Protein AF-0000000084509722 (afdb_homodimer)

InterPro domains:
  IPR001087 GDSL lipase/esterase [PF00657] (22-309)
  IPR036514 SGNH hydrolase superfamily [G3DSA:3.40.50.1110] (13-317)
  IPR051058 GDSL Esterase/Lipase Enzyme [PTHR45648] (58-313)

Sequence (654 aa):
MLLPLVTLALAGACSAFQLKNLVTFGDSYTDNTMNGDAGYRWPDHVAFMSNGTVDVYDFAHSGATCSGKLTPRIYRPVLEAQVPEYFANVTVKPTPGKPRQNTTYIIGKNGTYVPLASEDTMYSIWIGTNDVGVGALLTDPLPDVSIVNTTECVFDWVQELYNKGARNFLIQNMTPMWLLPIYAPNGYDTKYWNSPHNQTEWSIFIAELVRAGNELQALRTKYIAPGRFPGARFGMFDSHRLFKDMYYNPQDYLVGPTYNVSGVIQACRYPYGNNTLVCETEPPAVRDSYLWWNELHPSEQAHKVVARNVLNSLSGKGPFVQWYGAKMLLPLVTLALAGACSAFQLKNLVTFGDSYTDNTMNGDAGYRWPDHVAFMSNGTVDVYDFAHSGATCSGKLTPRIYRPVLEAQVPEYFANVTVKPTPGKPRQNTTYIIGKNGTYVPLASEDTMYSIWIGTNDVGVGALLTDPLPDVSIVNTTECVFDWVQELYNKGARNFLIQNMTPMWLLPIYAPNGYDTKYWNSPHNQTEWSIFIAELVRAGNELQALRTKYIAPGRFPGARFGMFDSHRLFKDMYYNPQDYLVGPTYNVSGVIQACRYPYGNNTLVCETEPPAVRDSYLWWNELHPSEQAHKVVARNVLNSLSGKGPFVQWYGAK

Nearest PDB structures (foldseek):
  7ztn-assembly2_A  TM=8.130E-01  e=5.649E-25  Thermothelomyces thermophilus
  8p1g-assembly1_B  TM=8.054E-01  e=3.414E-25  Thermothelomyces thermophilus
  8a26-assembly1_A  TM=7.205E-01  e=1.398E-12  Legionella pneumophila str. Corby
  8a24-assembly1_A  TM=6.652E-01  e=1.720E-10  Legionella pneumophila str. Corby
  8hwp-assembly1_A  TM=6.197E-01  e=2.524E-09  Photobacterium sp. J15

Organism: NCBI:txid456999

Solvent-accessible surface area (backbone atoms only — not comparable to full-atom values): 34580 Å² total; per-residue (Å²): 136,84,76,80,80,76,78,75,73,73,70,70,72,79,74,76,66,52,70,37,35,39,36,36,36,23,10,55,76,43,18,63,86,69,27,75,94,57,37,58,26,22,60,56,38,40,23,60,75,48,73,61,57,30,46,71,48,76,47,26,26,53,64,9,19,53,31,53,90,59,34,56,59,96,42,53,13,32,59,79,37,30,49,54,54,50,57,72,46,44,50,76,41,71,28,87,96,34,85,94,35,68,36,33,26,32,62,38,96,85,67,45,77,38,76,54,45,61,67,27,28,39,38,32,40,42,50,42,68,46,33,48,27,81,68,8,55,64,71,47,50,44,90,96,45,45,58,60,53,58,43,52,40,57,54,52,52,46,49,60,42,41,75,61,57,54,31,30,36,37,44,34,44,45,51,60,52,34,62,29,35,63,28,15,63,84,36,61,41,31,90,88,51,69,71,92,72,62,45,54,59,46,16,53,49,43,38,44,50,42,53,41,31,40,51,50,42,48,49,41,51,65,69,40,42,37,73,76,40,71,77,22,26,40,30,42,32,41,39,28,59,52,49,49,45,40,55,78,42,36,82,81,68,45,46,67,94,65,71,33,58,75,53,48,35,36,43,47,34,40,47,88,96,38,94,57,76,47,74,48,70,62,60,80,90,56,45,40,11,24,45,18,29,28,52,83,41,64,11,35,43,43,20,47,53,52,19,51,52,55,58,34,37,63,73,75,35,70,91,49,50,50,77,34,56,47,130,136,82,77,79,79,76,75,74,73,74,68,70,72,79,75,76,64,55,69,36,34,39,38,36,34,22,9,54,76,42,20,63,87,68,24,76,94,57,37,60,24,21,60,56,39,39,24,59,76,49,73,61,57,29,46,72,47,76,47,25,27,54,66,9,19,53,32,52,90,60,33,57,60,98,39,52,14,33,59,80,36,28,48,54,54,50,58,73,45,44,49,75,40,75,30,86,95,36,86,92,34,68,37,33,26,32,62,39,97,85,68,43,77,38,76,54,44,60,67,28,28,39,37,33,40,42,51,43,70,48,32,49,28,79,68,8,54,65,72,48,51,44,90,96,44,44,59,59,54,57,44,52,40,57,54,53,51,47,49,60,42,43,74,61,57,53,28,30,36,37,45,33,44,45,50,60,52,33,62,29,35,63,29,15,64,85,37,60,41,30,89,89,52,70,71,92,72,62,45,54,60,46,18,54,50,44,38,42,49,42,53,39,30,41,49,51,42,49,50,41,51,67,69,40,41,37,74,76,40,69,78,23,26,38,32,42,33,42,38,27,59,51,49,48,44,40,57,78,44,36,83,82,68,45,47,68,94,64,72,33,59,76,53,48,36,38,45,48,34,41,47,88,96,37,94,56,78,46,74,48,70,63,59,79,90,55,46,40,11,23,45,18,30,29,50,82,40,64,12,35,42,43,20,47,53,51,19,52,52,54,58,35,39,63,72,76,34,68,90,48,51,50,76,36,56,46,131

Structure (mmCIF, N/CA/C/O backbone):
data_AF-0000000084509722-model_v1
#
loop_
_entity.id
_entity.type
_entity.pdbx_description
1 polymer 'Uncharacterized protein'
#
loop_
_atom_site.group_PDB
_atom_site.id
_atom_site.type_symbol
_atom_site.label_atom_id
_atom_site.label_alt_id
_atom_site.label_comp_id
_atom_site.label_asym_id
_atom_site.label_entity_id
_atom_site.label_seq_id
_atom_site.pdbx_PDB_ins_code
_atom_site.Cartn_x
_atom_site.Cartn_y
_atom_site.Cartn_z
_atom_site.occupancy
_atom_site.B_iso_or_equiv
_atom_site.auth_seq_id
_atom_site.auth_comp_id
_atom_site.auth_asym_id
_atom_site.auth_atom_id
_atom_site.pdbx_PDB_model_num
ATOM 1 N N . MET A 1 1 ? -64.875 16.484 16.312 1 35.22 1 MET A N 1
ATOM 2 C CA . MET A 1 1 ? -63.906 17.109 15.391 1 35.22 1 MET A CA 1
ATOM 3 C C . MET A 1 1 ? -62.5 17.109 15.961 1 35.22 1 MET A C 1
ATOM 5 O O . MET A 1 1 ? -62.156 18 16.734 1 35.22 1 MET A O 1
ATOM 9 N N . LEU A 1 2 ? -61.938 15.922 16.219 1 43.47 2 LEU A N 1
ATOM 10 C CA . LEU A 1 2 ? -60.625 15.672 16.859 1 43.47 2 LEU A CA 1
ATOM 11 C C . LEU A 1 2 ? -59.5 16.031 15.914 1 43.47 2 LEU A C 1
ATOM 13 O O . LEU A 1 2 ? -59.375 15.461 14.828 1 43.47 2 LEU A O 1
ATOM 17 N N . LEU A 1 3 ? -59 17.297 16.047 1 44.59 3 LEU A N 1
ATOM 18 C CA . LEU A 1 3 ? -57.844 17.797 15.297 1 44.59 3 LEU A CA 1
ATOM 19 C C . LEU A 1 3 ? -56.594 16.969 15.602 1 44.59 3 LEU A C 1
ATOM 21 O O . LEU A 1 3 ? -56.25 16.781 16.766 1 44.59 3 LEU A O 1
ATOM 25 N N . PRO A 1 4 ? -56.094 16.125 14.633 1 46.72 4 PRO A N 1
ATOM 26 C CA . PRO A 1 4 ? -54.844 15.391 14.859 1 46.72 4 PRO A CA 1
ATOM 27 C C . PRO A 1 4 ? -53.656 16.312 15.148 1 46.72 4 PRO A C 1
ATOM 29 O O . PRO A 1 4 ? -53.5 17.359 14.508 1 46.72 4 PRO A O 1
ATOM 32 N N . LEU A 1 5 ? -53.156 16.328 16.391 1 43.62 5 LEU A N 1
ATOM 33 C CA . LEU A 1 5 ? -51.906 17 16.75 1 43.62 5 LEU A CA 1
ATOM 34 C C . LEU A 1 5 ? -50.75 16.469 15.922 1 43.62 5 LEU A C 1
ATOM 36 O O . LEU A 1 5 ? -50.344 15.312 16.062 1 43.62 5 LEU A O 1
ATOM 40 N N . VAL A 1 6 ? -50.438 17.062 14.789 1 43.19 6 VAL A N 1
ATOM 41 C CA . VAL A 1 6 ? -49.219 16.812 14.062 1 43.19 6 VAL A CA 1
ATOM 42 C C . VAL A 1 6 ? -48 17.141 14.945 1 43.19 6 VAL A C 1
ATOM 44 O O . VAL A 1 6 ? -47.844 18.297 15.375 1 43.19 6 VAL A O 1
ATOM 47 N N . THR A 1 7 ? -47.5 16.172 15.633 1 42.22 7 THR A N 1
ATOM 48 C CA . THR A 1 7 ? -46.219 16.359 16.281 1 42.22 7 THR A CA 1
ATOM 49 C C . THR A 1 7 ? -45.156 16.781 15.273 1 42.22 7 THR A C 1
ATOM 51 O O . THR A 1 7 ? -44.844 16.047 14.336 1 42.22 7 THR A O 1
ATOM 54 N N . LEU A 1 8 ? -44.938 18.047 15.094 1 37.91 8 LEU A N 1
ATOM 55 C CA . LEU A 1 8 ? -43.781 18.547 14.391 1 37.91 8 LEU A CA 1
ATOM 56 C C . LEU A 1 8 ? -42.5 17.953 14.984 1 37.91 8 LEU A C 1
ATOM 58 O O . LEU A 1 8 ? -42.188 18.188 16.156 1 37.91 8 LEU A O 1
ATOM 62 N N . ALA A 1 9 ? -42.031 16.875 14.453 1 39.16 9 ALA A N 1
ATOM 63 C CA . ALA A 1 9 ? -40.656 16.453 14.734 1 39.16 9 ALA A CA 1
ATOM 64 C C . ALA A 1 9 ? -39.688 17.641 14.641 1 39.16 9 ALA A C 1
ATOM 66 O O . ALA A 1 9 ? -39.562 18.281 13.594 1 39.16 9 ALA A O 1
ATOM 67 N N . LEU A 1 10 ? -39.312 18.188 15.672 1 33.53 10 LEU A N 1
ATOM 68 C CA . LEU A 1 10 ? -38.156 19.078 15.727 1 33.53 10 LEU A CA 1
ATOM 69 C C . LEU A 1 10 ? -36.969 18.484 14.953 1 33.53 10 LEU A C 1
ATOM 71 O O . LEU A 1 10 ? -36.469 17.422 15.32 1 33.53 10 LEU A O 1
ATOM 75 N N . ALA A 1 11 ? -37 18.672 13.766 1 36.97 11 ALA A N 1
ATOM 76 C CA . ALA A 1 11 ? -35.719 18.469 13.102 1 36.97 11 ALA A CA 1
ATOM 77 C C . ALA A 1 11 ? -34.562 19.078 13.922 1 36.97 11 ALA A C 1
ATOM 79 O O . ALA A 1 11 ? -34.531 20.281 14.148 1 36.97 11 ALA A O 1
ATOM 80 N N . GLY A 1 12 ? -34.156 18.469 14.93 1 38.62 12 GLY A N 1
ATOM 81 C CA . GLY A 1 12 ? -32.906 19 15.5 1 38.62 12 GLY A CA 1
ATOM 82 C C . GLY A 1 12 ? -31.984 19.609 14.453 1 38.62 12 GLY A C 1
ATOM 83 O O . GLY A 1 12 ? -31.719 18.984 13.422 1 38.62 12 GLY A O 1
ATOM 84 N N . ALA A 1 13 ? -31.969 20.766 14.352 1 37.84 13 ALA A N 1
ATOM 85 C CA . ALA A 1 13 ? -31.031 21.531 13.547 1 37.84 13 ALA A CA 1
ATOM 86 C C . ALA A 1 13 ? -29.625 20.938 13.602 1 37.84 13 ALA A C 1
ATOM 88 O O . ALA A 1 13 ? -29.062 20.766 14.68 1 37.84 13 ALA A O 1
ATOM 89 N N . CYS A 1 14 ? -29.25 19.984 12.969 1 42.94 14 CYS A N 1
ATOM 90 C CA . CYS A 1 14 ? -27.875 19.562 12.781 1 42.94 14 CYS A CA 1
ATOM 91 C C . CYS A 1 14 ? -26.922 20.75 12.789 1 42.94 14 CYS A C 1
ATOM 93 O O . CYS A 1 14 ? -26.906 21.547 11.844 1 42.94 14 CYS A O 1
ATOM 95 N N . SER A 1 15 ? -26.734 21.484 13.914 1 49.34 15 SER A N 1
ATOM 96 C CA . SER A 1 15 ? -25.828 22.625 14.016 1 49.34 15 SER A CA 1
ATOM 97 C C . SER A 1 15 ? -24.516 22.359 13.305 1 49.34 15 SER A C 1
ATOM 99 O O . SER A 1 15 ? -23.906 21.297 13.484 1 49.34 15 SER A O 1
ATOM 101 N N . ALA A 1 16 ? -24.141 23.094 12.258 1 64.81 16 ALA A N 1
ATOM 102 C CA . ALA A 1 16 ? -22.922 23.062 11.453 1 64.81 16 ALA A CA 1
ATOM 103 C C . ALA A 1 16 ? -21.672 23.125 12.336 1 64.81 16 ALA A C 1
ATOM 105 O O . ALA A 1 16 ? -21.625 23.906 13.289 1 64.81 16 ALA A O 1
ATOM 106 N N . PHE A 1 17 ? -20.766 22.234 12.406 1 81.31 17 PHE A N 1
ATOM 107 C CA . PHE A 1 17 ? -19.5 22.188 13.125 1 81.31 17 PHE A CA 1
ATOM 108 C C . PHE A 1 17 ? -18.766 23.531 13.008 1 81.31 17 PHE A C 1
ATOM 110 O O . PHE A 1 17 ? -18.469 23.984 11.898 1 81.31 17 PHE A O 1
ATOM 117 N N . GLN A 1 18 ? -18.797 24.312 14.133 1 89.12 18 GLN A N 1
ATOM 118 C CA . GLN A 1 18 ? -17.984 25.531 14.195 1 89.12 18 GLN A CA 1
ATOM 119 C C . GLN A 1 18 ? -16.703 25.281 14.984 1 89.12 18 GLN A C 1
ATOM 121 O O . GLN A 1 18 ? -16.734 25.094 16.203 1 89.12 18 GLN A O 1
ATOM 126 N N . LEU A 1 19 ? -15.602 25.375 14.328 1 95.69 19 LEU A N 1
ATOM 127 C CA . LEU A 1 19 ? -14.312 25.062 14.93 1 95.69 19 LEU A CA 1
ATOM 128 C C . LEU A 1 19 ? -13.922 26.109 15.961 1 95.69 19 LEU A C 1
ATOM 130 O O . LEU A 1 19 ? -13.859 27.297 15.641 1 95.69 19 LEU A O 1
ATOM 134 N N . LYS A 1 20 ? -13.703 25.672 17.141 1 96.31 20 LYS A N 1
ATOM 135 C CA . LYS A 1 20 ? -13.203 26.547 18.203 1 96.31 20 LYS A CA 1
ATOM 136 C C . LYS A 1 20 ? -11.797 26.141 18.625 1 96.31 20 LYS A C 1
ATOM 138 O O . LYS A 1 20 ? -10.977 27 18.984 1 96.31 20 LYS A O 1
ATOM 143 N N . ASN A 1 21 ? -11.562 24.812 18.641 1 97.19 21 ASN A N 1
ATOM 144 C CA . ASN A 1 21 ? -10.273 24.266 19.062 1 97.19 21 ASN A CA 1
ATOM 145 C C . ASN A 1 21 ? -9.688 23.328 18.016 1 97.19 21 ASN A C 1
ATOM 147 O O . ASN A 1 21 ? -10.367 22.422 17.547 1 97.19 21 ASN A O 1
ATOM 151 N N . LEU A 1 22 ? -8.453 23.578 17.656 1 97.88 22 LEU A N 1
ATOM 152 C CA . LEU A 1 22 ? -7.68 22.719 16.781 1 97.88 22 LEU A CA 1
ATOM 153 C C . LEU A 1 22 ? -6.477 22.125 17.516 1 97.88 22 LEU A C 1
ATOM 155 O O . LEU A 1 22 ? -5.59 22.875 17.953 1 97.88 22 LEU A O 1
ATOM 159 N N . VAL A 1 23 ? -6.484 20.828 17.734 1 98.38 23 VAL A N 1
ATOM 160 C CA . VAL A 1 23 ? -5.375 20.125 18.359 1 98.38 23 VAL A CA 1
ATOM 161 C C . VAL A 1 23 ? -4.59 19.359 17.297 1 98.38 23 VAL A C 1
ATOM 163 O O . VAL A 1 23 ? -5.148 18.531 16.578 1 98.38 23 VAL A O 1
ATOM 166 N N . THR A 1 24 ? -3.291 19.641 17.188 1 98.75 24 THR A N 1
ATOM 167 C CA . THR A 1 24 ? -2.568 19.109 16.031 1 98.75 24 THR A CA 1
ATOM 168 C C . THR A 1 24 ? -1.401 18.234 16.484 1 98.75 24 THR A C 1
ATOM 170 O O . THR A 1 24 ? -0.777 18.516 17.516 1 98.75 24 THR A O 1
ATOM 173 N N . PHE A 1 25 ? -1.156 17.203 15.758 1 98.88 25 PHE A N 1
ATOM 174 C CA . PHE A 1 25 ? -0.066 16.25 15.898 1 98.88 25 PHE A CA 1
ATOM 175 C C . PHE A 1 25 ? 0.66 16.062 14.57 1 98.88 25 PHE A C 1
ATOM 177 O O . PHE A 1 25 ? 0.089 16.281 13.508 1 98.88 25 PHE A O 1
ATOM 184 N N . GLY A 1 26 ? 1.884 15.625 14.648 1 98.69 26 GLY A N 1
ATOM 185 C CA . GLY A 1 26 ? 2.572 15.359 13.391 1 98.69 26 GLY A CA 1
ATOM 186 C C . GLY A 1 26 ? 4.062 15.633 13.461 1 98.69 26 GLY A C 1
ATOM 187 O O . GLY A 1 26 ? 4.695 15.383 14.492 1 98.69 26 GLY A O 1
ATOM 188 N N . ASP A 1 27 ? 4.609 16.016 12.328 1 98.31 27 ASP A N 1
ATOM 189 C CA . ASP A 1 27 ? 6.043 16.266 12.203 1 98.31 27 ASP A CA 1
ATOM 190 C C . ASP A 1 27 ? 6.328 17.719 11.852 1 98.31 27 ASP A C 1
ATOM 192 O O . ASP A 1 27 ? 5.598 18.625 12.281 1 98.31 27 ASP A O 1
ATOM 196 N N . SER A 1 28 ? 7.406 18.031 11.211 1 97.94 28 SER A N 1
ATOM 197 C CA . SER A 1 28 ? 7.836 19.406 10.93 1 97.94 28 SER A CA 1
ATOM 198 C C . SER A 1 28 ? 6.824 20.125 10.047 1 97.94 28 SER A C 1
ATOM 200 O O . SER A 1 28 ? 6.816 21.359 10 1 97.94 28 SER A O 1
ATOM 202 N N . TYR A 1 29 ? 5.98 19.406 9.344 1 97.81 29 TYR A N 1
ATOM 203 C CA . TYR A 1 29 ? 4.965 20.031 8.5 1 97.81 29 TYR A CA 1
ATOM 204 C C . TYR A 1 29 ? 3.9 20.703 9.352 1 97.81 29 TYR A C 1
ATOM 206 O O . TYR A 1 29 ? 3.191 21.594 8.875 1 97.81 29 TYR A O 1
ATOM 214 N N . THR A 1 30 ? 3.797 20.266 10.617 1 98.56 30 THR A N 1
ATOM 215 C CA . THR A 1 30 ? 2.748 20.781 11.492 1 98.56 30 THR A CA 1
ATOM 216 C C . THR A 1 30 ? 3.352 21.562 12.656 1 98.56 30 THR A C 1
ATOM 218 O O . THR A 1 30 ? 2.754 22.516 13.141 1 98.56 30 THR A O 1
ATOM 221 N N . ASP A 1 31 ? 4.594 21.25 13.031 1 98.12 31 ASP A N 1
ATOM 222 C CA . ASP A 1 31 ? 5.262 21.766 14.219 1 98.12 31 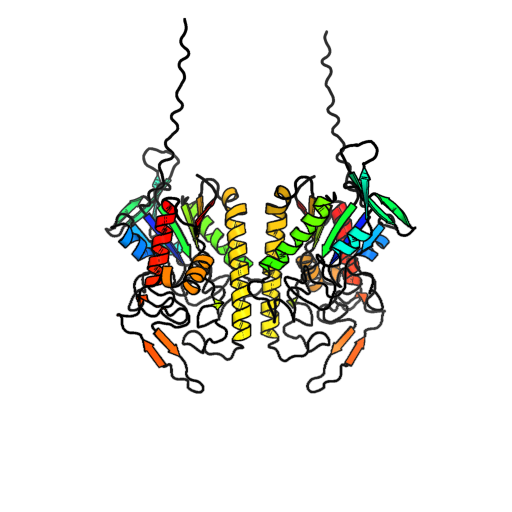ASP A CA 1
ATOM 223 C C . ASP A 1 31 ? 5.414 23.281 14.148 1 98.12 31 ASP A C 1
ATOM 225 O O . ASP A 1 31 ? 6.25 23.781 13.391 1 98.12 31 ASP A O 1
ATOM 229 N N . ASN A 1 32 ? 4.676 23.922 14.961 1 94 32 ASN A N 1
ATOM 230 C CA . ASN A 1 32 ? 4.707 25.375 14.875 1 94 32 ASN A CA 1
ATOM 231 C C . ASN A 1 32 ? 5.645 25.984 15.922 1 94 32 ASN A C 1
ATOM 233 O O . ASN A 1 32 ? 5.617 27.188 16.172 1 94 32 ASN A O 1
ATOM 237 N N . THR A 1 33 ? 6.453 25.125 16.547 1 90.06 33 THR A N 1
ATOM 238 C CA . THR A 1 33 ? 7.387 25.625 17.547 1 90.06 33 THR A CA 1
ATOM 239 C C . THR A 1 33 ? 8.727 25.984 16.922 1 90.06 33 THR A C 1
ATOM 241 O O . THR A 1 33 ? 9.602 26.531 17.578 1 90.06 33 THR A O 1
ATOM 244 N N . MET A 1 34 ? 8.812 25.641 15.641 1 79.31 34 MET A N 1
ATOM 245 C CA . MET A 1 34 ? 10.102 25.828 14.984 1 79.31 34 MET A CA 1
ATOM 246 C C . MET A 1 34 ? 9.961 26.766 13.789 1 79.31 34 MET A C 1
ATOM 248 O O . MET A 1 34 ? 10.617 26.578 12.766 1 79.31 34 MET A O 1
ATOM 252 N N . ASN A 1 35 ? 9.07 27.734 13.734 1 77.38 35 ASN A N 1
ATOM 253 C CA . ASN A 1 35 ? 8.789 28.594 12.586 1 77.38 35 ASN A CA 1
ATOM 254 C C . ASN A 1 35 ? 10.039 29.328 12.125 1 77.38 35 ASN A C 1
ATOM 256 O O . ASN A 1 35 ? 10.438 29.219 10.969 1 77.38 35 ASN A O 1
ATOM 260 N N . GLY A 1 36 ? 10.727 29.984 12.953 1 81.06 36 GLY A N 1
ATOM 261 C CA . GLY A 1 36 ? 11.914 30.766 12.625 1 81.06 36 GLY A CA 1
ATOM 262 C C . GLY A 1 36 ? 11.852 31.375 11.242 1 81.06 36 GLY A C 1
ATOM 263 O O . GLY A 1 36 ? 10.82 31.938 10.844 1 81.06 36 GLY A O 1
ATOM 264 N N . ASP A 1 37 ? 12.898 31.359 10.406 1 86.44 37 ASP A N 1
ATOM 265 C CA . ASP A 1 37 ? 13.008 31.969 9.086 1 86.44 37 ASP A CA 1
ATOM 266 C C . ASP A 1 37 ? 12.086 31.266 8.086 1 86.44 37 ASP A C 1
ATOM 268 O O . ASP A 1 37 ? 11.734 31.844 7.055 1 86.44 37 ASP A O 1
ATOM 272 N N . ALA A 1 38 ? 11.648 30.094 8.367 1 91.06 38 ALA A N 1
ATOM 273 C CA . ALA A 1 38 ? 10.82 29.297 7.461 1 91.06 38 ALA A CA 1
ATOM 274 C C . ALA A 1 38 ? 9.375 29.781 7.477 1 91.06 38 ALA A C 1
ATOM 276 O O . ALA A 1 38 ? 8.586 29.422 6.602 1 91.06 38 ALA A O 1
ATOM 277 N N . GLY A 1 39 ? 9.055 30.656 8.477 1 94.56 39 GLY A N 1
ATOM 278 C CA . GLY A 1 39 ? 7.707 31.188 8.562 1 94.56 39 GLY A CA 1
ATOM 279 C C . GLY A 1 39 ? 6.758 30.297 9.344 1 94.56 39 GLY A C 1
ATOM 280 O O . GLY A 1 39 ? 7.176 29.281 9.914 1 94.56 39 GLY A O 1
ATOM 281 N N . TYR A 1 40 ? 5.5 30.703 9.367 1 97 40 TYR A N 1
ATOM 282 C CA . TYR A 1 40 ? 4.48 30.016 10.156 1 97 40 TYR A CA 1
ATOM 283 C C . TYR A 1 40 ? 3.979 28.766 9.438 1 97 40 TYR A C 1
ATOM 285 O O . TYR A 1 40 ? 3.961 28.719 8.211 1 97 40 TYR A O 1
ATOM 293 N N . ARG A 1 41 ? 3.547 27.766 10.25 1 98 41 ARG A N 1
ATOM 294 C CA . ARG A 1 41 ? 2.965 26.547 9.727 1 98 41 ARG A CA 1
ATOM 295 C C . ARG A 1 41 ? 1.452 26.672 9.578 1 98 41 ARG A C 1
ATOM 297 O O . ARG A 1 41 ? 0.856 27.625 10.07 1 98 41 ARG A O 1
ATOM 304 N N . TRP A 1 42 ? 0.863 25.688 8.961 1 98.38 42 TRP A N 1
ATOM 305 C CA . TRP A 1 42 ? -0.544 25.766 8.586 1 98.38 42 TRP A CA 1
ATOM 306 C C . TRP A 1 42 ? -1.431 25.922 9.812 1 98.38 42 TRP A C 1
ATOM 308 O O . TRP A 1 42 ? -2.432 26.641 9.781 1 98.38 42 TRP A O 1
ATOM 318 N N . PRO A 1 43 ? -1.134 25.297 11.031 1 98.12 43 PRO A N 1
ATOM 319 C CA . PRO A 1 43 ? -2.023 25.531 12.172 1 98.12 43 PRO A CA 1
ATOM 320 C C . PRO A 1 43 ? -2.043 27 12.602 1 98.12 43 PRO A C 1
ATOM 322 O O . PRO A 1 43 ? -3.092 27.531 12.984 1 98.12 43 PRO A O 1
ATOM 325 N N . ASP A 1 44 ? -0.889 27.688 12.555 1 97.56 44 ASP A N 1
ATOM 326 C CA . ASP A 1 44 ? -0.841 29.125 12.844 1 97.56 44 ASP A CA 1
ATOM 327 C C . ASP A 1 44 ? -1.746 29.906 11.891 1 97.56 44 ASP A C 1
ATOM 329 O O . ASP A 1 44 ? -2.482 30.797 12.32 1 97.56 44 ASP A O 1
ATOM 333 N N . HIS A 1 45 ? -1.644 29.562 10.688 1 98.19 45 HIS A N 1
ATOM 334 C CA . HIS A 1 45 ? -2.406 30.281 9.672 1 98.19 45 HIS A CA 1
ATOM 335 C C . HIS A 1 45 ? -3.902 30.016 9.82 1 98.19 45 HIS A C 1
ATOM 337 O O . HIS A 1 45 ? -4.723 30.891 9.508 1 98.19 45 HIS A O 1
ATOM 343 N N . VAL A 1 46 ? -4.301 28.844 10.297 1 97.88 46 VAL A N 1
ATOM 344 C CA . VAL A 1 46 ? -5.699 28.594 10.633 1 97.88 46 VAL A CA 1
ATOM 345 C C . VAL A 1 46 ? -6.152 29.594 11.695 1 97.88 46 VAL A C 1
ATOM 347 O O . VAL A 1 46 ? -7.227 30.188 11.578 1 97.88 46 VAL A O 1
ATOM 350 N N . ALA A 1 47 ? -5.328 29.781 12.727 1 96.94 47 ALA A N 1
ATOM 351 C CA . ALA A 1 47 ? -5.652 30.734 13.781 1 96.94 47 ALA A CA 1
ATOM 352 C C . ALA A 1 47 ? -5.734 32.156 13.227 1 96.94 47 ALA A C 1
ATOM 354 O O . ALA A 1 47 ? -6.68 32.906 13.523 1 96.94 47 ALA A O 1
ATOM 355 N N . PHE A 1 48 ? -4.793 32.531 12.367 1 97.5 48 PHE A N 1
ATOM 356 C CA . PHE A 1 48 ? -4.754 33.875 11.797 1 97.5 48 PHE A CA 1
ATOM 357 C C . PHE A 1 48 ? -5.988 34.125 10.93 1 97.5 48 PHE A C 1
ATOM 359 O O . PHE A 1 48 ? -6.641 35.156 11.062 1 97.5 48 PHE A O 1
ATOM 366 N N . MET A 1 49 ? -6.344 33.156 10.133 1 97 49 MET A N 1
ATOM 367 C CA . MET A 1 49 ? -7.383 33.344 9.125 1 97 49 MET A CA 1
ATOM 368 C C . MET A 1 49 ? -8.773 33.281 9.758 1 97 49 MET A C 1
ATOM 370 O O . MET A 1 49 ? -9.758 33.688 9.133 1 97 49 MET A O 1
ATOM 374 N N . SER A 1 50 ? -8.805 32.75 10.922 1 95 50 SER A N 1
ATOM 375 C CA . SER A 1 50 ? -10.07 32.688 11.648 1 95 50 SER A CA 1
ATOM 376 C C . SER A 1 50 ? -10.25 33.938 12.523 1 95 50 SER A C 1
ATOM 378 O O . SER A 1 50 ? -11.203 34 13.305 1 95 50 SER A O 1
ATOM 380 N N . ASN A 1 51 ? -9.391 34.844 12.453 1 93.56 51 ASN A N 1
ATOM 381 C CA . ASN A 1 51 ? -9.391 36.062 13.258 1 93.56 51 ASN A CA 1
ATOM 382 C C . ASN A 1 51 ? -9.359 35.75 14.75 1 93.56 51 ASN A C 1
ATOM 384 O O . ASN A 1 51 ? -10.102 36.344 15.531 1 93.56 51 ASN A O 1
ATOM 388 N N . GLY A 1 52 ? -8.766 34.656 15.094 1 88.31 52 GLY A N 1
ATOM 389 C CA . GLY A 1 52 ? -8.516 34.312 16.484 1 88.31 52 GLY A CA 1
ATOM 390 C C . GLY A 1 52 ? -9.672 33.562 17.125 1 88.31 52 GLY A C 1
ATOM 391 O O . GLY A 1 52 ? -9.672 33.344 18.328 1 88.31 52 GLY A O 1
ATOM 392 N N . THR A 1 53 ? -10.617 33.188 16.312 1 92.56 53 THR A N 1
ATOM 393 C CA . THR A 1 53 ? -11.758 32.469 16.891 1 92.56 53 THR A CA 1
ATOM 394 C C . THR A 1 53 ? -11.43 30.984 17.078 1 92.56 53 THR A C 1
ATOM 396 O O . THR A 1 53 ? -12.164 30.266 17.766 1 92.56 53 THR A O 1
ATOM 399 N N . VAL A 1 54 ? -10.312 30.578 16.484 1 95.88 54 VAL A N 1
ATOM 400 C CA . VAL A 1 54 ? -9.883 29.203 16.641 1 95.88 54 VAL A CA 1
ATOM 401 C C . VAL A 1 54 ? -8.602 29.156 17.484 1 95.88 54 VAL A C 1
ATOM 403 O O . VAL A 1 54 ? -7.59 29.75 17.109 1 95.88 54 VAL A O 1
ATOM 406 N N . ASP A 1 55 ? -8.672 28.5 18.578 1 96.06 55 ASP A N 1
ATOM 407 C CA . ASP A 1 55 ? -7.48 28.219 19.375 1 96.06 55 ASP A CA 1
ATOM 408 C C . ASP A 1 55 ? -6.742 27 18.859 1 96.06 55 ASP A C 1
ATOM 410 O O . ASP A 1 55 ? -7.355 25.953 18.609 1 96.06 55 ASP A O 1
ATOM 414 N N . VAL A 1 56 ? -5.391 27.156 18.688 1 96.81 56 VAL A N 1
ATOM 415 C CA . VAL A 1 56 ? -4.57 26.047 18.203 1 96.81 56 VAL A CA 1
ATOM 416 C C . VAL A 1 56 ? -3.691 25.516 19.328 1 96.81 56 VAL A C 1
ATOM 418 O O . VAL A 1 56 ? -3.006 26.297 20 1 96.81 56 VAL A O 1
ATOM 421 N N . TYR A 1 57 ? -3.775 24.25 19.578 1 97 57 TYR A N 1
ATOM 422 C CA . TYR A 1 57 ? -2.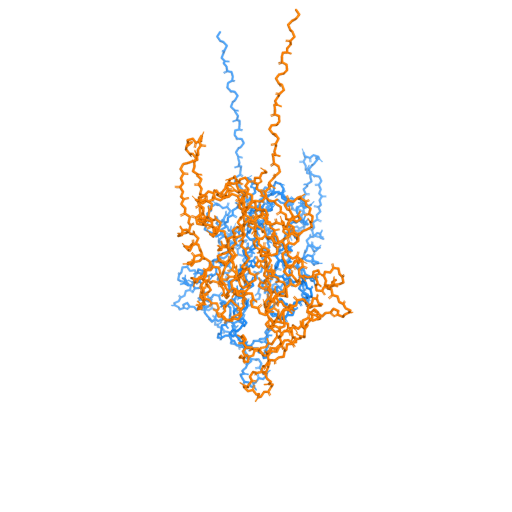896 23.516 20.484 1 97 57 TYR A CA 1
ATOM 423 C C . TYR A 1 57 ? -2.053 22.5 19.719 1 97 57 TYR A C 1
ATOM 425 O O . TYR A 1 57 ? -2.533 21.422 19.375 1 97 57 TYR A O 1
ATOM 433 N N . ASP A 1 58 ? -0.796 22.891 19.516 1 97.5 58 ASP A N 1
ATOM 434 C CA . ASP A 1 58 ? 0.064 22.062 18.672 1 97.5 58 ASP A CA 1
ATOM 435 C C . ASP A 1 58 ? 0.988 21.188 19.516 1 97.5 58 ASP A C 1
ATOM 437 O O . ASP A 1 58 ? 1.677 21.688 20.406 1 97.5 58 ASP A O 1
ATOM 441 N N . PHE A 1 59 ? 0.972 19.906 19.219 1 98.25 59 PHE A N 1
ATOM 442 C CA . PHE A 1 59 ? 1.822 18.953 19.938 1 98.25 59 PHE A CA 1
ATOM 443 C C . PHE A 1 59 ? 2.791 18.281 18.969 1 98.25 59 PHE A C 1
ATOM 445 O O . PHE A 1 59 ? 3.512 17.359 19.359 1 98.25 59 PHE A O 1
ATOM 452 N N . ALA A 1 60 ? 2.785 18.719 17.703 1 98.62 60 ALA A N 1
ATOM 453 C CA . ALA A 1 60 ? 3.672 18.141 16.703 1 98.62 60 ALA A CA 1
ATOM 454 C C . ALA A 1 60 ? 5.137 18.422 17.031 1 98.62 60 ALA A C 1
ATOM 456 O O . ALA A 1 60 ? 5.457 19.438 17.641 1 98.62 60 ALA A O 1
ATOM 457 N N . HIS A 1 61 ? 5.992 17.5 16.641 1 98.25 61 HIS A N 1
ATOM 458 C CA . HIS A 1 61 ? 7.434 17.656 16.766 1 98.25 61 HIS A CA 1
ATOM 459 C C . HIS A 1 61 ? 8.133 17.438 15.43 1 98.25 61 HIS A C 1
ATOM 461 O O . HIS A 1 61 ? 7.898 16.422 14.758 1 98.25 61 HIS A O 1
ATOM 467 N N . SER A 1 62 ? 9.008 18.359 15.117 1 97.25 62 SER A N 1
ATOM 468 C CA . SER A 1 62 ? 9.812 18.234 13.906 1 97.25 62 SER A CA 1
ATOM 469 C C . SER A 1 62 ? 10.617 16.938 13.922 1 97.25 62 SER A C 1
ATOM 471 O O . SER A 1 62 ? 11.172 16.547 14.953 1 97.25 62 SER A O 1
ATOM 473 N N . GLY A 1 63 ? 10.641 16.203 12.766 1 96.88 63 GLY A N 1
ATOM 474 C CA . GLY A 1 63 ? 11.398 14.977 12.625 1 96.88 63 GLY A CA 1
ATOM 475 C C . GLY A 1 63 ? 10.641 13.75 13.102 1 96.88 63 GLY A C 1
ATOM 476 O O . GLY A 1 63 ? 11.102 12.625 12.922 1 96.88 63 GLY A O 1
ATOM 477 N N . ALA A 1 64 ? 9.453 13.984 13.594 1 98.44 64 ALA A N 1
ATOM 478 C CA . ALA A 1 64 ? 8.695 12.906 14.227 1 98.44 64 ALA A CA 1
ATOM 479 C C . ALA A 1 64 ? 8.273 11.859 13.211 1 98.44 64 ALA A C 1
ATOM 481 O O . ALA A 1 64 ? 8.016 12.18 12.047 1 98.44 64 ALA A O 1
ATOM 482 N N . THR A 1 65 ? 8.242 10.641 13.664 1 98.81 65 THR A N 1
ATOM 483 C CA . THR A 1 65 ? 7.527 9.547 13.016 1 98.81 65 THR A CA 1
ATOM 484 C C . THR A 1 65 ? 6.258 9.195 13.789 1 98.81 65 THR A C 1
ATOM 486 O O . THR A 1 65 ? 5.992 9.766 14.844 1 98.81 65 THR A O 1
ATOM 489 N N . CYS A 1 66 ? 5.43 8.336 13.211 1 98.88 66 CYS A N 1
ATOM 490 C CA . CYS A 1 66 ? 4.184 7.988 13.891 1 98.88 66 CYS A CA 1
ATOM 491 C C . CYS A 1 66 ? 4.461 7.266 15.203 1 98.88 66 CYS A C 1
ATOM 493 O O . CYS A 1 66 ? 3.807 7.531 16.203 1 98.88 66 CYS A O 1
ATOM 495 N N . SER A 1 67 ? 5.414 6.379 15.188 1 98.94 67 SER A N 1
ATOM 496 C CA . SER A 1 67 ? 5.832 5.629 16.375 1 98.94 67 SER A CA 1
ATOM 497 C C . SER A 1 67 ? 7.312 5.273 16.297 1 98.94 67 SER A C 1
ATOM 499 O O . SER A 1 67 ? 7.793 4.789 15.281 1 98.94 67 SER A O 1
ATOM 501 N N . GLY A 1 68 ? 8.008 5.445 17.375 1 98.5 68 GLY A N 1
ATOM 502 C CA . GLY A 1 68 ? 9.406 5.066 17.469 1 98.5 68 GLY A CA 1
ATOM 503 C C . GLY A 1 68 ? 9.617 3.564 17.438 1 98.5 68 GLY A C 1
ATOM 504 O O . GLY A 1 68 ? 10.734 3.094 17.203 1 98.5 68 GLY A O 1
ATOM 505 N N . LYS A 1 69 ? 8.617 2.809 17.703 1 98.44 69 LYS A N 1
ATOM 506 C CA . LYS A 1 69 ? 8.695 1.351 17.688 1 98.44 69 LYS A CA 1
ATOM 507 C C . LYS A 1 69 ? 8.664 0.814 16.266 1 98.44 69 LYS A C 1
ATOM 509 O O . LYS A 1 69 ? 9.109 -0.306 16 1 98.44 69 LYS A O 1
ATOM 514 N N . LEU A 1 70 ? 8.156 1.604 15.32 1 98.75 70 LEU A N 1
ATOM 515 C CA . LEU A 1 70 ? 8.031 1.201 13.93 1 98.75 70 LEU A CA 1
ATOM 516 C C . LEU A 1 70 ? 9.156 1.799 13.086 1 98.75 70 LEU A C 1
ATOM 518 O O . LEU A 1 70 ? 9.844 1.081 12.359 1 98.75 70 LEU A O 1
ATOM 522 N N . THR A 1 71 ? 9.352 3.094 13.195 1 98.62 71 THR A N 1
ATOM 523 C CA . THR A 1 71 ? 10.367 3.861 12.492 1 98.62 71 THR A CA 1
ATOM 524 C C . THR A 1 71 ? 11.148 4.75 13.453 1 98.62 71 THR A C 1
ATOM 526 O O . THR A 1 71 ? 10.883 5.953 13.547 1 98.62 71 THR A O 1
ATOM 529 N N . PRO A 1 72 ? 12.125 4.172 14.117 1 97.88 72 PRO A N 1
ATOM 530 C CA . PRO A 1 72 ? 12.852 4.891 15.172 1 97.88 72 PRO A CA 1
ATOM 531 C C . PRO A 1 72 ? 13.703 6.031 14.625 1 97.88 72 PRO A C 1
ATOM 533 O O . PRO A 1 72 ? 14.398 5.863 13.617 1 97.88 72 PRO A O 1
ATOM 536 N N . ARG A 1 73 ? 13.578 7.195 15.242 1 96.06 73 ARG A N 1
ATOM 537 C CA . ARG A 1 73 ? 14.422 8.375 15.055 1 96.06 73 ARG A CA 1
ATOM 538 C C . ARG A 1 73 ? 14.75 9.023 16.406 1 96.06 73 ARG A C 1
ATOM 540 O O . ARG A 1 73 ? 14.164 8.672 17.422 1 96.06 73 ARG A O 1
ATOM 547 N N . ILE A 1 74 ? 15.695 9.914 16.375 1 94.94 74 ILE A N 1
ATOM 548 C CA . ILE A 1 74 ? 16.109 10.586 17.594 1 94.94 74 ILE A CA 1
ATOM 549 C C . ILE A 1 74 ? 15.078 11.633 17.984 1 94.94 74 ILE A C 1
ATOM 551 O O . ILE A 1 74 ? 15.141 12.195 19.078 1 94.94 74 ILE A O 1
ATOM 555 N N . TYR A 1 75 ? 14.102 11.836 17.172 1 95.19 75 TYR A N 1
ATOM 556 C CA . TYR A 1 75 ? 13.086 12.859 17.391 1 95.19 75 TYR A CA 1
ATOM 557 C C . TYR A 1 75 ? 11.883 12.289 18.125 1 95.19 75 TYR A C 1
ATOM 559 O O . TYR A 1 75 ? 11.766 11.078 18.281 1 95.19 75 TYR A O 1
ATOM 567 N N . ARG A 1 76 ? 11 13.109 18.594 1 97.75 76 ARG A N 1
ATOM 568 C CA . ARG A 1 76 ? 9.891 12.742 19.453 1 97.75 76 ARG A CA 1
ATOM 569 C C . ARG A 1 76 ? 8.695 12.258 18.641 1 97.75 76 ARG A C 1
ATOM 571 O O . ARG A 1 76 ? 8.008 13.055 18 1 97.75 76 ARG A O 1
ATOM 578 N N . PRO A 1 77 ? 8.398 10.945 18.688 1 98.81 77 PRO A N 1
ATOM 579 C CA . PRO A 1 77 ? 7.34 10.383 17.844 1 98.81 77 PRO A CA 1
ATOM 580 C C . PRO A 1 77 ? 5.941 10.727 18.344 1 98.81 77 PRO A C 1
ATOM 582 O O . PRO A 1 77 ? 5.785 11.18 19.484 1 98.81 77 PRO A O 1
ATOM 585 N N . VAL A 1 78 ? 4.914 10.484 17.531 1 98.94 78 VAL A N 1
ATOM 586 C CA . VAL A 1 78 ? 3.537 10.852 17.844 1 98.94 78 VAL A CA 1
ATOM 587 C C . VAL A 1 78 ? 3.043 10.023 19.031 1 98.94 78 VAL A C 1
ATOM 589 O O . VAL A 1 78 ? 2.654 10.578 20.062 1 98.94 78 VAL A O 1
ATOM 592 N N . LEU A 1 79 ? 3.088 8.711 18.969 1 98.88 79 LEU A N 1
ATOM 593 C CA . LEU A 1 79 ? 2.422 7.863 19.953 1 98.88 79 LEU A CA 1
ATOM 594 C C . LEU A 1 79 ? 3.154 7.906 21.297 1 98.88 79 LEU A C 1
ATOM 596 O O . LEU A 1 79 ? 2.521 8.016 22.344 1 98.88 79 LEU A O 1
ATOM 600 N N . GLU A 1 80 ? 4.488 7.91 21.234 1 98.88 80 GLU A N 1
ATOM 601 C CA . GLU A 1 80 ? 5.234 7.715 22.469 1 98.88 80 GLU A CA 1
ATOM 602 C C . GLU A 1 80 ? 5.574 9.055 23.125 1 98.88 80 GLU A C 1
ATOM 604 O O . GLU A 1 80 ? 5.934 9.094 24.297 1 98.88 80 GLU A O 1
ATOM 609 N N . ALA A 1 81 ? 5.441 10.156 22.375 1 98.81 81 ALA A N 1
ATOM 610 C CA . ALA A 1 81 ? 5.832 11.43 22.969 1 98.81 81 ALA A CA 1
ATOM 611 C C . ALA A 1 81 ? 4.699 12.445 22.875 1 98.81 81 ALA A C 1
ATOM 613 O O . ALA A 1 81 ? 4.242 12.969 23.891 1 98.81 81 ALA A O 1
ATOM 614 N N . GLN A 1 82 ? 4.129 12.695 21.688 1 98.88 82 GLN A N 1
ATOM 615 C CA . GLN A 1 82 ? 3.162 13.766 21.484 1 98.88 82 GLN A CA 1
ATOM 616 C C . GLN A 1 82 ? 1.846 13.461 22.203 1 98.88 82 GLN A C 1
ATOM 618 O O . GLN A 1 82 ? 1.255 14.344 22.828 1 98.88 82 GLN A O 1
ATOM 623 N N . VAL A 1 83 ? 1.415 12.203 22.172 1 98.81 83 VAL A N 1
ATOM 624 C CA . VAL A 1 83 ? 0.166 11.805 22.797 1 98.81 83 VAL A CA 1
ATOM 625 C C . VAL A 1 83 ? 0.297 11.93 24.328 1 98.81 83 VAL A C 1
ATOM 627 O O . VAL A 1 83 ? -0.534 12.57 24.969 1 98.81 83 VAL A O 1
ATOM 630 N N . PRO A 1 84 ? 1.396 11.438 24.938 1 98.56 84 PRO A N 1
ATOM 631 C CA . PRO A 1 84 ? 1.577 11.664 26.375 1 98.56 84 PRO A CA 1
ATOM 632 C C . PRO A 1 84 ? 1.674 13.141 26.734 1 98.56 84 PRO A C 1
ATOM 634 O O . PRO A 1 84 ? 1.163 13.562 27.766 1 98.56 84 PRO A O 1
ATOM 637 N N . GLU A 1 85 ? 2.312 13.922 25.922 1 98 85 GLU A N 1
ATOM 638 C CA . GLU A 1 85 ? 2.398 15.359 26.172 1 98 85 GLU A CA 1
ATOM 639 C C . GLU A 1 85 ? 1.017 16 26.172 1 98 85 GLU A C 1
ATOM 641 O O . GLU A 1 85 ? 0.711 16.844 27.016 1 98 85 GLU A O 1
ATOM 646 N N . TYR A 1 86 ? 0.196 15.617 25.203 1 98 86 TYR A N 1
ATOM 647 C CA . TYR A 1 86 ? -1.184 16.094 25.172 1 98 86 TYR A CA 1
ATOM 648 C C . TYR A 1 86 ? -1.931 15.695 26.438 1 98 86 TYR A C 1
ATOM 650 O O . TYR A 1 86 ? -2.58 16.531 27.062 1 98 86 TYR A O 1
ATOM 658 N N . PHE A 1 87 ? -1.763 14.438 26.828 1 96.75 87 PHE A N 1
ATOM 659 C CA . PHE A 1 87 ? -2.516 13.93 27.984 1 96.75 87 PHE A CA 1
ATOM 660 C C . PHE A 1 87 ? -2.047 14.594 29.266 1 96.75 87 PHE A C 1
ATOM 662 O O . PHE A 1 87 ? -2.812 14.703 30.234 1 96.75 87 PHE A O 1
ATOM 669 N N . ALA A 1 88 ? -0.83 15.055 29.281 1 95.62 88 ALA A N 1
ATOM 670 C CA . ALA A 1 88 ? -0.323 15.789 30.438 1 95.62 88 ALA A CA 1
ATOM 671 C C . ALA A 1 88 ? -0.917 17.188 30.516 1 95.62 88 ALA A C 1
ATOM 673 O O . ALA A 1 88 ? -0.872 17.844 31.562 1 95.62 88 ALA A O 1
ATOM 674 N N . ASN A 1 89 ? -1.524 17.625 29.422 1 94.69 89 ASN A N 1
ATOM 675 C CA . ASN A 1 89 ? -2.027 19 29.328 1 94.69 89 ASN A CA 1
ATOM 676 C C . ASN A 1 89 ? -3.553 19.031 29.375 1 94.69 89 ASN A C 1
ATOM 678 O O . ASN A 1 89 ? -4.16 20.078 29.141 1 94.69 89 ASN A O 1
ATOM 682 N N . VAL A 1 90 ? -4.191 17.844 29.609 1 95.19 90 VAL A N 1
ATOM 683 C CA . VAL A 1 90 ? -5.652 17.828 29.641 1 95.19 90 VAL A CA 1
ATOM 684 C C . VAL A 1 90 ? -6.129 17.172 30.922 1 95.19 90 VAL A C 1
ATOM 686 O O . VAL A 1 90 ? -5.348 16.5 31.609 1 95.19 90 VAL A O 1
ATOM 689 N N . THR A 1 91 ? -7.406 17.438 31.312 1 92.5 91 THR A N 1
ATOM 690 C CA . THR A 1 91 ? -8.125 16.781 32.406 1 92.5 91 THR A CA 1
ATOM 691 C C . THR A 1 91 ? -9.547 16.438 31.969 1 92.5 91 THR A C 1
ATOM 693 O O . THR A 1 91 ? -10.102 17.062 31.062 1 92.5 91 THR A O 1
ATOM 696 N N . VAL A 1 92 ? -9.969 15.375 32.406 1 89.31 92 VAL A N 1
ATOM 697 C CA . VAL A 1 92 ? -11.328 14.93 32.094 1 89.31 92 VAL A CA 1
ATOM 698 C C . VAL A 1 92 ? -12.242 15.164 33.312 1 89.31 92 VAL A C 1
ATOM 700 O O . VAL A 1 92 ? -11.914 14.797 34.438 1 89.31 92 VAL A O 1
ATOM 703 N N . LYS A 1 93 ? -13.297 15.797 33.062 1 86.25 93 LYS A N 1
ATOM 704 C CA . LYS A 1 93 ? -14.297 16.094 34.094 1 86.25 93 LYS A CA 1
ATOM 705 C C . LYS A 1 93 ? -15.695 15.703 33.625 1 86.25 93 LYS A C 1
ATOM 707 O O . LYS A 1 93 ? -15.953 15.633 32.438 1 86.25 93 LYS A O 1
ATOM 712 N N . PRO A 1 94 ? -16.562 15.336 34.594 1 83.19 94 PRO A N 1
ATOM 713 C CA . PRO A 1 94 ? -17.953 15.125 34.188 1 83.19 94 PRO A CA 1
ATOM 714 C C . PRO A 1 94 ? -18.547 16.312 33.438 1 83.19 94 PRO A C 1
ATOM 716 O O . PRO A 1 94 ? -18.25 17.469 33.781 1 83.19 94 PRO A O 1
ATOM 719 N N . THR A 1 95 ? -19.25 15.977 32.406 1 79.81 95 THR A N 1
ATOM 720 C CA . THR A 1 95 ? -19.906 17.031 31.625 1 79.81 95 THR A CA 1
ATOM 721 C C . THR A 1 95 ? -21.031 17.672 32.438 1 79.81 95 THR A C 1
ATOM 723 O O . THR A 1 95 ? -21.906 16.969 32.969 1 79.81 95 THR A O 1
ATOM 726 N N . PRO A 1 96 ? -20.906 18.953 32.531 1 76.69 96 PRO A N 1
ATOM 727 C CA . PRO A 1 96 ? -22 19.578 33.281 1 76.69 96 PRO A CA 1
ATOM 728 C C . PRO A 1 96 ? -23.375 19.25 32.719 1 76.69 96 PRO A C 1
ATOM 730 O O . PRO A 1 96 ? -23.609 19.391 31.516 1 76.69 96 PRO A O 1
ATOM 733 N N . GLY A 1 97 ? -24.297 18.734 33.438 1 75.38 97 GLY A N 1
ATOM 734 C CA . GLY A 1 97 ? -25.656 18.453 33.031 1 75.38 97 GLY A CA 1
ATOM 735 C C . GLY A 1 97 ? -25.828 17.109 32.375 1 75.38 97 GLY A C 1
ATOM 736 O O . GLY A 1 97 ? -26.938 16.688 32.062 1 75.38 97 GLY A O 1
ATOM 737 N N . LYS A 1 98 ? -24.594 16.5 32.094 1 73.75 98 LYS A N 1
ATOM 738 C CA . LYS A 1 98 ? -24.656 15.156 31.531 1 73.75 98 LYS A CA 1
ATOM 739 C C . LYS A 1 98 ? -23.844 14.164 32.344 1 73.75 98 LYS A C 1
ATOM 741 O O . LYS A 1 98 ? -22.703 13.852 31.984 1 73.75 98 LYS A O 1
ATOM 746 N N . PRO A 1 99 ? -24.359 13.609 33.375 1 64.25 99 PRO A N 1
ATOM 747 C CA . PRO A 1 99 ? -23.562 12.859 34.344 1 64.25 99 PRO A CA 1
ATOM 748 C C . PRO A 1 99 ? -22.875 11.641 33.75 1 64.25 99 PRO A C 1
ATOM 750 O O . PRO A 1 99 ? -21.844 11.195 34.25 1 64.25 99 PRO A O 1
ATOM 753 N N . ARG A 1 100 ? -23.297 11.164 32.625 1 74.31 100 ARG A N 1
ATOM 754 C CA . ARG A 1 100 ? -22.688 9.961 32.062 1 74.31 100 ARG A CA 1
ATOM 755 C C . ARG A 1 100 ? -21.828 10.281 30.859 1 74.31 100 ARG A C 1
ATOM 757 O O . ARG A 1 100 ? -21.453 9.383 30.094 1 74.31 100 ARG A O 1
ATOM 764 N N . GLN A 1 101 ? -21.625 11.641 30.953 1 79.38 101 GLN A N 1
ATOM 765 C CA . GLN A 1 101 ? -20.75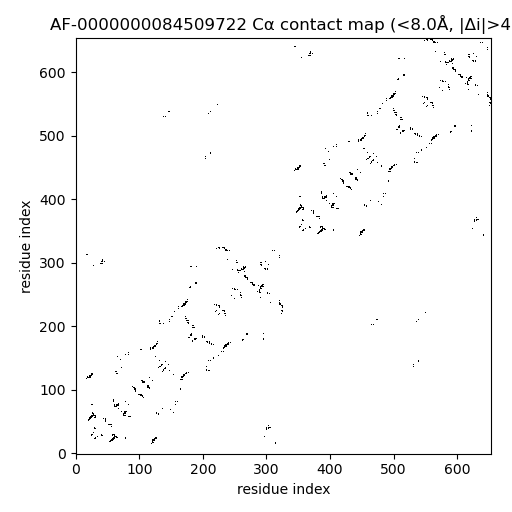 12.078 29.875 1 79.38 101 GLN A CA 1
ATOM 766 C C . GLN A 1 101 ? -19.578 12.891 30.406 1 79.38 101 GLN A C 1
ATOM 768 O O . GLN A 1 101 ? -19.734 13.664 31.359 1 79.38 101 GLN A O 1
ATOM 773 N N . ASN A 1 102 ? -18.422 12.625 29.953 1 86.69 102 ASN A N 1
ATOM 774 C CA . ASN A 1 102 ? -17.219 13.359 30.344 1 86.69 102 ASN A CA 1
ATOM 775 C C . ASN A 1 102 ? -16.75 14.305 29.234 1 86.69 102 ASN A C 1
ATOM 777 O O . ASN A 1 102 ? -16.984 14.039 28.062 1 86.69 102 ASN A O 1
ATOM 781 N N . THR A 1 103 ? -16.266 15.422 29.734 1 89.31 103 THR A N 1
ATOM 782 C CA . THR A 1 103 ? -15.648 16.375 28.812 1 89.31 103 THR A CA 1
ATOM 783 C C . THR A 1 103 ? -14.164 16.547 29.141 1 89.31 103 THR A C 1
ATOM 785 O O . THR A 1 103 ? -13.781 16.625 30.312 1 89.31 103 THR A O 1
ATOM 788 N N . THR A 1 104 ? -13.383 16.516 28.109 1 94.31 104 THR A N 1
ATOM 789 C CA . THR A 1 104 ? -11.961 16.797 28.25 1 94.31 104 THR A CA 1
ATOM 790 C C . THR A 1 104 ? -11.703 18.297 28.219 1 94.31 104 THR A C 1
ATOM 792 O O . THR A 1 104 ? -12.289 19.031 27.406 1 94.31 104 THR A O 1
ATOM 795 N N . TYR A 1 105 ? -10.922 18.797 29.141 1 94.81 105 TYR A N 1
ATOM 796 C CA . TYR A 1 105 ? -10.492 20.188 29.188 1 94.81 105 TYR A CA 1
ATOM 797 C C . TYR A 1 105 ? -8.992 20.297 28.984 1 94.81 105 TYR A C 1
ATOM 799 O O . TYR A 1 105 ? -8.219 19.484 29.5 1 94.81 105 TYR A O 1
ATOM 807 N N . ILE A 1 106 ? -8.555 21.312 28.25 1 96 106 ILE A N 1
ATOM 808 C CA . ILE A 1 106 ? -7.129 21.578 28.078 1 96 106 ILE A CA 1
ATOM 809 C C . ILE A 1 106 ? -6.742 22.875 28.797 1 96 106 ILE A C 1
ATOM 811 O O . ILE A 1 106 ? -7.574 23.766 28.953 1 96 106 ILE A O 1
ATOM 815 N N . ILE A 1 107 ? -5.523 22.922 29.234 1 91.19 107 ILE A N 1
ATOM 816 C CA . ILE A 1 107 ? -5.012 24.172 29.781 1 91.19 107 ILE A CA 1
ATOM 817 C C . ILE A 1 107 ? -4.801 25.188 28.656 1 91.19 107 ILE A C 1
ATOM 819 O O . ILE A 1 107 ? -3.938 25 27.797 1 91.19 107 ILE A O 1
ATOM 823 N N . GLY A 1 108 ? -5.57 26.188 28.672 1 88.69 108 GLY A N 1
ATOM 824 C CA . GLY A 1 108 ? -5.5 27.188 27.609 1 88.69 108 GLY A CA 1
ATOM 825 C C . GLY A 1 108 ? -4.281 28.078 27.734 1 88.69 108 GLY A C 1
ATOM 826 O O . GLY A 1 108 ? -3.467 27.922 28.641 1 88.69 108 GLY A O 1
ATOM 827 N N . LYS A 1 109 ? -4.109 28.984 26.844 1 83 109 LYS A N 1
ATOM 828 C CA . LYS A 1 109 ? -2.973 29.891 26.75 1 83 109 LYS A CA 1
ATOM 829 C C . LYS A 1 109 ? -2.91 30.828 27.953 1 83 109 LYS A C 1
ATOM 831 O O . LYS A 1 109 ? -1.826 31.219 28.375 1 83 109 LYS A O 1
ATOM 836 N N . ASN A 1 110 ? -4.141 31.031 28.516 1 86.5 110 ASN A N 1
ATOM 837 C CA . ASN A 1 110 ? -4.188 31.922 29.672 1 86.5 110 ASN A CA 1
ATOM 838 C C . ASN A 1 110 ? -4.176 31.141 30.984 1 86.5 110 ASN A C 1
ATOM 840 O O . ASN A 1 110 ? -4.438 31.688 32.031 1 86.5 110 ASN A O 1
ATOM 844 N N . GLY A 1 111 ? -3.988 29.844 30.828 1 86.62 111 GLY A N 1
ATOM 845 C CA . GLY A 1 111 ? -3.895 29.031 32.031 1 86.62 111 GLY A CA 1
ATOM 846 C C . GLY A 1 111 ? -5.238 28.5 32.5 1 86.62 111 GLY A C 1
ATOM 847 O O . GLY A 1 111 ? -5.309 27.75 33.469 1 86.62 111 GLY A O 1
ATOM 848 N N . THR A 1 112 ? -6.293 28.922 31.797 1 89.38 112 THR A N 1
ATOM 849 C CA . THR A 1 112 ? -7.617 28.453 32.188 1 89.38 112 THR A CA 1
ATOM 850 C C . THR A 1 112 ? -7.984 27.172 31.422 1 89.38 112 THR A C 1
ATOM 852 O O . THR A 1 112 ? -7.445 26.922 30.344 1 89.38 112 THR A O 1
ATOM 855 N N . TYR A 1 113 ? -8.867 26.469 32.031 1 91.12 113 TYR A N 1
ATOM 856 C CA . TYR A 1 113 ? -9.336 25.234 31.406 1 91.12 113 TYR A CA 1
ATOM 857 C C . TYR A 1 113 ? -10.328 25.547 30.297 1 91.12 113 TYR A C 1
ATOM 859 O O . TYR A 1 113 ? -11.273 26.312 30.5 1 91.12 113 TYR A O 1
ATOM 867 N N . VAL A 1 114 ? -10.102 25.047 29.172 1 94.19 114 VAL A N 1
ATOM 868 C CA . VAL A 1 114 ? -10.945 25.203 28 1 94.19 114 VAL A CA 1
ATOM 869 C C . VAL A 1 114 ? -11.539 23.844 27.609 1 94.19 114 VAL A C 1
ATOM 871 O O . VAL A 1 114 ? -10.82 22.859 27.453 1 94.19 114 VAL A O 1
ATOM 874 N N . PRO A 1 115 ? -12.859 23.75 27.516 1 94 115 PRO A N 1
ATOM 875 C CA . PRO A 1 115 ? -13.445 22.469 27.125 1 94 115 PRO A CA 1
ATOM 876 C C . PRO A 1 115 ? -13.125 22.109 25.672 1 94 115 PRO A C 1
ATOM 878 O O . PRO A 1 115 ? -13.203 22.953 24.781 1 94 115 PRO A O 1
ATOM 881 N N . LEU A 1 116 ? -12.719 20.906 25.453 1 95.88 116 LEU A N 1
ATOM 882 C CA . LEU A 1 116 ? -12.57 20.328 24.109 1 95.88 116 LEU A CA 1
ATOM 883 C C . LEU A 1 116 ? -13.789 19.5 23.734 1 95.88 116 LEU A C 1
ATOM 885 O O . LEU A 1 116 ? -13.703 18.281 23.609 1 95.88 116 LEU A O 1
ATOM 889 N N . ALA A 1 117 ? -14.859 20.188 23.484 1 91.62 117 ALA A N 1
ATOM 890 C CA . ALA A 1 117 ? -16.125 19.531 23.203 1 91.62 117 ALA A CA 1
ATOM 891 C C . ALA A 1 117 ? -16.141 18.938 21.797 1 91.62 117 ALA A C 1
ATOM 893 O O . ALA A 1 117 ? -15.562 19.5 20.875 1 91.62 117 ALA A O 1
ATOM 894 N N . SER A 1 118 ? -16.859 17.828 21.641 1 89.5 118 SER A N 1
ATOM 895 C CA . SER A 1 118 ? -16.922 17.141 20.344 1 89.5 118 SER A CA 1
ATOM 896 C C . SER A 1 118 ? -17.625 18 19.297 1 89.5 118 SER A C 1
ATOM 898 O O . SER A 1 118 ? -17.422 17.828 18.094 1 89.5 118 SER A O 1
ATOM 900 N N . GLU A 1 119 ? -18.328 19 19.672 1 89.75 119 GLU A N 1
ATOM 901 C CA . GLU A 1 119 ? -19.109 19.812 18.75 1 89.75 119 GLU A CA 1
ATOM 902 C C . GLU A 1 119 ? -18.25 20.922 18.141 1 89.75 119 GLU A C 1
ATOM 904 O O . GLU A 1 119 ? -18.641 21.562 17.156 1 89.75 119 GLU A O 1
ATOM 909 N N . ASP A 1 120 ? -17 21.125 18.734 1 95 120 ASP A N 1
ATOM 910 C CA . ASP A 1 120 ? -16.297 22.297 18.203 1 95 120 ASP A CA 1
ATOM 911 C C . ASP A 1 120 ? -14.789 22.094 18.25 1 95 120 ASP A C 1
ATOM 913 O O . ASP A 1 120 ? -14.023 23.047 18.125 1 95 120 ASP A O 1
ATOM 917 N N . THR A 1 121 ? -14.305 20.859 18.531 1 96.88 121 THR A N 1
ATOM 918 C CA . THR A 1 121 ? -12.883 20.547 18.578 1 96.88 121 THR A CA 1
ATOM 919 C C . THR A 1 121 ? -12.5 19.562 17.484 1 96.88 121 THR A C 1
ATOM 921 O O . THR A 1 121 ? -13.188 18.547 17.281 1 96.88 121 THR A O 1
ATOM 924 N N . MET A 1 122 ? -11.469 19.875 16.734 1 97.75 122 MET A N 1
ATOM 925 C CA . MET A 1 122 ? -10.906 18.984 15.711 1 97.75 122 MET A CA 1
ATOM 926 C C . MET A 1 122 ? -9.484 18.578 16.062 1 97.75 122 MET A C 1
ATOM 928 O O . MET A 1 122 ? -8.695 19.391 16.531 1 97.75 122 MET A O 1
ATOM 932 N N . TYR A 1 123 ? -9.203 17.328 15.914 1 98.62 123 TYR A N 1
ATOM 933 C CA . TYR A 1 123 ? -7.871 16.766 16.078 1 98.62 123 TYR A CA 1
ATOM 934 C C . TYR A 1 123 ? -7.262 16.406 14.719 1 98.62 123 TYR A C 1
ATOM 936 O O . TYR A 1 123 ? -7.887 15.719 13.922 1 98.62 123 TYR A O 1
ATOM 944 N N . SER A 1 124 ? -6.098 16.906 14.43 1 98.75 124 SER A N 1
ATOM 945 C CA . SER A 1 124 ? -5.465 16.656 13.141 1 98.75 124 SER A CA 1
ATOM 946 C C . SER A 1 124 ? -4.117 15.969 13.312 1 98.75 124 SER A C 1
ATOM 948 O O . SER A 1 124 ? -3.395 16.234 14.281 1 98.75 124 SER A O 1
ATOM 950 N N . ILE A 1 125 ? -3.801 15.086 12.414 1 98.94 125 ILE A N 1
ATOM 951 C CA . ILE A 1 125 ? -2.48 14.469 12.336 1 98.94 125 ILE A CA 1
ATOM 952 C C . ILE A 1 125 ? -1.953 14.555 10.906 1 98.94 125 ILE A C 1
ATOM 954 O O . ILE A 1 125 ? -2.674 14.258 9.953 1 98.94 125 ILE A O 1
ATOM 958 N N . TRP A 1 126 ? -0.813 15.078 10.703 1 98.88 126 TRP A N 1
ATOM 959 C CA . TRP A 1 126 ? -0.049 15.055 9.461 1 98.88 126 TRP A CA 1
ATOM 960 C C . TRP A 1 126 ? 1.311 14.398 9.672 1 98.88 126 TRP A C 1
ATOM 962 O O . TRP A 1 126 ? 2.234 15.016 10.203 1 98.88 126 TRP A O 1
ATOM 972 N N . ILE A 1 127 ? 1.398 13.109 9.266 1 98.81 127 ILE A N 1
ATOM 973 C CA . ILE A 1 127 ? 2.566 12.297 9.586 1 98.81 127 ILE A CA 1
ATOM 974 C C . ILE A 1 127 ? 2.871 11.344 8.43 1 98.81 127 ILE A C 1
ATOM 976 O O . ILE A 1 127 ? 2.045 11.164 7.535 1 98.81 127 ILE A O 1
ATOM 980 N N . GLY A 1 128 ? 4.008 10.797 8.391 1 98.69 128 GLY A N 1
ATOM 981 C CA . GLY A 1 128 ? 4.422 9.852 7.367 1 98.69 128 GLY A CA 1
ATOM 982 C C . GLY A 1 128 ? 5.695 10.266 6.652 1 98.69 128 GLY A C 1
ATOM 983 O O . GLY A 1 128 ? 6.445 9.422 6.16 1 98.69 128 GLY A O 1
ATOM 984 N N . THR A 1 129 ? 5.965 11.578 6.566 1 98.25 129 THR A N 1
ATOM 985 C CA . THR A 1 129 ? 7.086 12.141 5.816 1 98.25 129 THR A CA 1
ATOM 986 C C . THR A 1 129 ? 8.398 11.508 6.262 1 98.25 129 THR A C 1
ATOM 988 O O . THR A 1 129 ? 9.195 11.07 5.434 1 98.25 129 THR A O 1
ATOM 991 N N . ASN A 1 130 ? 8.555 11.453 7.531 1 98.19 130 ASN A N 1
ATOM 992 C CA . ASN A 1 130 ? 9.805 10.93 8.078 1 98.19 130 ASN A CA 1
ATOM 993 C C . ASN A 1 130 ? 9.773 9.406 8.188 1 98.19 130 ASN A C 1
ATOM 995 O O . ASN A 1 130 ? 10.82 8.766 8.289 1 98.19 130 ASN A O 1
ATOM 999 N N . ASP A 1 131 ? 8.57 8.82 8.258 1 98.81 131 ASP A N 1
ATOM 1000 C CA . ASP A 1 131 ? 8.43 7.367 8.305 1 98.81 131 ASP A CA 1
ATOM 1001 C C . ASP A 1 131 ? 8.922 6.723 7.012 1 98.81 131 ASP A C 1
ATOM 1003 O O . ASP A 1 131 ? 9.617 5.703 7.043 1 98.81 131 ASP A O 1
ATOM 1007 N N . VAL A 1 132 ? 8.641 7.359 5.875 1 98.5 132 VAL A N 1
ATOM 1008 C CA . VAL A 1 132 ? 8.938 6.734 4.59 1 98.5 132 VAL A CA 1
ATOM 1009 C C . VAL A 1 132 ? 10.344 7.137 4.137 1 98.5 132 VAL A C 1
ATOM 1011 O O . VAL A 1 132 ? 10.906 6.531 3.221 1 98.5 132 VAL A O 1
ATOM 1014 N N . GLY A 1 133 ? 10.969 8.094 4.723 1 96.5 133 GLY A N 1
ATOM 1015 C CA . GLY A 1 133 ? 12.18 8.727 4.223 1 96.5 133 GLY A CA 1
ATOM 1016 C C . GLY A 1 133 ? 13.445 7.965 4.574 1 96.5 133 GLY A C 1
ATOM 1017 O O . GLY A 1 133 ? 13.375 6.84 5.074 1 96.5 133 GLY A O 1
ATOM 1018 N N . VAL A 1 134 ? 14.555 8.602 4.23 1 94.31 134 VAL A N 1
ATOM 1019 C CA . VAL A 1 134 ? 15.883 8.078 4.516 1 94.31 134 VAL A CA 1
ATOM 1020 C C . VAL A 1 134 ? 16.047 7.871 6.02 1 94.31 134 VAL A C 1
ATOM 1022 O O . VAL A 1 134 ? 15.578 8.688 6.82 1 94.31 134 VAL A O 1
ATOM 1025 N N . GLY A 1 135 ? 16.688 6.762 6.395 1 94.12 135 GLY A N 1
ATOM 1026 C CA . GLY A 1 135 ? 16.875 6.434 7.801 1 94.12 135 GLY A CA 1
ATOM 1027 C C . GLY A 1 135 ? 15.711 5.637 8.375 1 94.12 135 GLY A C 1
ATOM 1028 O O . GLY A 1 135 ? 15.758 5.207 9.531 1 94.12 135 GLY A O 1
ATOM 1029 N N . ALA A 1 136 ? 14.68 5.426 7.629 1 97.19 136 ALA A N 1
ATOM 1030 C CA . ALA A 1 136 ? 13.516 4.637 8.016 1 97.19 136 ALA A CA 1
ATOM 1031 C C . ALA A 1 136 ? 13.133 3.648 6.918 1 97.19 136 ALA A C 1
ATOM 1033 O O . ALA A 1 136 ? 13.961 2.844 6.484 1 97.19 136 ALA A O 1
ATOM 1034 N N . LEU A 1 137 ? 11.898 3.662 6.355 1 98.25 137 LEU A N 1
ATOM 1035 C CA . LEU A 1 137 ? 11.422 2.613 5.465 1 98.25 137 LEU A CA 1
ATOM 1036 C C . LEU A 1 137 ? 12.211 2.596 4.164 1 98.25 137 LEU A C 1
ATOM 1038 O O . LEU A 1 137 ? 12.422 1.535 3.572 1 98.25 137 LEU A O 1
ATOM 1042 N N . LEU A 1 138 ? 12.625 3.766 3.668 1 96.94 138 LEU A N 1
ATOM 1043 C CA . LEU A 1 138 ? 13.312 3.875 2.387 1 96.94 138 LEU A CA 1
ATOM 1044 C C . LEU A 1 138 ? 14.648 3.129 2.424 1 96.94 138 LEU A C 1
ATOM 1046 O O . LEU A 1 138 ? 15.031 2.492 1.442 1 96.94 138 LEU A O 1
ATOM 1050 N N . THR A 1 139 ? 15.367 3.148 3.596 1 94.56 139 THR A N 1
ATOM 1051 C CA . THR A 1 139 ? 16.75 2.674 3.592 1 94.56 139 THR A CA 1
ATOM 1052 C C . THR A 1 139 ? 16.984 1.677 4.723 1 94.56 139 THR A C 1
ATOM 1054 O O . THR A 1 139 ? 17.844 0.807 4.625 1 94.56 139 THR A O 1
ATOM 1057 N N . ASP A 1 140 ? 16.219 1.826 5.832 1 95 140 ASP A N 1
ATOM 1058 C CA . ASP A 1 140 ? 16.562 1.092 7.047 1 95 140 ASP A CA 1
ATOM 1059 C C . ASP A 1 140 ? 15.305 0.559 7.734 1 95 140 ASP A C 1
ATOM 1061 O O . ASP A 1 140 ? 15.117 0.771 8.938 1 95 140 ASP A O 1
ATOM 1065 N N . PRO A 1 141 ? 14.5 -0.154 7.012 1 97.44 141 PRO A N 1
ATOM 1066 C CA . PRO A 1 141 ? 13.305 -0.67 7.688 1 97.44 141 PRO A CA 1
ATOM 1067 C C . PRO A 1 141 ? 13.641 -1.702 8.758 1 97.44 141 PRO A C 1
ATOM 1069 O O . PRO A 1 141 ? 14.562 -2.5 8.594 1 97.44 141 PRO A O 1
ATOM 1072 N N . LEU A 1 142 ? 12.898 -1.645 9.875 1 97.62 142 LEU A N 1
ATOM 1073 C CA . LEU A 1 142 ? 12.977 -2.717 10.859 1 97.62 142 LEU A CA 1
ATOM 1074 C C . LEU A 1 142 ? 12.391 -4.008 10.305 1 97.62 142 LEU A C 1
ATOM 1076 O O . LEU A 1 142 ? 11.57 -3.979 9.391 1 97.62 142 LEU A O 1
ATOM 1080 N N . PRO A 1 143 ? 12.852 -5.105 10.914 1 94.25 143 PRO A N 1
ATOM 1081 C CA . PRO A 1 143 ? 12.25 -6.371 10.469 1 94.25 143 PRO A CA 1
ATOM 1082 C C . PRO A 1 143 ? 10.734 -6.375 10.578 1 94.25 143 PRO A C 1
ATOM 1084 O O . PRO A 1 143 ? 10.18 -5.969 11.609 1 94.25 143 PRO A O 1
ATOM 1087 N N . ASP A 1 144 ? 10.023 -6.668 9.523 1 93.88 144 ASP A N 1
ATOM 1088 C CA . ASP A 1 144 ? 8.586 -6.898 9.438 1 93.88 144 ASP A CA 1
ATOM 1089 C C . ASP A 1 144 ? 7.812 -5.594 9.586 1 93.88 144 ASP A C 1
ATOM 1091 O O . ASP A 1 144 ? 6.617 -5.602 9.891 1 93.88 144 ASP A O 1
ATOM 1095 N N . VAL A 1 145 ? 8.492 -4.441 9.523 1 98.25 145 VAL A N 1
ATOM 1096 C CA . VAL A 1 145 ? 7.828 -3.143 9.5 1 98.25 145 VAL A CA 1
ATOM 1097 C C . VAL A 1 145 ? 7.797 -2.6 8.078 1 98.25 145 VAL A C 1
ATOM 1099 O O . VAL A 1 145 ? 8.781 -2.691 7.348 1 98.25 145 VAL A O 1
ATOM 1102 N N . SER A 1 146 ? 6.707 -2.148 7.656 1 98.69 146 SER A N 1
ATOM 1103 C CA . SER A 1 146 ? 6.512 -1.583 6.324 1 98.69 146 SER A CA 1
ATOM 1104 C C . SER A 1 146 ? 5.531 -0.414 6.359 1 98.69 146 SER A C 1
ATOM 1106 O O . SER A 1 146 ? 5.09 0 7.434 1 98.69 146 SER A O 1
ATOM 1108 N N . ILE A 1 147 ? 5.215 0.117 5.23 1 98.88 147 ILE A N 1
ATOM 1109 C CA . ILE A 1 147 ? 4.266 1.214 5.074 1 98.88 147 ILE A CA 1
ATOM 1110 C C . ILE A 1 147 ? 2.904 0.801 5.629 1 98.88 147 ILE A C 1
ATOM 1112 O O . ILE A 1 147 ? 2.129 1.646 6.082 1 98.88 147 ILE A O 1
ATOM 1116 N N . VAL A 1 148 ? 2.615 -0.553 5.672 1 98.88 148 VAL A N 1
ATOM 1117 C CA . VAL A 1 148 ? 1.362 -1.07 6.211 1 98.88 148 VAL A CA 1
ATOM 1118 C C . VAL A 1 148 ? 1.252 -0.718 7.695 1 98.88 148 VAL A C 1
ATOM 1120 O O . VAL A 1 148 ? 0.24 -0.17 8.133 1 98.88 148 VAL A O 1
ATOM 1123 N N . ASN A 1 149 ? 2.316 -0.894 8.43 1 98.81 149 ASN A N 1
ATOM 1124 C CA . ASN A 1 149 ? 2.33 -0.656 9.867 1 98.81 149 ASN A CA 1
ATOM 1125 C C . ASN A 1 149 ? 2.27 0.834 10.188 1 98.81 149 ASN A C 1
ATOM 1127 O O . ASN A 1 149 ? 1.582 1.244 11.125 1 98.81 149 ASN A O 1
ATOM 1131 N N . THR A 1 150 ? 2.998 1.578 9.445 1 98.56 150 THR A N 1
ATOM 1132 C CA . THR A 1 150 ? 3.086 3.002 9.75 1 98.56 150 THR A CA 1
ATOM 1133 C C . THR A 1 150 ? 1.758 3.699 9.469 1 98.56 150 THR A C 1
ATOM 1135 O O . THR A 1 150 ? 1.388 4.645 10.164 1 98.56 150 THR A O 1
ATOM 1138 N N . THR A 1 151 ? 1.03 3.248 8.445 1 98.5 151 THR A N 1
ATOM 1139 C CA . THR A 1 151 ? -0.275 3.842 8.172 1 98.5 151 THR A CA 1
ATOM 1140 C C . THR A 1 151 ? -1.302 3.379 9.203 1 98.5 151 THR A C 1
ATOM 1142 O O . THR A 1 151 ? -2.211 4.133 9.562 1 98.5 151 THR A O 1
ATOM 1145 N N . GLU A 1 152 ? -1.227 2.127 9.695 1 98.62 152 GLU A N 1
ATOM 1146 C CA . GLU A 1 152 ? -2.09 1.657 10.773 1 98.62 152 GLU A CA 1
ATOM 1147 C C . GLU A 1 152 ? -1.865 2.463 12.055 1 98.62 152 GLU A C 1
ATOM 1149 O O . GLU A 1 152 ? -2.801 2.686 12.828 1 98.62 152 GLU A O 1
ATOM 1154 N N . CYS A 1 153 ? -0.637 2.908 12.234 1 98.81 153 CYS A N 1
ATOM 1155 C CA . CYS A 1 153 ? -0.234 3.684 13.398 1 98.81 153 CYS A CA 1
ATOM 1156 C C . CYS A 1 153 ? -1.094 4.934 13.547 1 98.81 153 CYS A C 1
ATOM 1158 O O . CYS A 1 153 ? -1.395 5.355 14.664 1 98.81 153 CYS A O 1
ATOM 1160 N N . VAL A 1 154 ? -1.505 5.527 12.461 1 98.94 154 VAL A N 1
ATOM 1161 C CA . VAL A 1 154 ? -2.367 6.703 12.484 1 98.94 154 VAL A CA 1
ATOM 1162 C C . VAL A 1 154 ? -3.662 6.383 13.227 1 98.94 154 VAL A C 1
ATOM 1164 O O . VAL A 1 154 ? -4.168 7.207 13.984 1 98.94 154 VAL A O 1
ATOM 1167 N N . PHE A 1 155 ? -4.172 5.219 13.102 1 98.88 155 PHE A N 1
ATOM 1168 C CA . PHE A 1 155 ? -5.445 4.867 13.719 1 98.88 155 PHE A CA 1
ATOM 1169 C C . PHE A 1 155 ? -5.234 4.398 15.156 1 98.88 155 PHE A C 1
ATOM 1171 O O . PHE A 1 155 ? -6.176 4.391 15.953 1 98.88 155 PHE A O 1
ATOM 1178 N N . ASP A 1 156 ? -4 3.982 15.477 1 98.88 156 ASP A N 1
ATOM 1179 C CA . ASP A 1 156 ? -3.668 3.844 16.891 1 98.88 156 ASP A CA 1
ATOM 1180 C C . ASP A 1 156 ? -3.734 5.191 17.609 1 98.88 156 ASP A C 1
ATOM 1182 O O . ASP A 1 156 ? -4.203 5.273 18.734 1 98.88 156 ASP A O 1
ATOM 1186 N N . TRP A 1 157 ? -3.207 6.203 16.938 1 98.88 157 TRP A N 1
ATOM 1187 C CA . TRP A 1 157 ? -3.328 7.562 17.438 1 98.88 157 TRP A CA 1
ATOM 1188 C C . TRP A 1 157 ? -4.793 7.945 17.641 1 98.88 157 TRP A C 1
ATOM 1190 O O . TRP A 1 157 ? -5.168 8.492 18.672 1 98.88 157 TRP A O 1
ATOM 1200 N N . VAL A 1 158 ? -5.691 7.645 16.641 1 98.88 158 VAL A N 1
ATOM 1201 C CA . VAL A 1 158 ? -7.121 7.91 16.75 1 98.88 158 VAL A CA 1
ATOM 1202 C C . VAL A 1 158 ? -7.684 7.215 18 1 98.88 158 VAL A C 1
ATOM 1204 O O . VAL A 1 158 ? -8.422 7.82 18.781 1 98.88 158 VAL A O 1
ATOM 1207 N N . GLN A 1 159 ? -7.277 5.957 18.156 1 98.81 159 GLN A N 1
ATOM 1208 C CA . GLN A 1 159 ? -7.793 5.148 19.25 1 98.81 159 GLN A CA 1
ATOM 1209 C C . GLN A 1 159 ? -7.504 5.805 20.609 1 98.81 159 GLN A C 1
ATOM 1211 O O . GLN A 1 159 ? -8.383 5.875 21.469 1 98.81 159 GLN A O 1
ATOM 1216 N N . GLU A 1 160 ? -6.273 6.293 20.75 1 98.31 160 GLU A N 1
ATOM 1217 C CA . GLU A 1 160 ? -5.879 6.926 22.016 1 98.31 160 GLU A CA 1
ATOM 1218 C C . GLU A 1 160 ? -6.742 8.148 22.312 1 98.31 160 GLU A C 1
ATOM 1220 O O . GLU A 1 160 ? -7.211 8.32 23.438 1 98.31 160 GLU A O 1
ATOM 1225 N N . LEU A 1 161 ? -6.965 8.969 21.344 1 98.06 161 LEU A N 1
ATOM 1226 C CA . LEU A 1 161 ? -7.727 10.195 21.547 1 98.06 161 LEU A CA 1
ATOM 1227 C C . LEU A 1 161 ? -9.219 9.898 21.641 1 98.06 161 LEU A C 1
ATOM 1229 O O . LEU A 1 161 ? -9.93 10.523 22.438 1 98.06 161 LEU A O 1
ATOM 1233 N N . TYR A 1 162 ? -9.727 8.961 20.812 1 97 162 TYR A N 1
ATOM 1234 C CA . TYR A 1 162 ? -11.125 8.531 20.844 1 97 162 TYR A CA 1
ATOM 1235 C C . TYR A 1 162 ? -11.5 8.039 22.234 1 97 162 TYR A C 1
ATOM 1237 O O . TYR A 1 162 ? -12.586 8.359 22.75 1 97 162 TYR A O 1
ATOM 1245 N N . ASN A 1 163 ? -10.57 7.336 22.859 1 94.25 163 ASN A N 1
ATOM 1246 C CA . ASN A 1 163 ? -10.789 6.805 24.188 1 94.25 163 ASN A CA 1
ATOM 1247 C C . ASN A 1 163 ? -10.953 7.922 25.219 1 94.25 163 ASN A C 1
ATOM 1249 O O . ASN A 1 163 ? -11.531 7.711 26.281 1 94.25 163 ASN A O 1
ATOM 1253 N N . LYS A 1 164 ? -10.492 9.094 24.859 1 92.12 164 LYS A N 1
ATOM 1254 C CA . LYS A 1 164 ? -10.578 10.227 25.781 1 92.12 164 LYS A CA 1
ATOM 1255 C C . LYS A 1 164 ? -11.648 11.219 25.328 1 92.12 164 LYS A C 1
ATOM 1257 O O . LYS A 1 164 ? -11.672 12.359 25.781 1 92.12 164 LYS A O 1
ATOM 1262 N N . GLY A 1 165 ? -12.453 10.812 24.344 1 92.19 165 GLY A N 1
ATOM 1263 C CA . GLY A 1 165 ? -13.648 11.578 24.047 1 92.19 165 GLY A CA 1
ATOM 1264 C C . GLY A 1 165 ? -13.555 12.336 22.734 1 92.19 165 GLY A C 1
ATOM 1265 O O . GLY A 1 165 ? -14.523 12.953 22.297 1 92.19 165 GLY A O 1
ATOM 1266 N N . ALA A 1 166 ? -12.398 12.297 22.031 1 96.19 166 ALA A N 1
ATOM 1267 C CA . ALA A 1 166 ? -12.273 12.945 20.734 1 96.19 166 ALA A CA 1
ATOM 1268 C C . ALA A 1 166 ? -13.211 12.312 19.719 1 96.19 166 ALA A C 1
ATOM 1270 O O . ALA A 1 166 ? -13.375 11.086 19.688 1 96.19 166 ALA A O 1
ATOM 1271 N N . ARG A 1 167 ? -13.789 13.227 18.844 1 96.56 167 ARG A N 1
ATOM 1272 C CA . ARG A 1 167 ? -14.781 12.672 17.922 1 96.56 167 ARG A CA 1
ATOM 1273 C C . ARG A 1 167 ? -14.617 13.25 16.516 1 96.56 167 ARG A C 1
ATOM 1275 O O . ARG A 1 167 ? -15.25 12.773 15.57 1 96.56 167 ARG A O 1
ATOM 1282 N N . ASN A 1 168 ? -13.805 14.297 16.297 1 96.94 168 ASN A N 1
ATOM 1283 C CA . ASN A 1 168 ? -13.555 14.898 14.992 1 96.94 168 ASN A CA 1
ATOM 1284 C C . ASN A 1 168 ? -12.078 14.836 14.617 1 96.94 168 ASN A C 1
ATOM 1286 O O . ASN A 1 168 ? -11.242 15.461 15.258 1 96.94 168 ASN A O 1
ATOM 1290 N N . PHE A 1 169 ? -11.836 14.094 13.562 1 98.38 169 PHE A N 1
ATOM 1291 C CA . PHE A 1 169 ? -10.445 13.859 13.18 1 98.38 169 PHE A CA 1
ATOM 1292 C C . PHE A 1 169 ? -10.195 14.336 11.75 1 98.38 169 PHE A C 1
ATOM 1294 O O . PHE A 1 169 ? -11.016 14.102 10.859 1 98.38 169 PHE A O 1
ATOM 1301 N N . LEU A 1 170 ? -9.156 15.039 11.539 1 98.31 170 LEU A N 1
ATOM 1302 C CA . LEU A 1 170 ? -8.641 15.383 10.227 1 98.31 170 LEU A CA 1
ATOM 1303 C C . LEU A 1 170 ? -7.32 14.672 9.953 1 98.31 170 LEU A C 1
ATOM 1305 O O . LEU A 1 170 ? -6.297 14.992 10.57 1 98.31 170 LEU A O 1
ATOM 1309 N N . ILE A 1 171 ? -7.348 13.734 9.078 1 98.69 171 ILE A N 1
ATOM 1310 C CA . ILE A 1 171 ? -6.18 12.93 8.75 1 98.69 171 ILE A CA 1
ATOM 1311 C C . ILE A 1 171 ? -5.586 13.398 7.422 1 98.69 171 ILE A C 1
ATOM 1313 O O . ILE A 1 171 ? -6.234 13.297 6.375 1 98.69 171 ILE A O 1
ATOM 1317 N N . GLN A 1 172 ? -4.422 13.891 7.449 1 98.62 172 GLN A N 1
ATOM 1318 C CA . GLN A 1 172 ? -3.74 14.367 6.254 1 98.62 172 GLN A CA 1
ATOM 1319 C C . GLN A 1 172 ? -2.781 13.312 5.707 1 98.62 172 GLN A C 1
ATOM 1321 O O . GLN A 1 172 ? -2.047 12.68 6.469 1 98.62 172 GLN A O 1
ATOM 1326 N N . ASN A 1 173 ? -2.818 13.086 4.398 1 98.75 173 ASN A N 1
ATOM 1327 C CA . ASN A 1 173 ? -1.925 12.094 3.814 1 98.75 173 ASN A CA 1
ATOM 1328 C C . ASN A 1 173 ? -0.603 12.719 3.379 1 98.75 173 ASN A C 1
ATOM 1330 O O . ASN A 1 173 ? -0.384 13.914 3.566 1 98.75 173 ASN A O 1
ATOM 1334 N N . MET A 1 174 ? 0.318 11.938 2.936 1 98.88 174 MET A N 1
ATOM 1335 C CA . MET A 1 174 ? 1.668 12.367 2.586 1 98.88 174 MET A CA 1
ATOM 1336 C C . MET A 1 174 ? 1.665 13.156 1.282 1 98.88 174 MET A C 1
ATOM 1338 O O . MET A 1 174 ? 0.87 12.883 0.384 1 98.88 174 MET A O 1
ATOM 1342 N N . THR A 1 175 ? 2.525 14.117 1.162 1 98.69 175 THR A N 1
ATOM 1343 C CA . THR A 1 175 ? 2.711 14.867 -0.076 1 98.69 175 THR A CA 1
ATOM 1344 C C . THR A 1 175 ? 3.449 14.023 -1.112 1 98.69 175 THR A C 1
ATOM 1346 O O . THR A 1 175 ? 3.986 12.961 -0.787 1 98.69 175 THR A O 1
ATOM 1349 N N . PRO A 1 176 ? 3.418 14.398 -2.424 1 98.31 176 PRO A N 1
ATOM 1350 C CA . PRO A 1 176 ? 4.188 13.656 -3.422 1 98.31 176 PRO A CA 1
ATOM 1351 C C . PRO A 1 176 ? 5.695 13.836 -3.258 1 98.31 176 PRO A C 1
ATOM 1353 O O . PRO A 1 176 ? 6.309 14.617 -3.986 1 98.31 176 PRO A O 1
ATOM 1356 N N . MET A 1 177 ? 6.309 13.062 -2.486 1 97.81 177 MET A N 1
ATOM 1357 C CA . MET A 1 177 ? 7.641 13.289 -1.944 1 97.81 177 MET A CA 1
ATOM 1358 C C . MET A 1 177 ? 8.703 13.172 -3.037 1 97.81 177 MET A C 1
ATOM 1360 O O . MET A 1 177 ? 9.82 13.664 -2.875 1 97.81 177 MET A O 1
ATOM 1364 N N . TRP A 1 178 ? 8.352 12.531 -4.18 1 96.75 178 TRP A N 1
ATOM 1365 C CA . TRP A 1 178 ? 9.305 12.469 -5.285 1 96.75 178 TRP A CA 1
ATOM 1366 C C . TRP A 1 178 ? 9.461 13.836 -5.945 1 96.75 178 TRP A C 1
ATOM 1368 O O . TRP A 1 178 ? 10.367 14.039 -6.758 1 96.75 178 TRP A O 1
ATOM 1378 N N . LEU A 1 179 ? 8.617 14.781 -5.598 1 96.31 179 LEU A N 1
ATOM 1379 C CA . LEU A 1 179 ? 8.711 16.141 -6.117 1 96.31 179 LEU A CA 1
ATOM 1380 C C . LEU A 1 179 ? 9.578 17.016 -5.211 1 96.31 179 LEU A C 1
ATOM 1382 O O . LEU A 1 179 ? 9.93 18.141 -5.574 1 96.31 179 LEU A O 1
ATOM 1386 N N . LEU A 1 180 ? 9.945 16.5 -4.008 1 94.44 180 LEU A N 1
ATOM 1387 C CA . LEU A 1 180 ? 10.859 17.203 -3.109 1 94.44 180 LEU A CA 1
ATOM 1388 C C . LEU A 1 180 ? 12.297 17.094 -3.605 1 94.44 180 LEU A C 1
ATOM 1390 O O . LEU A 1 180 ? 12.734 16.031 -4.035 1 94.44 180 LEU A O 1
ATOM 1394 N N . PRO A 1 181 ? 13.031 18.141 -3.504 1 88.31 181 PRO A N 1
ATOM 1395 C CA . PRO A 1 181 ? 14.398 18.125 -4.035 1 88.31 181 PRO A CA 1
ATOM 1396 C C . PRO A 1 181 ? 15.242 17 -3.434 1 88.31 181 PRO A C 1
ATOM 1398 O O . PRO A 1 181 ? 16.125 16.453 -4.105 1 88.31 181 PRO A O 1
ATOM 1401 N N . ILE A 1 182 ? 15 16.578 -2.213 1 92.06 182 ILE A N 1
ATOM 1402 C CA . ILE A 1 182 ? 15.812 15.539 -1.589 1 92.06 182 ILE A CA 1
ATOM 1403 C C . ILE A 1 182 ? 15.531 14.188 -2.248 1 92.06 182 ILE A C 1
ATOM 1405 O O . ILE A 1 182 ? 16.391 13.312 -2.281 1 92.06 182 ILE A O 1
ATOM 1409 N N . TYR A 1 183 ? 14.336 14.008 -2.852 1 95.06 183 TYR A N 1
ATOM 1410 C CA . TYR A 1 183 ? 13.969 12.703 -3.385 1 95.06 183 TYR A CA 1
ATOM 1411 C C . TYR A 1 183 ? 13.711 12.773 -4.887 1 95.06 183 TYR A C 1
ATOM 1413 O O . TYR A 1 183 ? 13.508 11.75 -5.539 1 95.06 183 TYR A O 1
ATOM 1421 N N . ALA A 1 184 ? 13.695 13.992 -5.445 1 95.38 184 ALA A N 1
ATOM 1422 C CA . ALA A 1 184 ? 13.516 14.125 -6.891 1 95.38 184 ALA A CA 1
ATOM 1423 C C . ALA A 1 184 ? 14.656 13.453 -7.648 1 95.38 184 ALA A C 1
ATOM 1425 O O . ALA A 1 184 ? 15.773 13.344 -7.137 1 95.38 184 ALA A O 1
ATOM 1426 N N . PRO A 1 185 ? 14.414 12.969 -8.891 1 92.44 185 PRO A N 1
ATOM 1427 C CA . PRO A 1 185 ? 15.469 12.312 -9.664 1 92.44 185 PRO A CA 1
ATOM 1428 C C . PRO A 1 185 ? 16.703 13.195 -9.852 1 92.44 185 PRO A C 1
ATOM 1430 O O . PRO A 1 185 ? 17.812 12.688 -9.992 1 92.44 185 PRO A O 1
ATOM 1433 N N . ASN A 1 186 ? 16.5 14.484 -9.875 1 89.38 186 ASN A N 1
ATOM 1434 C CA . ASN A 1 186 ? 17.609 15.422 -10.023 1 89.38 186 ASN A CA 1
ATOM 1435 C C . ASN A 1 186 ? 18.016 16.031 -8.688 1 89.38 186 ASN A C 1
ATOM 1437 O O . ASN A 1 186 ? 18.594 17.125 -8.648 1 89.38 186 ASN A O 1
ATOM 1441 N N . GLY A 1 187 ? 17.672 15.344 -7.617 1 87.62 187 GLY A N 1
ATOM 1442 C CA . GLY A 1 187 ? 18.031 15.812 -6.289 1 87.62 187 GLY A CA 1
ATOM 1443 C C . GLY A 1 187 ? 19.531 15.805 -6.051 1 87.62 187 GLY A C 1
ATOM 1444 O O . GLY A 1 187 ? 20.297 15.297 -6.875 1 87.62 187 GLY A O 1
ATOM 1445 N N . TYR A 1 188 ? 19.953 16.469 -5.023 1 86.44 188 TYR A N 1
ATOM 1446 C CA . TYR A 1 188 ? 21.359 16.594 -4.66 1 86.44 188 TYR A CA 1
ATOM 1447 C C . TYR A 1 188 ? 21.578 16.25 -3.191 1 86.44 188 TYR A C 1
ATOM 1449 O O . TYR A 1 188 ? 20.609 16.141 -2.426 1 86.44 188 TYR A O 1
ATOM 1457 N N . ASP A 1 189 ? 22.828 16.062 -2.854 1 86.38 189 ASP A N 1
ATOM 1458 C CA . ASP A 1 189 ? 23.172 15.766 -1.467 1 86.38 189 ASP A CA 1
ATOM 1459 C C . ASP A 1 189 ? 22.891 16.969 -0.564 1 86.38 189 ASP A C 1
ATOM 1461 O O . ASP A 1 189 ? 23.297 18.094 -0.878 1 86.38 189 ASP A O 1
ATOM 1465 N N . THR A 1 190 ? 22.234 16.672 0.474 1 88.94 190 THR A N 1
ATOM 1466 C CA . THR A 1 190 ? 21.766 17.734 1.361 1 88.94 190 THR A CA 1
ATOM 1467 C C . THR A 1 190 ? 22.25 17.5 2.789 1 88.94 190 THR A C 1
ATOM 1469 O O . THR A 1 190 ? 22.938 16.5 3.061 1 88.94 190 THR A O 1
ATOM 1472 N N . LYS A 1 191 ? 21.891 18.438 3.658 1 85.12 191 LYS A N 1
ATOM 1473 C CA . LYS A 1 191 ? 22.203 18.297 5.078 1 85.12 191 LYS A CA 1
ATOM 1474 C C . LYS A 1 191 ? 21.422 17.141 5.695 1 85.12 191 LYS A C 1
ATOM 1476 O O . LYS A 1 191 ? 21.781 16.641 6.766 1 85.12 191 LYS A O 1
ATOM 1481 N N . TYR A 1 192 ? 20.391 16.719 5.039 1 86 192 TYR A N 1
ATOM 1482 C CA . TYR A 1 192 ? 19.531 15.664 5.578 1 86 192 TYR A CA 1
ATOM 1483 C C . TYR A 1 192 ? 20.094 14.289 5.234 1 86 192 TYR A C 1
ATOM 1485 O O . TYR A 1 192 ? 19.875 13.32 5.969 1 86 192 TYR A O 1
ATOM 1493 N N . TRP A 1 193 ? 20.781 14.18 4.074 1 82.06 193 TRP A N 1
ATOM 1494 C CA . TRP A 1 193 ? 21.391 12.922 3.674 1 82.06 193 TRP A CA 1
ATOM 1495 C C . TRP A 1 193 ? 22.469 13.148 2.611 1 82.06 193 TRP A C 1
ATOM 1497 O O . TRP A 1 193 ? 22.203 13.773 1.583 1 82.06 193 TRP A O 1
ATOM 1507 N N . ASN A 1 194 ? 23.609 12.531 2.906 1 82.19 194 ASN A N 1
ATOM 1508 C CA . ASN A 1 194 ? 24.703 12.773 1.975 1 82.19 194 ASN A CA 1
ATOM 1509 C C . ASN A 1 194 ? 25.453 11.477 1.653 1 82.19 194 ASN A C 1
ATOM 1511 O O . ASN A 1 194 ? 26.531 11.516 1.052 1 82.19 194 ASN A O 1
ATOM 1515 N N . SER A 1 195 ? 24.875 10.367 1.969 1 84.06 195 SER A N 1
ATOM 1516 C CA . SER A 1 195 ? 25.516 9.094 1.631 1 84.06 195 SER A CA 1
ATOM 1517 C C . SER A 1 195 ? 25.25 8.719 0.176 1 84.06 195 SER A C 1
ATOM 1519 O O . SER A 1 195 ? 24.203 9.023 -0.373 1 84.06 195 SER A O 1
ATOM 1521 N N . PRO A 1 196 ? 26.25 8.062 -0.401 1 85.75 196 PRO A N 1
ATOM 1522 C CA . PRO A 1 196 ? 26.062 7.637 -1.789 1 85.75 196 PRO A CA 1
ATOM 1523 C C . PRO A 1 196 ? 24.797 6.805 -1.982 1 85.75 196 PRO A C 1
ATOM 1525 O O . PRO A 1 196 ? 24.469 5.957 -1.146 1 85.75 196 PRO A O 1
ATOM 1528 N N . HIS A 1 197 ? 24.047 7.16 -3.006 1 87.75 197 HIS A N 1
ATOM 1529 C CA . HIS A 1 197 ? 22.812 6.465 -3.344 1 87.75 197 HIS A CA 1
ATOM 1530 C C . HIS A 1 197 ? 22.422 6.695 -4.801 1 87.75 197 HIS A C 1
ATOM 1532 O O . HIS A 1 197 ? 22.953 7.598 -5.449 1 87.75 197 HIS A O 1
ATOM 1538 N N . ASN A 1 198 ? 21.672 5.754 -5.297 1 90.19 198 ASN A N 1
ATOM 1539 C CA . ASN A 1 198 ? 21.078 5.977 -6.609 1 90.19 198 ASN A CA 1
ATOM 1540 C C . ASN A 1 198 ? 19.828 6.852 -6.516 1 90.19 198 ASN A C 1
ATOM 1542 O O . ASN A 1 198 ? 18.781 6.395 -6.07 1 90.19 198 ASN A O 1
ATOM 1546 N N . GLN A 1 199 ? 19.984 8.094 -6.984 1 91.31 199 GLN A N 1
ATOM 1547 C CA . GLN A 1 199 ? 18.938 9.102 -6.82 1 91.31 199 GLN A CA 1
ATOM 1548 C C . GLN A 1 199 ? 17.672 8.719 -7.566 1 91.31 199 GLN A C 1
ATOM 1550 O O . GLN A 1 199 ? 16.562 8.945 -7.074 1 91.31 199 GLN A O 1
ATOM 1555 N N . THR A 1 200 ? 17.844 8.125 -8.703 1 92.38 200 THR A N 1
ATOM 1556 C CA . THR A 1 200 ? 16.703 7.707 -9.5 1 92.38 200 THR A CA 1
ATOM 1557 C C . THR A 1 200 ? 15.922 6.598 -8.789 1 92.38 200 THR A C 1
ATOM 1559 O O . THR A 1 200 ? 14.695 6.637 -8.727 1 92.38 200 THR A O 1
ATOM 1562 N N . GLU A 1 201 ? 16.594 5.652 -8.211 1 92.44 201 GLU A N 1
ATOM 1563 C CA . GLU A 1 201 ? 15.961 4.551 -7.496 1 92.44 201 GLU A CA 1
ATOM 1564 C C . GLU A 1 201 ? 15.234 5.047 -6.246 1 92.44 201 GLU A C 1
ATOM 1566 O O . GLU A 1 201 ? 14.133 4.598 -5.941 1 92.44 201 GLU A O 1
ATOM 1571 N N . TRP A 1 202 ? 15.852 6.055 -5.598 1 93.62 202 TRP A N 1
ATOM 1572 C CA . TRP A 1 202 ? 15.211 6.633 -4.422 1 93.62 202 TRP A CA 1
ATOM 1573 C C . TRP A 1 202 ? 13.898 7.32 -4.801 1 93.62 202 TRP A C 1
ATOM 1575 O O . TRP A 1 202 ? 12.906 7.215 -4.082 1 93.62 202 TRP A O 1
ATOM 1585 N N . SER A 1 203 ? 13.977 8 -5.895 1 96.19 203 SER A N 1
ATOM 1586 C CA . SER A 1 203 ? 12.781 8.711 -6.355 1 96.19 203 SER A CA 1
ATOM 1587 C C . SER A 1 203 ? 11.656 7.738 -6.684 1 96.19 203 SER A C 1
ATOM 1589 O O . SER A 1 203 ? 10.5 7.973 -6.32 1 96.19 203 SER A O 1
ATOM 1591 N N . ILE A 1 204 ? 11.984 6.594 -7.27 1 96 204 ILE A N 1
ATOM 1592 C CA . ILE A 1 204 ? 11 5.574 -7.617 1 96 204 ILE A CA 1
ATOM 1593 C C . ILE A 1 204 ? 10.438 4.945 -6.348 1 96 204 ILE A C 1
ATOM 1595 O O . ILE A 1 204 ? 9.219 4.809 -6.203 1 96 204 ILE A O 1
ATOM 1599 N N . PHE A 1 205 ? 11.328 4.664 -5.418 1 97.19 205 PHE A N 1
ATOM 1600 C CA . PHE A 1 205 ? 10.93 3.947 -4.215 1 97.19 205 PHE A CA 1
ATOM 1601 C C . PHE A 1 205 ? 10.07 4.828 -3.316 1 97.19 205 PHE A C 1
ATOM 1603 O O . PHE A 1 205 ? 9.023 4.395 -2.83 1 97.19 205 PHE A O 1
ATOM 1610 N N . ILE A 1 206 ? 10.438 6.066 -3.156 1 97.75 206 ILE A N 1
ATOM 1611 C CA . ILE A 1 206 ? 9.68 6.957 -2.281 1 97.75 206 ILE A CA 1
ATOM 1612 C C . ILE A 1 206 ? 8.289 7.203 -2.869 1 97.75 206 ILE A C 1
ATOM 1614 O O . ILE A 1 206 ? 7.312 7.34 -2.131 1 97.75 206 ILE A O 1
ATOM 1618 N N . ALA A 1 207 ? 8.211 7.297 -4.18 1 98.12 207 ALA A N 1
ATOM 1619 C CA . ALA A 1 207 ? 6.918 7.461 -4.836 1 98.12 207 ALA A CA 1
ATOM 1620 C C . ALA A 1 207 ? 6.008 6.27 -4.562 1 98.12 207 ALA A C 1
ATOM 1622 O O . ALA A 1 207 ? 4.82 6.438 -4.277 1 98.12 207 ALA A O 1
ATOM 1623 N N . GLU A 1 208 ? 6.59 5.109 -4.641 1 98.19 208 GLU A N 1
ATOM 1624 C CA . GLU A 1 208 ? 5.828 3.893 -4.379 1 98.19 208 GLU A CA 1
ATOM 1625 C C . GLU A 1 208 ? 5.336 3.846 -2.936 1 98.19 208 GLU A C 1
ATOM 1627 O O . GLU A 1 208 ? 4.172 3.535 -2.68 1 98.19 208 GLU A O 1
ATOM 1632 N N . LEU A 1 209 ? 6.227 4.18 -1.995 1 98.75 209 LEU A N 1
ATOM 1633 C CA . LEU A 1 209 ? 5.867 4.191 -0.582 1 98.75 209 LEU A CA 1
ATOM 1634 C C . LEU A 1 209 ? 4.727 5.172 -0.321 1 98.75 209 LEU A C 1
ATOM 1636 O O . LEU A 1 209 ? 3.742 4.824 0.338 1 98.75 209 LEU A O 1
ATOM 1640 N N . VAL A 1 210 ? 4.828 6.312 -0.884 1 98.75 210 VAL A N 1
ATOM 1641 C CA . VAL A 1 210 ? 3.863 7.379 -0.647 1 98.75 210 VAL A CA 1
ATOM 1642 C C . VAL A 1 210 ? 2.516 7.004 -1.257 1 98.75 210 VAL A C 1
ATOM 1644 O O . VAL A 1 210 ? 1.478 7.113 -0.601 1 98.75 210 VAL A O 1
ATOM 1647 N N . ARG A 1 211 ? 2.527 6.512 -2.484 1 98.75 211 ARG A N 1
ATOM 1648 C CA . ARG A 1 211 ? 1.28 6.152 -3.152 1 98.75 211 ARG A CA 1
ATOM 1649 C C . ARG A 1 211 ? 0.589 4.996 -2.434 1 98.75 211 ARG A C 1
ATOM 1651 O O . ARG A 1 211 ? -0.621 5.039 -2.201 1 98.75 211 ARG A O 1
ATOM 1658 N N . ALA A 1 212 ? 1.362 4.027 -2.078 1 98.88 212 ALA A N 1
ATOM 1659 C CA . ALA A 1 212 ? 0.799 2.893 -1.352 1 98.88 212 ALA A CA 1
ATOM 1660 C C . ALA A 1 212 ? 0.271 3.322 0.014 1 98.88 212 ALA A C 1
ATOM 1662 O O . ALA A 1 212 ? -0.846 2.963 0.396 1 98.88 212 ALA A O 1
ATOM 1663 N N . GLY A 1 213 ? 1.077 4.09 0.762 1 98.94 213 GLY A N 1
ATOM 1664 C CA . GLY A 1 213 ? 0.68 4.543 2.084 1 98.94 213 GLY A CA 1
ATOM 1665 C C . GLY A 1 213 ? -0.568 5.4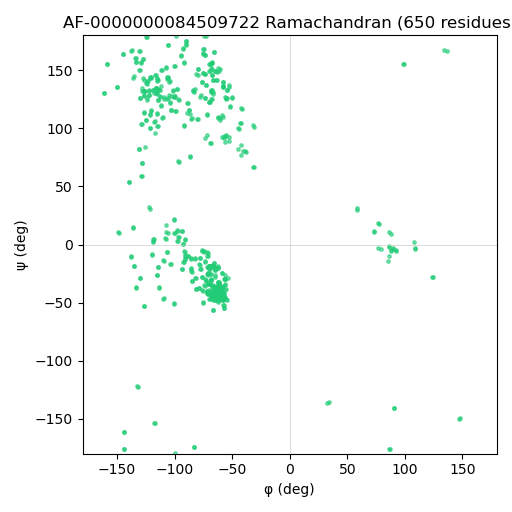06 2.066 1 98.94 213 GLY A C 1
ATOM 1666 O O . GLY A 1 213 ? -1.451 5.246 2.912 1 98.94 213 GLY A O 1
ATOM 1667 N N . ASN A 1 214 ? -0.62 6.332 1.104 1 98.88 214 ASN A N 1
ATOM 1668 C CA . ASN A 1 214 ? -1.789 7.199 0.993 1 98.88 214 ASN A CA 1
ATOM 1669 C C . ASN A 1 214 ? -3.047 6.402 0.657 1 98.88 214 ASN A C 1
ATOM 1671 O O . ASN A 1 214 ? -4.125 6.688 1.181 1 98.88 214 ASN A O 1
ATOM 1675 N N . GLU A 1 215 ? -2.922 5.406 -0.199 1 98.88 215 GLU A N 1
ATOM 1676 C CA . GLU A 1 215 ? -4.082 4.582 -0.534 1 98.88 215 GLU A CA 1
ATOM 1677 C C . GLU A 1 215 ? -4.523 3.744 0.661 1 98.88 215 GLU A C 1
ATOM 1679 O O . GLU A 1 215 ? -5.723 3.617 0.927 1 98.88 215 GLU A O 1
ATOM 1684 N N . LEU A 1 216 ? -3.594 3.158 1.37 1 98.94 216 LEU A N 1
ATOM 1685 C CA . LEU A 1 216 ? -3.92 2.393 2.568 1 98.94 216 LEU A CA 1
ATOM 1686 C C . LEU A 1 216 ? -4.656 3.262 3.584 1 98.94 216 LEU A C 1
ATOM 1688 O O . LEU A 1 216 ? -5.672 2.842 4.145 1 98.94 216 LEU A O 1
ATOM 1692 N N . GLN A 1 217 ? -4.117 4.426 3.805 1 98.81 217 GLN A N 1
ATOM 1693 C CA . GLN A 1 217 ? -4.75 5.348 4.742 1 98.81 217 GLN A CA 1
ATOM 1694 C C . GLN A 1 217 ? -6.164 5.707 4.289 1 98.81 217 GLN A C 1
ATOM 1696 O O . GLN A 1 217 ? -7.082 5.781 5.105 1 98.81 217 GLN A O 1
ATOM 1701 N N . ALA A 1 218 ? -6.352 5.945 3.018 1 98.62 218 ALA A N 1
ATOM 1702 C CA . ALA A 1 218 ? -7.66 6.289 2.473 1 98.62 218 ALA A CA 1
ATOM 1703 C C . ALA A 1 218 ? -8.664 5.156 2.693 1 98.62 218 ALA A C 1
ATOM 1705 O O . ALA A 1 218 ? -9.781 5.391 3.16 1 98.62 218 ALA A O 1
ATOM 1706 N N . LEU A 1 219 ? -8.258 3.932 2.408 1 98.56 219 LEU A N 1
ATOM 1707 C CA . LEU A 1 219 ? -9.141 2.781 2.555 1 98.56 219 LEU A CA 1
ATOM 1708 C C . LEU A 1 219 ? -9.5 2.555 4.02 1 98.56 219 LEU A C 1
ATOM 1710 O O . LEU A 1 219 ? -10.656 2.285 4.344 1 98.56 219 LEU A O 1
ATOM 1714 N N . ARG A 1 220 ? -8.539 2.703 4.898 1 98.75 220 ARG A N 1
ATOM 1715 C CA . ARG A 1 220 ? -8.805 2.512 6.32 1 98.75 220 ARG A CA 1
ATOM 1716 C C . ARG A 1 220 ? -9.734 3.592 6.855 1 98.75 220 ARG A C 1
ATOM 1718 O O . ARG A 1 220 ? -10.633 3.307 7.652 1 98.75 220 ARG A O 1
ATOM 1725 N N . THR A 1 221 ? -9.508 4.816 6.383 1 98.62 221 THR A N 1
ATOM 1726 C CA . THR A 1 221 ? -10.344 5.922 6.828 1 98.62 221 THR A CA 1
ATOM 1727 C C . THR A 1 221 ? -11.789 5.727 6.363 1 98.62 221 THR A C 1
ATOM 1729 O O . THR A 1 221 ? -12.727 5.949 7.129 1 98.62 221 THR A O 1
ATOM 1732 N N . LYS A 1 222 ? -11.961 5.266 5.176 1 97.62 222 LYS A N 1
ATOM 1733 C CA . LYS A 1 222 ? -13.281 5.18 4.562 1 97.62 222 LYS A CA 1
ATOM 1734 C C . LYS A 1 222 ? -14.023 3.932 5.031 1 97.62 222 LYS A C 1
ATOM 1736 O O . LYS A 1 222 ? -15.211 3.996 5.359 1 97.62 222 LYS A O 1
ATOM 1741 N N . TYR A 1 223 ? -13.344 2.795 5.195 1 97.38 223 TYR A N 1
ATOM 1742 C CA . TYR A 1 223 ? -14.078 1.537 5.293 1 97.38 223 TYR A CA 1
ATOM 1743 C C . TYR A 1 223 ? -13.922 0.923 6.68 1 97.38 223 TYR A C 1
ATOM 1745 O O . TYR A 1 223 ? -14.719 0.074 7.086 1 97.38 223 TYR A O 1
ATOM 1753 N N . ILE A 1 224 ? -12.883 1.375 7.383 1 98 224 ILE A N 1
ATOM 1754 C CA . ILE A 1 224 ? -12.625 0.722 8.664 1 98 224 ILE A CA 1
ATOM 1755 C C . ILE A 1 224 ? -12.961 1.679 9.805 1 98 224 ILE A C 1
ATOM 1757 O O . ILE A 1 224 ? -13.688 1.318 10.734 1 98 224 ILE A O 1
ATOM 1761 N N . ALA A 1 225 ? -12.531 2.916 9.75 1 98.31 225 ALA A N 1
ATOM 1762 C CA . ALA A 1 225 ? -12.586 3.869 10.852 1 98.31 225 ALA A CA 1
ATOM 1763 C C . ALA A 1 225 ? -14.023 4.082 11.32 1 98.31 225 ALA A C 1
ATOM 1765 O O . ALA A 1 225 ? -14.297 4.062 12.523 1 98.31 225 ALA A O 1
ATOM 1766 N N . PRO A 1 226 ? -15.008 4.219 10.414 1 97.12 226 PRO A N 1
ATOM 1767 C CA . PRO A 1 226 ? -16.375 4.477 10.898 1 97.12 226 PRO A CA 1
ATOM 1768 C C . PRO A 1 226 ? -16.922 3.342 11.758 1 97.12 226 PRO A C 1
ATOM 1770 O O . PRO A 1 226 ? -17.656 3.588 12.711 1 97.12 226 PRO A O 1
ATOM 1773 N N . GLY A 1 227 ? -16.547 2.107 11.461 1 96.81 227 GLY A N 1
ATOM 1774 C CA . GLY A 1 227 ? -16.984 0.972 12.258 1 96.81 227 GLY A CA 1
ATOM 1775 C C . GLY A 1 227 ? -16.203 0.806 13.547 1 96.81 227 GLY A C 1
ATOM 1776 O O . GLY A 1 227 ? -16.766 0.456 14.586 1 96.81 227 GLY A O 1
ATOM 1777 N N . ARG A 1 228 ? -14.969 1.076 13.469 1 97.69 228 ARG A N 1
ATOM 1778 C CA . ARG A 1 228 ? -14.07 0.918 14.609 1 97.69 228 ARG A CA 1
ATOM 1779 C C . ARG A 1 228 ? -14.312 2.006 15.648 1 97.69 228 ARG A C 1
ATOM 1781 O O . ARG A 1 228 ? -14.125 1.778 16.844 1 97.69 228 ARG A O 1
ATOM 1788 N N . PHE A 1 229 ? -14.734 3.178 15.188 1 98.25 229 PHE A N 1
ATOM 1789 C CA . PHE A 1 229 ? -14.906 4.332 16.062 1 98.25 229 PHE A CA 1
ATOM 1790 C C . PHE A 1 229 ? -16.297 4.941 15.883 1 98.25 229 PHE A C 1
ATOM 1792 O O . PHE A 1 229 ? -16.422 6.082 15.438 1 98.25 229 PHE A O 1
ATOM 1799 N N . PRO A 1 230 ? -17.312 4.281 16.312 1 97.62 230 PRO A N 1
ATOM 1800 C CA . PRO A 1 230 ? -18.672 4.809 16.141 1 97.62 230 PRO A CA 1
ATOM 1801 C C . PRO A 1 230 ? -18.844 6.184 16.781 1 97.62 230 PRO A C 1
ATOM 1803 O O . PRO A 1 230 ? -18.328 6.434 17.875 1 97.62 230 PRO A O 1
ATOM 1806 N N . GLY A 1 231 ? -19.484 7.047 16.094 1 96.12 231 GLY A N 1
ATOM 1807 C CA . GLY A 1 231 ? -19.781 8.375 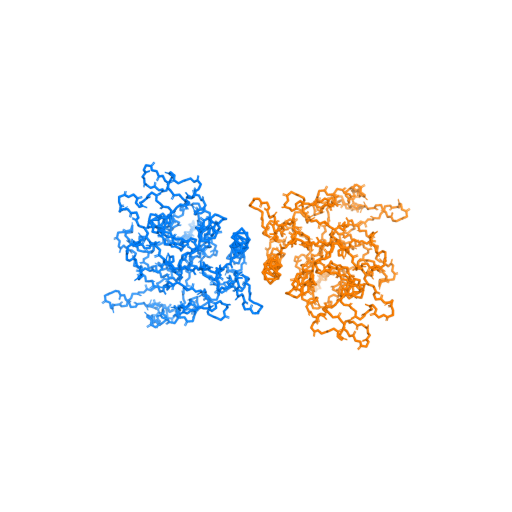16.609 1 96.12 231 GLY A CA 1
ATOM 1808 C C . GLY A 1 231 ? -18.719 9.398 16.25 1 96.12 231 GLY A C 1
ATOM 1809 O O . GLY A 1 231 ? -18.891 10.594 16.5 1 96.12 231 GLY A O 1
ATOM 1810 N N . ALA A 1 232 ? -17.656 8.961 15.633 1 97.38 232 ALA A N 1
ATOM 1811 C CA . ALA A 1 232 ? -16.594 9.875 15.227 1 97.38 232 ALA A CA 1
ATOM 1812 C C . ALA A 1 232 ? -16.703 10.219 13.742 1 97.38 232 ALA A C 1
ATOM 1814 O O . ALA A 1 232 ? -17.312 9.477 12.969 1 97.38 232 ALA A O 1
ATOM 1815 N N . ARG A 1 233 ? -16.219 11.344 13.391 1 95.69 233 ARG A N 1
ATOM 1816 C CA . ARG A 1 233 ? -16.125 11.781 12 1 95.69 233 ARG A CA 1
ATOM 1817 C C . ARG A 1 233 ? -14.672 11.938 11.57 1 95.69 233 ARG A C 1
ATOM 1819 O O . ARG A 1 233 ? -13.828 12.367 12.359 1 95.69 233 ARG A O 1
ATOM 1826 N N . PHE A 1 234 ? -14.461 11.57 10.336 1 97.38 234 PHE A N 1
ATOM 1827 C CA . PHE A 1 234 ? -13.102 11.562 9.797 1 97.38 234 PHE A CA 1
ATOM 1828 C C . PHE A 1 234 ? -13.023 12.375 8.508 1 97.38 234 PHE A C 1
ATOM 1830 O O . PHE A 1 234 ? -13.656 12.031 7.512 1 97.38 234 PHE A O 1
ATOM 1837 N N . GLY A 1 235 ? -12.297 13.484 8.555 1 96.88 235 GLY A N 1
ATOM 1838 C CA . GLY A 1 235 ? -11.906 14.164 7.332 1 96.88 235 GLY A CA 1
ATOM 1839 C C . GLY A 1 235 ? -10.594 13.656 6.762 1 96.88 235 GLY A C 1
ATOM 1840 O O . GLY A 1 235 ? -9.578 13.633 7.457 1 96.88 235 GLY A O 1
ATOM 1841 N N . MET A 1 236 ? -10.656 13.203 5.594 1 97.56 236 MET A N 1
ATOM 1842 C CA . MET A 1 236 ? -9.445 12.859 4.855 1 97.56 236 MET A CA 1
ATOM 1843 C C . MET A 1 236 ? -8.961 14.047 4.023 1 97.56 236 MET A C 1
ATOM 1845 O O . MET A 1 236 ? -9.539 14.359 2.984 1 97.56 236 MET A O 1
ATOM 1849 N N . PHE A 1 237 ? -7.969 14.688 4.508 1 98.25 237 PHE A N 1
ATOM 1850 C CA . PHE A 1 237 ? -7.383 15.812 3.781 1 98.25 237 PHE A CA 1
ATOM 1851 C C . PHE A 1 237 ? -6.32 15.32 2.807 1 98.25 237 PHE A C 1
ATOM 1853 O O . PHE A 1 237 ? -5.266 14.836 3.221 1 98.25 237 PH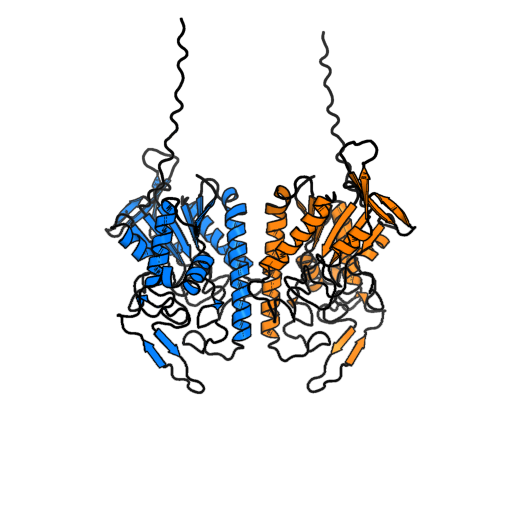E A O 1
ATOM 1860 N N . ASP A 1 238 ? -6.512 15.492 1.517 1 98.56 238 ASP A N 1
ATOM 1861 C CA . ASP A 1 238 ? -5.648 14.984 0.455 1 98.56 238 ASP A CA 1
ATOM 1862 C C . ASP A 1 238 ? -4.512 15.969 0.161 1 98.56 238 ASP A C 1
ATOM 1864 O O . ASP A 1 238 ? -4.477 16.578 -0.908 1 98.56 238 ASP A O 1
ATOM 1868 N N . SER A 1 239 ? -3.562 15.961 1.05 1 98.75 239 SER A N 1
ATOM 1869 C CA . SER A 1 239 ? -2.373 16.797 0.879 1 98.75 239 SER A CA 1
ATOM 1870 C C . SER A 1 239 ? -1.597 16.391 -0.371 1 98.75 239 SER A C 1
ATOM 1872 O O . SER A 1 239 ? -0.986 17.234 -1.026 1 98.75 239 SER A O 1
ATOM 1874 N N . HIS A 1 240 ? -1.629 15.156 -0.687 1 98.69 240 HIS A N 1
ATOM 1875 C CA . HIS A 1 240 ? -0.972 14.648 -1.887 1 98.69 240 HIS A CA 1
ATOM 1876 C C . HIS A 1 240 ? -1.482 15.359 -3.135 1 98.69 240 HIS A C 1
ATOM 1878 O O . HIS A 1 240 ? -0.695 15.922 -3.898 1 98.69 240 HIS A O 1
ATOM 1884 N N . ARG A 1 241 ? -2.721 15.344 -3.309 1 98.31 241 ARG A N 1
ATOM 1885 C CA . ARG A 1 241 ? -3.334 15.961 -4.48 1 98.31 241 ARG A CA 1
ATOM 1886 C C . ARG A 1 241 ? -3.141 17.469 -4.465 1 98.31 241 ARG A C 1
ATOM 1888 O O . ARG A 1 241 ? -2.887 18.078 -5.504 1 98.31 241 ARG A O 1
ATOM 1895 N N . LEU A 1 242 ? -3.307 18.094 -3.303 1 98.75 242 LEU A N 1
ATOM 1896 C CA . LEU A 1 242 ? -3.143 19.531 -3.191 1 98.75 242 LEU A CA 1
ATOM 1897 C C . LEU A 1 242 ? -1.737 19.953 -3.605 1 98.75 242 LEU A C 1
ATOM 1899 O O . LEU A 1 242 ? -1.57 20.891 -4.391 1 98.75 242 LEU A O 1
ATOM 1903 N N . PHE A 1 243 ? -0.741 19.281 -3.129 1 98.75 243 PHE A N 1
ATOM 1904 C CA . PHE A 1 243 ? 0.635 19.656 -3.436 1 98.75 243 PHE A CA 1
ATOM 1905 C C . PHE A 1 243 ? 0.968 19.344 -4.891 1 98.75 243 PHE A C 1
ATOM 1907 O O . PHE A 1 243 ? 1.748 20.062 -5.52 1 98.75 243 PHE A O 1
ATOM 1914 N N . LYS A 1 244 ? 0.408 18.281 -5.43 1 98.25 244 LYS A N 1
ATOM 1915 C CA . LYS A 1 244 ? 0.548 18.047 -6.863 1 98.25 244 LYS A CA 1
ATOM 1916 C C . LYS A 1 244 ? -0.067 19.188 -7.672 1 98.25 244 LYS A C 1
ATOM 1918 O O . LYS A 1 244 ? 0.517 19.641 -8.656 1 98.25 244 LYS A O 1
ATOM 1923 N N . ASP A 1 245 ? -1.227 19.594 -7.227 1 98.44 245 ASP A N 1
ATOM 1924 C CA . ASP A 1 245 ? -1.892 20.688 -7.918 1 98.44 245 ASP A CA 1
ATOM 1925 C C . ASP A 1 245 ? -1.066 21.969 -7.832 1 98.44 245 ASP A C 1
ATOM 1927 O O . ASP A 1 245 ? -0.92 22.688 -8.82 1 98.44 245 ASP A O 1
ATOM 1931 N N . MET A 1 246 ? -0.485 22.234 -6.684 1 98.5 246 MET A N 1
ATOM 1932 C CA . MET A 1 246 ? 0.388 23.406 -6.543 1 98.5 246 MET A CA 1
ATOM 1933 C C . MET A 1 246 ? 1.605 23.281 -7.453 1 98.5 246 MET A C 1
ATOM 1935 O O . MET A 1 246 ? 2.045 24.266 -8.039 1 98.5 246 MET A O 1
ATOM 1939 N N . TYR A 1 247 ? 2.1 22.109 -7.562 1 98.25 247 TYR A N 1
ATOM 1940 C CA . TYR A 1 247 ? 3.297 21.875 -8.359 1 98.25 247 TYR A CA 1
ATOM 1941 C C . TYR A 1 247 ? 3.014 22.094 -9.844 1 98.25 247 TYR A C 1
ATOM 1943 O O . TYR A 1 247 ? 3.789 22.75 -10.547 1 98.25 247 TYR A O 1
ATOM 1951 N N . TYR A 1 248 ? 1.919 21.609 -10.32 1 97.81 248 TYR A N 1
ATOM 1952 C CA . TYR A 1 248 ? 1.65 21.609 -11.758 1 97.81 248 TYR A CA 1
ATOM 1953 C C . TYR A 1 248 ? 0.849 22.844 -12.156 1 97.81 248 TYR A C 1
ATOM 1955 O O . TYR A 1 248 ? 0.792 23.188 -13.336 1 97.81 248 TYR A O 1
ATOM 1963 N N . ASN A 1 249 ? 0.175 23.469 -11.227 1 98.06 249 ASN A N 1
ATOM 1964 C CA . ASN A 1 249 ? -0.59 24.703 -11.453 1 98.06 249 ASN A CA 1
ATOM 1965 C C . ASN A 1 249 ? -0.226 25.781 -10.445 1 98.06 249 ASN A C 1
ATOM 1967 O O . ASN A 1 249 ? -1.104 26.344 -9.789 1 98.06 249 ASN A O 1
ATOM 1971 N N . PRO A 1 250 ? 1.023 26.188 -10.375 1 98.19 250 PRO A N 1
ATOM 1972 C CA . PRO A 1 250 ? 1.468 27.094 -9.32 1 98.19 250 PRO A CA 1
ATOM 1973 C C . PRO A 1 250 ? 0.811 28.469 -9.414 1 98.19 250 PRO A C 1
ATOM 1975 O O . PRO A 1 250 ? 0.675 29.172 -8.398 1 98.19 250 PRO A O 1
ATOM 1978 N N . GLN A 1 251 ? 0.311 28.906 -10.523 1 97.38 251 GLN A N 1
ATOM 1979 C CA . GLN A 1 251 ? -0.31 30.203 -10.719 1 97.38 251 GLN A CA 1
ATOM 1980 C C . GLN A 1 251 ? -1.596 30.328 -9.906 1 97.38 251 GLN A C 1
ATOM 1982 O O . GLN A 1 251 ? -2.041 31.438 -9.609 1 97.38 251 GLN A O 1
ATOM 1987 N N . ASP A 1 252 ? -2.127 29.234 -9.523 1 97.56 252 ASP A N 1
ATOM 1988 C CA . ASP A 1 252 ? -3.381 29.25 -8.781 1 97.56 252 ASP A CA 1
ATOM 1989 C C . ASP A 1 252 ? -3.127 29.375 -7.281 1 97.56 252 ASP A C 1
ATOM 1991 O O . ASP A 1 252 ? -4.051 29.656 -6.512 1 97.56 252 ASP A O 1
ATOM 1995 N N . TYR A 1 253 ? -1.827 29.25 -6.844 1 98.12 253 TYR A N 1
ATOM 1996 C CA . TYR A 1 253 ? -1.592 29.078 -5.414 1 98.12 253 TYR A CA 1
ATOM 1997 C C . TYR A 1 253 ? -0.468 30 -4.941 1 98.12 253 TYR A C 1
ATOM 1999 O O . TYR A 1 253 ? -0.521 30.531 -3.83 1 98.12 253 TYR A O 1
ATOM 2007 N N . LEU A 1 254 ? 0.534 30.156 -5.773 1 98.31 254 LEU A N 1
ATOM 2008 C CA . LEU A 1 254 ? 1.719 30.906 -5.387 1 98.31 254 LEU A CA 1
ATOM 2009 C C . LEU A 1 254 ? 1.603 32.375 -5.832 1 98.31 254 LEU A C 1
ATOM 2011 O O . LEU A 1 254 ? 0.752 32.688 -6.66 1 98.31 254 LEU A O 1
ATOM 2015 N N . VAL A 1 255 ? 2.457 33.156 -5.203 1 96.62 255 VAL A N 1
ATOM 2016 C CA . VAL A 1 255 ? 2.385 34.594 -5.453 1 96.62 255 VAL A CA 1
ATOM 2017 C C . VAL A 1 255 ? 3.738 35.125 -5.945 1 96.62 255 VAL A C 1
ATOM 2019 O O . VAL A 1 255 ? 4.762 34.906 -5.297 1 96.62 255 VAL A O 1
ATOM 2022 N N . GLY A 1 256 ? 3.732 35.75 -7.059 1 87.56 256 GLY A N 1
ATOM 2023 C CA . GLY A 1 256 ? 4.953 36.312 -7.594 1 87.56 256 GLY A CA 1
ATOM 2024 C C . GLY A 1 256 ? 5.133 36.062 -9.078 1 87.56 256 GLY A C 1
ATOM 2025 O O . GLY A 1 256 ? 4.379 35.281 -9.68 1 87.56 256 GLY A O 1
ATOM 2026 N N . PRO A 1 257 ? 6.035 36.75 -9.664 1 80.56 257 PRO A N 1
ATOM 2027 C CA . PRO A 1 257 ? 6.176 36.75 -11.117 1 80.56 257 PRO A CA 1
ATOM 2028 C C . PRO A 1 257 ? 6.77 35.438 -11.648 1 80.56 257 PRO A C 1
ATOM 2030 O O . PRO A 1 257 ? 6.539 35.094 -12.812 1 80.56 257 PRO A O 1
ATOM 2033 N N . THR A 1 258 ? 7.59 34.812 -10.922 1 92.25 258 THR A N 1
ATOM 2034 C CA . THR A 1 258 ? 8.188 33.562 -11.383 1 92.25 258 THR A CA 1
ATOM 2035 C C . THR A 1 258 ? 8.039 32.469 -10.328 1 92.25 258 THR A C 1
ATOM 2037 O O . THR A 1 258 ? 8.734 32.469 -9.312 1 92.25 258 THR A O 1
ATOM 2040 N N . TYR A 1 259 ? 7.082 31.641 -10.695 1 97.12 259 TYR A N 1
ATOM 2041 C CA . TYR A 1 259 ? 6.836 30.562 -9.758 1 97.12 259 TYR A CA 1
ATOM 2042 C C . TYR A 1 259 ? 7.961 29.531 -9.812 1 97.12 259 TYR A C 1
ATOM 2044 O O . TYR A 1 259 ? 8.492 29.234 -10.883 1 97.12 259 TYR A O 1
ATOM 2052 N N . ASN A 1 260 ? 8.398 29.062 -8.68 1 97.5 260 ASN A N 1
ATOM 2053 C CA . ASN A 1 260 ? 9.453 28.062 -8.555 1 97.5 260 ASN A CA 1
ATOM 2054 C C . ASN A 1 260 ? 8.984 26.859 -7.75 1 97.5 260 ASN A C 1
ATOM 2056 O O . ASN A 1 260 ? 8.852 26.922 -6.527 1 97.5 260 ASN A O 1
ATOM 2060 N N . VAL A 1 261 ? 8.742 25.688 -8.453 1 96.94 261 VAL A N 1
ATOM 2061 C CA . VAL A 1 261 ? 8.164 24.531 -7.789 1 96.94 261 VAL A CA 1
ATOM 2062 C C . VAL A 1 261 ? 9.227 23.438 -7.66 1 96.94 261 VAL A C 1
ATOM 2064 O O . VAL A 1 261 ? 9.039 22.469 -6.914 1 96.94 261 VAL A O 1
ATOM 2067 N N . SER A 1 262 ? 10.344 23.562 -8.375 1 94.94 262 SER A N 1
ATOM 2068 C CA . SER A 1 262 ? 11.398 22.562 -8.32 1 94.94 262 SER A CA 1
ATOM 2069 C C . SER A 1 262 ? 12.57 23.031 -7.473 1 94.94 262 SER A C 1
ATOM 2071 O O . SER A 1 262 ? 13.422 22.219 -7.074 1 94.94 262 SER A O 1
ATOM 2073 N N . GLY A 1 263 ? 12.633 24.344 -7.215 1 94.81 263 GLY A N 1
ATOM 2074 C CA . GLY A 1 263 ? 13.656 24.906 -6.348 1 94.81 263 GLY A CA 1
ATOM 2075 C C . GLY A 1 263 ? 13.156 25.172 -4.941 1 94.81 263 GLY A C 1
ATOM 2076 O O . GLY A 1 263 ? 12.031 24.812 -4.59 1 94.81 263 GLY A O 1
ATOM 2077 N N . VAL A 1 264 ? 14.125 25.719 -4.094 1 96.75 264 VAL A N 1
ATOM 2078 C CA . VAL A 1 264 ? 13.797 25.953 -2.691 1 96.75 264 VAL A CA 1
ATOM 2079 C C . VAL A 1 264 ? 14.25 27.344 -2.273 1 96.75 264 VAL A C 1
ATOM 2081 O O . VAL A 1 264 ? 15.109 27.953 -2.92 1 96.75 264 VAL A O 1
ATOM 2084 N N . ILE A 1 265 ? 13.633 27.859 -1.232 1 97.19 265 ILE A N 1
ATOM 2085 C CA . ILE A 1 265 ? 13.977 29.172 -0.679 1 97.19 265 ILE A CA 1
ATOM 2086 C C . ILE A 1 265 ? 15.352 29.094 -0.009 1 97.19 265 ILE A C 1
ATOM 2088 O O . ILE A 1 265 ? 16.203 29.953 -0.243 1 97.19 265 ILE A O 1
ATOM 2092 N N . GLN A 1 266 ? 15.547 28.078 0.772 1 96.88 266 GLN A N 1
ATOM 2093 C CA . GLN A 1 266 ? 16.844 27.875 1.4 1 96.88 266 GLN A CA 1
ATOM 2094 C C . GLN A 1 266 ? 17.469 26.562 0.942 1 96.88 266 GLN A C 1
ATOM 2096 O O . GLN A 1 266 ? 17.078 25.484 1.407 1 96.88 266 GLN A O 1
ATOM 2101 N N . ALA A 1 267 ? 18.469 26.688 0.072 1 94.69 267 ALA A N 1
ATOM 2102 C CA . ALA A 1 267 ? 19.188 25.516 -0.411 1 94.69 267 ALA A CA 1
ATOM 2103 C C . ALA A 1 267 ? 20.469 25.281 0.395 1 94.69 267 ALA A C 1
ATOM 2105 O O . ALA A 1 267 ? 21.266 26.203 0.571 1 94.69 267 ALA A O 1
ATOM 2106 N N . CYS A 1 268 ? 20.625 24.172 0.94 1 93.06 268 CYS A N 1
ATOM 2107 C CA . CYS A 1 268 ? 21.859 23.766 1.59 1 93.06 268 CYS A CA 1
ATOM 2108 C C . CYS A 1 268 ? 22.422 22.5 0.948 1 93.06 268 CYS A C 1
ATOM 2110 O O . CYS A 1 268 ? 21.875 21.406 1.13 1 93.06 268 CYS A O 1
ATOM 2112 N N . ARG A 1 269 ? 23.547 22.609 0.293 1 89.62 269 ARG A N 1
ATOM 2113 C CA . ARG A 1 269 ? 24.078 21.531 -0.533 1 89.62 269 ARG A CA 1
ATOM 2114 C C . ARG A 1 269 ? 25.531 21.219 -0.153 1 89.62 269 ARG A C 1
ATOM 2116 O O . ARG A 1 269 ? 26.281 22.109 0.247 1 89.62 269 ARG A O 1
ATOM 2123 N N . TYR A 1 270 ? 25.797 19.906 -0.238 1 86.06 270 TYR A N 1
ATOM 2124 C CA . TYR A 1 270 ? 27.203 19.516 -0.288 1 86.06 270 TYR A CA 1
ATOM 2125 C C . TYR A 1 270 ? 27.703 19.484 -1.725 1 86.06 270 TYR A C 1
ATOM 2127 O O . TYR A 1 270 ? 27.25 18.672 -2.535 1 86.06 270 TYR A O 1
ATOM 2135 N N . PRO A 1 271 ? 28.609 20.406 -2.018 1 77.25 271 PRO A N 1
ATOM 2136 C CA . PRO A 1 271 ? 29.141 20.344 -3.379 1 77.25 271 PRO A CA 1
ATOM 2137 C C . PRO A 1 271 ? 29.891 19.047 -3.664 1 77.25 271 PRO A C 1
ATOM 2139 O O . PRO A 1 271 ? 30.375 18.391 -2.738 1 77.25 271 PRO A O 1
ATOM 2142 N N . TYR A 1 272 ? 29.766 18.703 -4.945 1 72.88 272 TYR A N 1
ATOM 2143 C CA . TYR A 1 272 ? 30.469 17.484 -5.344 1 72.88 272 TYR A CA 1
ATOM 2144 C C . TYR A 1 272 ? 31.922 17.516 -4.879 1 72.88 272 TYR A C 1
ATOM 2146 O O . TYR A 1 272 ? 32.656 18.484 -5.133 1 72.88 272 TYR A O 1
ATOM 2154 N N . GLY A 1 273 ? 32.281 16.531 -4.207 1 69.75 273 GLY A N 1
ATOM 2155 C CA . GLY A 1 273 ? 33.688 16.391 -3.768 1 69.75 273 GLY A CA 1
ATOM 2156 C C . GLY A 1 273 ? 34 17.25 -2.562 1 69.75 273 GLY A C 1
ATOM 2157 O O . GLY A 1 273 ? 35.156 17.312 -2.139 1 69.75 273 GLY A O 1
ATOM 2158 N N . ASN A 1 274 ? 33.031 18.016 -2.158 1 73.88 274 ASN A N 1
ATOM 2159 C CA . ASN A 1 274 ? 33.281 18.906 -1.028 1 73.88 274 ASN A CA 1
ATOM 2160 C C . ASN A 1 274 ? 32.375 18.562 0.154 1 73.88 274 ASN A C 1
ATOM 2162 O O . ASN A 1 274 ? 31.172 18.406 -0.006 1 73.88 274 ASN A O 1
ATOM 2166 N N . ASN A 1 275 ? 33 18.438 1.315 1 80.31 275 ASN A N 1
ATOM 2167 C CA . ASN A 1 275 ? 32.281 18.031 2.516 1 80.31 275 ASN A CA 1
ATOM 2168 C C . ASN A 1 275 ? 31.797 19.25 3.316 1 80.31 275 ASN A C 1
ATOM 2170 O O . ASN A 1 275 ? 31.344 19.094 4.457 1 80.31 275 ASN A O 1
ATOM 2174 N N . THR A 1 276 ? 31.906 20.406 2.645 1 87 276 THR A N 1
ATOM 2175 C CA . THR A 1 276 ? 31.422 21.594 3.338 1 87 276 THR A CA 1
ATOM 2176 C C . THR A 1 276 ? 30.031 21.984 2.826 1 87 276 THR A C 1
ATOM 2178 O O . THR A 1 276 ? 29.844 22.172 1.624 1 87 276 THR A O 1
ATOM 2181 N N . LEU A 1 277 ? 29.109 22.125 3.768 1 89.81 277 LEU A N 1
ATOM 2182 C CA . LEU A 1 277 ? 27.734 22.516 3.449 1 89.81 277 LEU A CA 1
ATOM 2183 C C . LEU A 1 277 ? 27.672 24 3.074 1 89.81 277 LEU A C 1
ATOM 2185 O O . LEU A 1 277 ? 28.219 24.844 3.771 1 89.81 277 LEU A O 1
ATOM 2189 N N . VAL A 1 278 ? 27.109 24.344 1.92 1 91.19 278 VAL A N 1
ATOM 2190 C CA . VAL A 1 278 ? 26.875 25.719 1.472 1 91.19 278 VAL A CA 1
ATOM 2191 C C . VAL A 1 278 ? 25.375 26 1.418 1 91.19 278 VAL A C 1
ATOM 2193 O O . VAL A 1 278 ? 24.625 25.25 0.776 1 91.19 278 VAL A O 1
ATOM 2196 N N . CYS A 1 279 ? 25.016 27.109 2.119 1 94 279 CYS A N 1
ATOM 2197 C CA . CYS A 1 279 ? 23.594 27.438 2.166 1 94 279 CYS A CA 1
ATOM 2198 C C . CYS A 1 279 ? 23.328 28.797 1.53 1 94 279 CYS A C 1
ATOM 2200 O O . CYS A 1 279 ? 24.109 29.734 1.716 1 94 279 CYS A O 1
ATOM 2202 N N . GLU A 1 280 ? 22.344 28.828 0.704 1 94.5 280 GLU A N 1
ATOM 2203 C CA . GLU A 1 280 ? 21.859 30.047 0.08 1 94.5 280 GLU A CA 1
ATOM 2204 C C . GLU A 1 280 ? 20.359 30.25 0.353 1 94.5 280 GLU A C 1
ATOM 2206 O O . GLU A 1 280 ? 19.594 29.281 0.324 1 94.5 280 GLU A O 1
ATOM 2211 N N . THR A 1 281 ? 20.016 31.484 0.635 1 96.75 281 THR A N 1
ATOM 2212 C CA . THR A 1 281 ? 18.625 31.781 0.973 1 96.75 281 THR A CA 1
ATOM 2213 C C . THR A 1 281 ? 18.078 32.906 0.098 1 96.75 281 THR A C 1
ATOM 2215 O O . THR A 1 281 ? 18.719 33.938 -0.058 1 96.75 281 THR A O 1
ATOM 2218 N N . GLU A 1 282 ? 16.938 32.688 -0.424 1 96.31 282 GLU A N 1
ATOM 2219 C CA . GLU A 1 282 ? 16.266 33.688 -1.229 1 96.31 282 GLU A CA 1
ATOM 2220 C C . GLU A 1 282 ? 15.781 34.875 -0.363 1 96.31 282 GLU A C 1
ATOM 2222 O O . GLU A 1 282 ? 15.398 34.656 0.793 1 96.31 282 GLU A O 1
ATOM 2227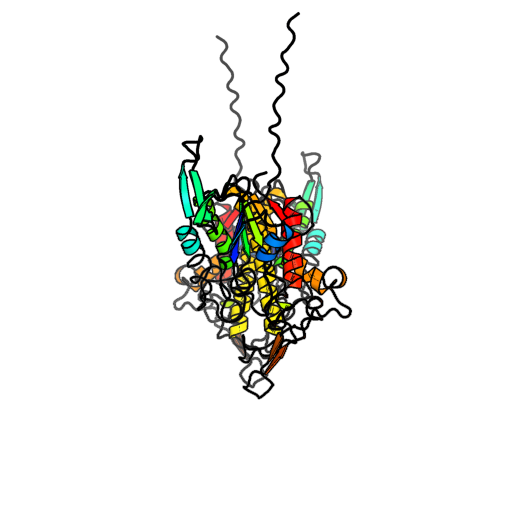 N N . PRO A 1 283 ? 15.711 36.094 -0.888 1 95.44 283 PRO A N 1
ATOM 2228 C CA . PRO A 1 283 ? 15.203 37.219 -0.112 1 95.44 283 PRO A CA 1
ATOM 2229 C C . PRO A 1 283 ? 13.695 37.125 0.145 1 95.44 283 PRO A C 1
ATOM 2231 O O . PRO A 1 283 ? 12.977 36.5 -0.627 1 95.44 283 PRO A O 1
ATOM 2234 N N . PRO A 1 284 ? 13.273 37.781 1.207 1 94.69 284 PRO A N 1
ATOM 2235 C CA . PRO A 1 284 ? 11.867 37.688 1.613 1 94.69 284 PRO A CA 1
ATOM 2236 C C . PRO A 1 284 ? 10.906 38.094 0.489 1 94.69 284 PRO A C 1
ATOM 2238 O O . PRO A 1 284 ? 9.836 37.469 0.36 1 94.69 284 PRO A O 1
ATOM 2241 N N . ALA A 1 285 ? 11.289 38.906 -0.421 1 94.62 285 ALA A N 1
ATOM 2242 C CA . ALA A 1 285 ? 10.406 39.5 -1.42 1 94.62 285 ALA A CA 1
ATOM 2243 C C . ALA A 1 285 ? 9.938 38.438 -2.43 1 94.62 285 ALA A C 1
ATOM 2245 O O . ALA A 1 285 ? 8.914 38.625 -3.1 1 94.62 285 ALA A O 1
ATOM 2246 N N . VAL A 1 286 ? 10.609 37.312 -2.541 1 96.5 286 VAL A N 1
ATOM 2247 C CA . VAL A 1 286 ? 10.25 36.406 -3.607 1 96.5 286 VAL A CA 1
ATOM 2248 C C . VAL A 1 286 ? 9.773 35.062 -3.006 1 96.5 286 VAL A C 1
ATOM 2250 O O . VAL A 1 286 ? 9.406 34.156 -3.736 1 96.5 286 VAL A O 1
ATOM 2253 N N . ARG A 1 287 ? 9.695 34.938 -1.738 1 97.12 287 ARG A N 1
ATOM 2254 C CA . ARG A 1 287 ? 9.531 33.656 -1.086 1 97.12 287 ARG A CA 1
ATOM 2255 C C . ARG A 1 287 ? 8.133 33.094 -1.31 1 97.12 287 ARG A C 1
ATOM 2257 O O . ARG A 1 287 ? 7.941 31.875 -1.366 1 97.12 287 ARG A O 1
ATOM 2264 N N . ASP A 1 288 ? 7.172 33.969 -1.532 1 97.81 288 ASP A N 1
ATOM 2265 C CA . ASP A 1 288 ? 5.797 33.5 -1.739 1 97.81 288 ASP A CA 1
ATOM 2266 C C . ASP A 1 288 ? 5.637 32.875 -3.115 1 97.81 288 ASP A C 1
ATOM 2268 O O . ASP A 1 288 ? 4.609 32.25 -3.398 1 97.81 288 ASP A O 1
ATOM 2272 N N . SER A 1 289 ? 6.645 32.938 -3.928 1 98.12 289 SER A N 1
ATOM 2273 C CA . SER A 1 289 ? 6.598 32.344 -5.25 1 98.12 289 SER A CA 1
ATOM 2274 C C . SER A 1 289 ? 7.152 30.906 -5.223 1 98.12 289 SER A C 1
ATOM 2276 O O . SER A 1 289 ? 7.141 30.219 -6.242 1 98.12 289 SER A O 1
ATOM 2278 N N . TYR A 1 290 ? 7.574 30.422 -4.051 1 98.06 290 TYR A N 1
ATOM 2279 C CA . TYR A 1 290 ? 8.18 29.109 -3.928 1 98.06 290 TYR A CA 1
ATOM 2280 C C . TYR A 1 290 ? 7.219 28.125 -3.27 1 98.06 290 TYR A C 1
ATOM 2282 O O . TYR A 1 290 ? 6.516 28.484 -2.318 1 98.06 290 TYR A O 1
ATOM 2290 N N . LEU A 1 291 ? 7.277 26.875 -3.738 1 98.19 291 LEU A N 1
ATOM 2291 C CA . LEU A 1 291 ? 6.504 25.797 -3.127 1 98.19 291 LEU A CA 1
ATOM 2292 C C . LEU A 1 291 ? 7.215 25.25 -1.894 1 98.19 291 LEU A C 1
ATOM 2294 O O . LEU A 1 291 ? 6.562 24.828 -0.935 1 98.19 291 LEU A O 1
ATOM 2298 N N . TRP A 1 292 ? 8.523 25.344 -1.92 1 97.75 292 TRP A N 1
ATOM 2299 C CA . TRP A 1 292 ? 9.297 24.688 -0.876 1 97.75 292 TRP A CA 1
ATOM 2300 C C . TRP A 1 292 ? 10.195 25.672 -0.146 1 97.75 292 TRP A C 1
ATOM 2302 O O . TRP A 1 292 ? 10.789 26.562 -0.768 1 97.75 292 TRP A O 1
ATOM 2312 N N . TRP A 1 293 ? 10.305 25.5 1.19 1 97.06 293 TRP A N 1
ATOM 2313 C CA . TRP A 1 293 ? 11.242 26.266 1.998 1 97.06 293 TRP A CA 1
ATOM 2314 C C . TRP A 1 293 ? 12.672 25.766 1.804 1 97.06 293 TRP A C 1
ATOM 2316 O O . TRP A 1 293 ? 13.578 26.562 1.521 1 97.06 293 TRP A O 1
ATOM 2326 N N . ASN A 1 294 ? 12.828 24.484 1.928 1 96.44 294 ASN A N 1
ATOM 2327 C CA . ASN A 1 294 ? 14.094 23.797 1.688 1 96.44 294 ASN A CA 1
ATOM 2328 C C . ASN A 1 294 ? 13.883 22.438 1.05 1 96.44 294 ASN A C 1
ATOM 2330 O O . ASN A 1 294 ? 12.82 22.156 0.498 1 96.44 294 ASN A O 1
ATOM 2334 N N . GLU A 1 295 ? 14.82 21.562 1.089 1 95.62 295 GLU A N 1
ATOM 2335 C CA . GLU A 1 295 ? 14.805 20.328 0.299 1 95.62 295 GLU A CA 1
ATOM 2336 C C . GLU A 1 295 ? 13.758 19.359 0.816 1 95.62 295 GLU A C 1
ATOM 2338 O O . GLU A 1 295 ? 13.422 18.375 0.144 1 95.62 295 GLU A O 1
ATOM 2343 N N . LEU A 1 296 ? 13.125 19.703 1.982 1 96.06 296 LEU A N 1
ATOM 2344 C CA . LEU A 1 296 ? 12.227 18.719 2.598 1 96.06 296 LEU A CA 1
ATOM 2345 C C . LEU A 1 296 ? 10.93 19.391 3.043 1 96.06 296 LEU A C 1
ATOM 2347 O O . LEU A 1 296 ? 9.922 18.703 3.254 1 96.06 296 LEU A O 1
ATOM 2351 N N . HIS A 1 297 ? 10.906 20.766 3.199 1 97.19 297 HIS A N 1
ATOM 2352 C CA . HIS A 1 297 ? 9.789 21.406 3.889 1 97.19 297 HIS A CA 1
ATOM 2353 C C . HIS A 1 297 ? 9.023 22.328 2.953 1 97.19 297 HIS A C 1
ATOM 2355 O O . HIS A 1 297 ? 9.617 23.016 2.123 1 97.19 297 HIS A O 1
ATOM 2361 N N . PRO A 1 298 ? 7.715 22.422 3.139 1 97.5 298 PRO A N 1
ATOM 2362 C CA . PRO A 1 298 ? 6.914 23.375 2.377 1 97.5 298 PRO A CA 1
ATOM 2363 C C . PRO A 1 298 ? 7.219 24.828 2.756 1 97.5 298 PRO A C 1
ATOM 2365 O O . PRO A 1 298 ? 7.66 25.094 3.875 1 97.5 298 PRO A O 1
ATOM 2368 N N . SER A 1 299 ? 6.961 25.703 1.873 1 97.75 299 SER A N 1
ATOM 2369 C CA . SER A 1 299 ? 7.082 27.141 2.127 1 97.75 299 SER A CA 1
ATOM 2370 C C . SER A 1 299 ? 5.93 27.656 2.982 1 97.75 299 SER A C 1
ATOM 2372 O O . SER A 1 299 ? 4.914 26.969 3.137 1 97.75 299 SER A O 1
ATOM 2374 N N . GLU A 1 300 ? 6.105 28.812 3.521 1 97.81 300 GLU A N 1
ATOM 2375 C CA . GLU A 1 300 ? 5.008 29.422 4.27 1 97.81 300 GLU A CA 1
ATOM 2376 C C . GLU A 1 300 ? 3.785 29.641 3.381 1 97.81 300 GLU A C 1
ATOM 2378 O O . GLU A 1 300 ? 2.65 29.453 3.826 1 97.81 300 GLU A O 1
ATOM 2383 N N . GLN A 1 301 ? 4.035 30 2.111 1 98.44 301 GLN A N 1
ATOM 2384 C CA . GLN A 1 301 ? 2.922 30.172 1.183 1 98.44 301 GLN A CA 1
ATOM 2385 C C . GLN A 1 301 ? 2.145 28.859 1.021 1 98.44 301 GLN A C 1
ATOM 2387 O O . GLN A 1 301 ? 0.912 28.875 0.976 1 98.44 301 GLN A O 1
ATOM 2392 N N . ALA A 1 302 ? 2.857 27.797 0.9 1 98.5 302 ALA A N 1
ATOM 2393 C CA . ALA A 1 302 ? 2.191 26.5 0.836 1 98.5 302 ALA A CA 1
ATOM 2394 C C . ALA A 1 302 ? 1.375 26.234 2.1 1 98.5 302 ALA A C 1
ATOM 2396 O O . ALA A 1 302 ? 0.262 25.719 2.029 1 98.5 302 ALA A O 1
ATOM 2397 N N . HIS A 1 303 ? 1.87 26.609 3.262 1 98.44 303 HIS A N 1
ATOM 2398 C CA . HIS A 1 303 ? 1.15 26.438 4.52 1 98.44 303 HIS A CA 1
ATOM 2399 C C . HIS A 1 303 ? -0.121 27.281 4.543 1 98.44 303 HIS A C 1
ATOM 2401 O O . HIS A 1 303 ? -1.148 26.844 5.066 1 98.44 303 HIS A O 1
ATOM 2407 N N . LYS A 1 304 ? -0.061 28.484 4.027 1 98.56 304 LYS A N 1
ATOM 2408 C CA . LYS A 1 304 ? -1.26 29.312 3.9 1 98.56 304 LYS A CA 1
ATOM 2409 C C . LYS A 1 304 ? -2.328 28.594 3.072 1 98.56 304 LYS A C 1
ATOM 2411 O O . LYS A 1 304 ? -3.51 28.625 3.42 1 98.56 304 LYS A O 1
ATOM 2416 N N . VAL A 1 305 ? -1.874 27.984 2.002 1 98.62 305 VAL A N 1
ATOM 2417 C CA . VAL A 1 305 ? -2.801 27.281 1.126 1 98.62 305 VAL A CA 1
ATOM 2418 C C . VAL A 1 305 ? -3.424 26.094 1.876 1 98.62 305 VAL A C 1
ATOM 2420 O O . VAL A 1 305 ? -4.633 25.875 1.792 1 98.62 305 VAL A O 1
ATOM 2423 N N . VAL A 1 306 ? -2.625 25.344 2.623 1 98.69 306 VAL A N 1
ATOM 2424 C CA . VAL A 1 306 ? -3.137 24.234 3.414 1 98.69 306 VAL A CA 1
ATOM 2425 C C . VAL A 1 306 ? -4.176 24.734 4.414 1 98.69 306 VAL A C 1
ATOM 2427 O O . VAL A 1 306 ? -5.273 24.188 4.508 1 98.69 306 VAL A O 1
ATOM 2430 N N . ALA A 1 307 ? -3.869 25.812 5.125 1 98.38 307 ALA A N 1
ATOM 2431 C CA . ALA A 1 307 ? -4.766 26.375 6.129 1 98.38 307 ALA A CA 1
ATOM 2432 C C . ALA A 1 307 ? -6.098 26.781 5.508 1 98.38 307 ALA A C 1
ATOM 2434 O O . ALA A 1 307 ? -7.16 26.5 6.066 1 98.38 307 ALA A O 1
ATOM 2435 N N . ARG A 1 308 ? -6.039 27.438 4.352 1 97.38 308 ARG A N 1
ATOM 2436 C CA . ARG A 1 308 ? -7.25 27.859 3.652 1 97.38 308 ARG A CA 1
ATOM 2437 C C . ARG A 1 308 ? -8.133 26.656 3.314 1 97.38 308 ARG A C 1
ATOM 2439 O O . ARG A 1 308 ? -9.352 26.719 3.451 1 97.38 308 ARG A O 1
ATOM 2446 N N . ASN A 1 309 ? -7.5 25.609 2.895 1 97.5 309 ASN A N 1
ATOM 2447 C CA . ASN A 1 309 ? -8.273 24.453 2.498 1 97.5 309 ASN A CA 1
ATOM 2448 C C . ASN A 1 309 ? -8.805 23.688 3.711 1 97.5 309 ASN A C 1
ATOM 2450 O O . ASN A 1 309 ? -9.859 23.047 3.639 1 97.5 309 ASN A O 1
ATOM 2454 N N . VAL A 1 310 ? -8.109 23.75 4.867 1 96.75 310 VAL A N 1
ATOM 2455 C CA . VAL A 1 310 ? -8.656 23.219 6.113 1 96.75 310 VAL A CA 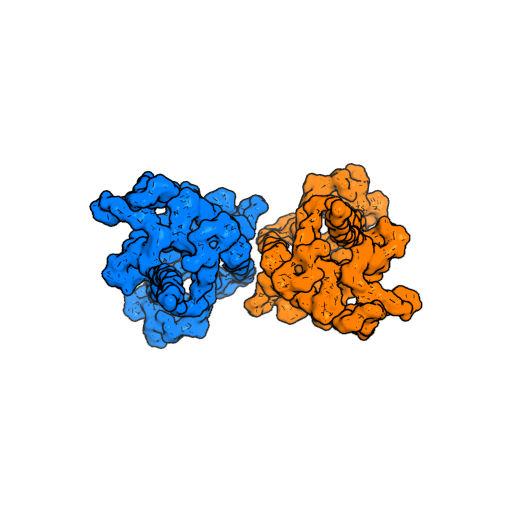1
ATOM 2456 C C . VAL A 1 310 ? -9.93 23.969 6.484 1 96.75 310 VAL A C 1
ATOM 2458 O O . VAL A 1 310 ? -10.977 23.375 6.715 1 96.75 310 VAL A O 1
ATOM 2461 N N . LEU A 1 311 ? -9.898 25.281 6.469 1 95.44 311 LEU A N 1
ATOM 2462 C CA . LEU A 1 311 ? -11.039 26.109 6.852 1 95.44 311 LEU A CA 1
ATOM 2463 C C . LEU A 1 311 ? -12.18 25.953 5.859 1 95.44 311 LEU A C 1
ATOM 2465 O O . LEU A 1 311 ? -13.344 25.859 6.258 1 95.44 311 LEU A O 1
ATOM 2469 N N . ASN A 1 312 ? -11.828 25.906 4.551 1 93.5 312 ASN A N 1
ATOM 2470 C CA . ASN A 1 312 ? -12.852 25.688 3.529 1 93.5 312 ASN A CA 1
ATOM 2471 C C . ASN A 1 312 ? -13.578 24.359 3.736 1 93.5 312 ASN A C 1
ATOM 2473 O O . ASN A 1 312 ? -14.789 24.281 3.525 1 93.5 312 ASN A O 1
ATOM 2477 N N . SER A 1 313 ? -12.875 23.391 4.168 1 91.19 313 SER A N 1
ATOM 2478 C CA . SER A 1 313 ? -13.469 22.062 4.309 1 91.19 313 SER A CA 1
ATOM 2479 C C . SER A 1 313 ? -14.508 22.047 5.426 1 91.19 313 SER A C 1
ATOM 2481 O O . SER A 1 313 ? -15.461 21.266 5.375 1 91.19 313 SER A O 1
ATOM 2483 N N . LEU A 1 314 ? -14.344 22.844 6.43 1 89.44 314 LEU A N 1
ATOM 2484 C CA . LEU A 1 314 ? -15.258 22.891 7.566 1 89.44 314 LEU A CA 1
ATOM 2485 C C . LEU A 1 314 ? -16.594 23.516 7.164 1 89.44 314 LEU A C 1
ATOM 2487 O O . LEU A 1 314 ? -17.609 23.312 7.836 1 89.44 314 LEU A O 1
ATOM 2491 N N . SER A 1 315 ? -16.594 24.25 6.066 1 84.88 315 SER A N 1
ATOM 2492 C CA . SER A 1 315 ? -17.812 24.844 5.551 1 84.88 315 SER A CA 1
ATOM 2493 C C . SER A 1 315 ? -18.391 24.016 4.398 1 84.88 315 SER A C 1
ATOM 2495 O O . SER A 1 315 ? -19.266 24.484 3.674 1 84.88 315 SER A O 1
ATOM 2497 N N . GLY A 1 316 ? -17.812 22.812 4.199 1 81.62 316 GLY A N 1
ATOM 2498 C CA . GLY A 1 316 ? -18.266 21.922 3.148 1 81.62 316 GLY A CA 1
ATOM 2499 C C . GLY A 1 316 ? -17.797 22.328 1.766 1 81.62 316 GLY A C 1
ATOM 2500 O O . GLY A 1 316 ? -18.391 21.938 0.76 1 81.62 316 GLY A O 1
ATOM 2501 N N . LYS A 1 317 ? -16.828 23.109 1.809 1 82.38 317 LYS A N 1
ATOM 2502 C CA . LYS A 1 317 ? -16.297 23.594 0.542 1 82.38 317 LYS A CA 1
ATOM 2503 C C . LYS A 1 317 ? -14.945 22.953 0.236 1 82.38 317 LYS A C 1
ATOM 2505 O O . LYS A 1 317 ? -14.281 22.438 1.134 1 82.38 317 LYS A O 1
ATOM 2510 N N . GLY A 1 318 ? -14.656 22.859 -1 1 83.38 318 GLY A N 1
ATOM 2511 C CA . GLY A 1 318 ? -13.328 22.484 -1.455 1 83.38 318 GLY A CA 1
ATOM 2512 C C . GLY A 1 318 ? -13.219 21.016 -1.82 1 83.38 318 GLY A C 1
ATOM 2513 O O . GLY A 1 318 ? -13.945 20.172 -1.281 1 83.38 318 GLY A O 1
ATOM 2514 N N . PRO A 1 319 ? -12.273 20.812 -2.658 1 92.12 319 PRO A N 1
ATOM 2515 C CA . PRO A 1 319 ? -12.219 19.484 -3.268 1 92.12 319 PRO A CA 1
ATOM 2516 C C . PRO A 1 319 ? -11.234 18.547 -2.57 1 92.12 319 PRO A C 1
ATOM 2518 O O . PRO A 1 319 ? -11.117 17.375 -2.936 1 92.12 319 PRO A O 1
ATOM 2521 N N . PHE A 1 320 ? -10.594 19.031 -1.469 1 96.75 320 PHE A N 1
ATOM 2522 C CA . PHE A 1 320 ? -9.438 18.266 -1.02 1 96.75 320 PHE A CA 1
ATOM 2523 C C . PHE A 1 320 ? -9.758 17.484 0.257 1 96.75 320 PHE A C 1
ATOM 2525 O O . PHE A 1 320 ? -8.93 16.734 0.757 1 96.75 320 PHE A O 1
ATOM 2532 N N . VAL A 1 321 ? -10.938 17.688 0.838 1 95.81 321 VAL A N 1
ATOM 2533 C CA . VAL A 1 321 ? -11.281 16.953 2.047 1 95.81 321 VAL A CA 1
ATOM 2534 C C . VAL A 1 321 ? -12.57 16.156 1.816 1 95.81 321 VAL A C 1
ATOM 2536 O O . VAL A 1 321 ? -13.555 16.688 1.307 1 95.81 321 VAL A O 1
ATOM 2539 N N . GLN A 1 322 ? -12.578 14.867 2.107 1 95.12 322 GLN A N 1
ATOM 2540 C CA . GLN A 1 322 ? -13.75 14.008 2.125 1 95.12 322 GLN A CA 1
ATOM 2541 C C . GLN A 1 322 ? -14.062 13.531 3.543 1 95.12 322 GLN A C 1
ATOM 2543 O O . GLN A 1 322 ? -13.164 13.141 4.285 1 95.12 322 GLN A O 1
ATOM 2548 N N . TRP A 1 323 ? -15.289 13.625 3.934 1 94.88 323 TRP A N 1
ATOM 2549 C CA . TRP A 1 323 ? -15.688 13.297 5.301 1 94.88 323 TRP A CA 1
ATOM 2550 C C . TRP A 1 323 ? -16.375 11.945 5.355 1 94.88 323 TRP A C 1
ATOM 2552 O O . TRP A 1 323 ? -17.172 11.609 4.473 1 94.88 323 TRP A O 1
ATOM 2562 N N . TYR A 1 324 ? -16.094 11.172 6.379 1 95.31 324 TYR A N 1
ATOM 2563 C CA . TYR A 1 324 ? -16.672 9.859 6.625 1 95.31 324 TYR A CA 1
ATOM 2564 C C . TYR A 1 324 ? -17.109 9.719 8.078 1 95.31 324 TYR A C 1
ATOM 2566 O O . TYR A 1 324 ? -16.656 10.477 8.945 1 95.31 324 TYR A O 1
ATOM 2574 N N . GLY A 1 325 ? -17.969 8.789 8.328 1 92.56 325 GLY A N 1
ATOM 2575 C CA . GLY A 1 325 ? -18.406 8.523 9.688 1 92.56 325 GLY A CA 1
ATOM 2576 C C . GLY A 1 325 ? -19.625 9.328 10.086 1 92.56 325 GLY A C 1
ATOM 2577 O O . GLY A 1 325 ? -20.547 9.516 9.281 1 92.56 325 GLY A O 1
ATOM 2578 N N . ALA A 1 326 ? -19.609 9.773 11.266 1 83.56 326 ALA A N 1
ATOM 2579 C CA . ALA A 1 326 ? -20.797 10.438 11.82 1 83.56 326 ALA A CA 1
ATOM 2580 C C . ALA A 1 326 ? -21.047 11.773 11.133 1 83.56 326 ALA A C 1
ATOM 2582 O O . ALA A 1 326 ? -20.109 12.406 10.625 1 83.56 326 ALA A O 1
ATOM 2583 N N . LYS A 1 327 ? -22.328 12.172 11.109 1 74.12 327 LYS A N 1
ATOM 2584 C CA . LYS A 1 327 ? -22.734 13.445 10.523 1 74.12 327 LYS A CA 1
ATOM 2585 C C . LYS A 1 327 ? -22.922 14.508 11.602 1 74.12 327 LYS A C 1
ATOM 2587 O O . LYS A 1 327 ? -23.281 14.195 12.734 1 74.12 327 LYS A O 1
ATOM 2592 N N . MET B 1 1 ? -60.812 -26.438 17.594 1 35.34 1 MET B N 1
ATOM 2593 C CA . MET B 1 1 ? -59.438 -26.859 17.906 1 35.34 1 MET B CA 1
ATOM 2594 C C . MET B 1 1 ? -58.562 -26.781 16.672 1 35.34 1 MET B C 1
ATOM 2596 O O . MET B 1 1 ? -58.469 -27.734 15.891 1 35.34 1 MET B O 1
ATOM 2600 N N . LEU B 1 2 ? -58.406 -25.594 16.047 1 43.69 2 LEU B N 1
ATOM 2601 C CA . LEU B 1 2 ? -57.688 -25.297 14.82 1 43.69 2 LEU B CA 1
ATOM 2602 C C . LEU B 1 2 ? -56.188 -25.344 15.031 1 43.69 2 LEU B C 1
ATOM 2604 O O . LEU B 1 2 ? -55.656 -24.578 15.82 1 43.69 2 LEU B O 1
ATOM 2608 N N . LEU B 1 3 ? -55.594 -26.562 14.781 1 45.19 3 LEU B N 1
ATOM 2609 C CA . LEU B 1 3 ? -54.156 -26.797 14.859 1 45.19 3 LEU B CA 1
ATOM 2610 C C . LEU B 1 3 ? -53.438 -25.906 13.867 1 45.19 3 LEU B C 1
ATOM 2612 O O . LEU B 1 3 ? -53.719 -25.906 12.672 1 45.19 3 LEU B O 1
ATOM 2616 N N . PRO B 1 4 ? -52.719 -24.828 14.344 1 47.72 4 PRO B N 1
ATOM 2617 C CA . PRO B 1 4 ? -51.938 -23.984 13.422 1 47.72 4 PRO B CA 1
ATOM 2618 C C . PRO B 1 4 ? -50.875 -24.797 12.656 1 47.72 4 PRO B C 1
ATOM 2620 O O . PRO B 1 4 ? -50.25 -25.688 13.227 1 47.72 4 PRO B O 1
ATOM 2623 N N . LEU B 1 5 ? -51.031 -24.969 11.344 1 43.97 5 LEU B N 1
ATOM 2624 C CA . LEU B 1 5 ? -50.031 -25.531 10.453 1 43.97 5 LEU B CA 1
ATOM 2625 C C . LEU B 1 5 ? -48.719 -24.75 10.531 1 43.97 5 LEU B C 1
ATOM 2627 O O . LEU B 1 5 ? -48.688 -23.578 10.125 1 43.97 5 LEU B O 1
ATOM 2631 N N . VAL B 1 6 ? -47.812 -25.078 11.422 1 44.62 6 VAL B N 1
ATOM 2632 C CA . VAL B 1 6 ? -46.469 -24.562 11.398 1 44.62 6 VAL B CA 1
ATOM 2633 C C . VAL B 1 6 ? -45.812 -24.891 10.055 1 44.62 6 VAL B C 1
ATOM 2635 O O . VAL B 1 6 ? -45.688 -26.047 9.688 1 44.62 6 VAL B O 1
ATOM 2638 N N . THR B 1 7 ? -45.906 -23.969 9.141 1 42.28 7 THR B N 1
ATOM 2639 C CA . THR B 1 7 ? -45.094 -24.094 7.93 1 42.28 7 THR B CA 1
ATOM 2640 C C . THR B 1 7 ? -43.625 -24.234 8.281 1 42.28 7 THR B C 1
ATOM 2642 O O . THR B 1 7 ? -43.031 -23.328 8.875 1 42.28 7 THR B O 1
ATOM 2645 N N . LEU B 1 8 ? -43.094 -25.391 8.391 1 38.28 8 LEU B N 1
ATOM 2646 C CA . LEU B 1 8 ? -41.656 -25.641 8.414 1 38.28 8 LEU B CA 1
ATOM 2647 C C . LEU B 1 8 ? -40.969 -25 7.215 1 38.28 8 LEU B C 1
ATOM 2649 O O . LEU B 1 8 ? -41.281 -25.344 6.066 1 38.28 8 LEU B O 1
ATOM 2653 N N . ALA B 1 9 ? -40.562 -23.766 7.391 1 40.53 9 ALA B N 1
ATOM 2654 C CA . ALA B 1 9 ? -39.625 -23.234 6.406 1 40.53 9 ALA B CA 1
ATOM 2655 C C . ALA B 1 9 ? -38.531 -24.234 6.078 1 40.53 9 ALA B C 1
ATOM 2657 O O . ALA B 1 9 ? -37.781 -24.672 6.969 1 40.53 9 ALA B O 1
ATOM 2658 N N . LEU B 1 10 ? -38.625 -24.922 5.031 1 36.22 10 LEU B N 1
ATOM 2659 C CA . LEU B 1 10 ? -37.469 -25.625 4.453 1 36.22 10 LEU B CA 1
ATOM 2660 C C . LEU B 1 10 ? -36.219 -24.766 4.484 1 36.22 10 LEU B C 1
ATOM 2662 O O . LEU B 1 10 ? -36.188 -23.703 3.871 1 36.22 10 LEU B O 1
ATOM 2666 N N . ALA B 1 11 ? -35.562 -24.797 5.512 1 37.59 11 ALA B N 1
ATOM 2667 C CA . ALA B 1 11 ? -34.188 -24.328 5.414 1 37.59 11 ALA B CA 1
ATOM 2668 C C . ALA B 1 11 ? -33.531 -24.812 4.121 1 37.59 11 ALA B C 1
ATOM 2670 O O . ALA B 1 11 ? -33.406 -26.031 3.896 1 37.59 11 ALA B O 1
ATOM 2671 N N . GLY B 1 12 ? -33.75 -24.219 3.057 1 38.72 12 GLY B N 1
ATOM 2672 C CA . GLY B 1 12 ? -32.906 -24.609 1.936 1 38.72 12 GLY B CA 1
ATOM 2673 C C . GLY B 1 12 ? -31.516 -25.031 2.354 1 38.72 12 GLY B C 1
ATOM 2674 O O . GLY B 1 12 ? -30.859 -24.344 3.141 1 38.72 12 GLY B O 1
ATOM 2675 N N . ALA B 1 13 ? -31.25 -26.188 2.385 1 37.66 13 ALA B N 1
ATOM 2676 C CA . ALA B 1 13 ? -29.938 -26.766 2.59 1 37.66 13 ALA B CA 1
ATOM 2677 C C . ALA B 1 13 ? -28.859 -25.969 1.883 1 37.66 13 ALA B C 1
ATOM 2679 O O . ALA B 1 13 ? -28.922 -25.75 0.669 1 37.66 13 ALA B O 1
ATOM 2680 N N . CYS B 1 14 ? -28.359 -24.953 2.293 1 42.84 14 CYS B N 1
ATOM 2681 C CA . CYS B 1 14 ? -27.141 -24.312 1.787 1 42.84 14 CYS B CA 1
ATOM 2682 C C . CYS B 1 14 ? -26.172 -25.359 1.265 1 42.84 14 CYS B C 1
ATOM 2684 O O . CYS B 1 14 ? -25.562 -26.109 2.047 1 42.84 14 CYS B O 1
ATOM 2686 N N . SER B 1 15 ? -26.469 -26.109 0.147 1 49.28 15 SER B N 1
ATOM 2687 C CA . SER B 1 15 ? -25.578 -27.109 -0.424 1 49.28 15 SER B CA 1
ATOM 2688 C C . SER B 1 15 ? -24.141 -26.609 -0.445 1 49.28 15 SER B C 1
ATOM 2690 O O . SER B 1 15 ? -23.859 -25.484 -0.861 1 49.28 15 SER B O 1
ATOM 2692 N N . ALA B 1 16 ? -23.188 -27.234 0.262 1 65.19 16 ALA B N 1
ATOM 2693 C CA . ALA B 1 16 ? -21.75 -26.984 0.362 1 65.19 16 ALA B CA 1
ATOM 2694 C C . ALA B 1 16 ? -21.109 -26.906 -1.021 1 65.19 16 ALA B C 1
ATOM 2696 O O . ALA B 1 16 ? -21.438 -27.688 -1.913 1 65.19 16 ALA B O 1
ATOM 2697 N N . PHE B 1 17 ? -20.516 -25.859 -1.491 1 81.12 17 PHE B N 1
ATOM 2698 C CA . PHE B 1 17 ? -19.797 -25.656 -2.742 1 81.12 17 PHE B CA 1
ATOM 2699 C C . PHE B 1 17 ? -18.906 -26.859 -3.059 1 81.12 17 PHE B C 1
ATOM 2701 O O . PHE B 1 17 ? -18.031 -27.219 -2.268 1 81.12 17 PHE B O 1
ATOM 2708 N N . GLN B 1 18 ? -19.375 -27.688 -4.039 1 89 18 GLN B N 1
ATOM 2709 C CA . GLN B 1 18 ? -18.531 -28.766 -4.555 1 89 18 GLN B CA 1
ATOM 2710 C C . GLN B 1 18 ? -17.859 -28.359 -5.863 1 89 18 GLN B C 1
ATOM 2712 O O . GLN B 1 18 ? -18.531 -28.234 -6.895 1 89 18 GLN B O 1
ATOM 2717 N N . LEU B 1 19 ? -16.594 -28.25 -5.848 1 95.62 19 LEU B N 1
ATOM 2718 C CA . LEU B 1 19 ? -15.836 -27.766 -6.996 1 95.62 19 LEU B CA 1
ATOM 2719 C C . LEU B 1 19 ? -15.859 -28.781 -8.125 1 95.62 19 LEU B C 1
ATOM 2721 O O . LEU B 1 19 ? -15.469 -29.938 -7.934 1 95.62 19 LEU B O 1
ATOM 2725 N N . LYS B 1 20 ? -16.328 -28.359 -9.242 1 96.25 20 LYS B N 1
ATOM 2726 C CA . LYS B 1 20 ? -16.281 -29.188 -10.438 1 96.25 20 LYS B CA 1
ATOM 2727 C C . LYS B 1 20 ? -15.359 -28.594 -11.5 1 96.25 20 LYS B C 1
ATOM 2729 O O . LYS B 1 20 ? -14.711 -29.328 -12.242 1 96.25 20 LYS B O 1
ATOM 2734 N N . ASN B 1 21 ? -15.367 -27.25 -11.578 1 97.12 21 ASN B N 1
ATOM 2735 C CA . ASN B 1 21 ? -14.555 -26.531 -12.555 1 97.12 21 ASN B CA 1
ATOM 2736 C C . ASN B 1 21 ? -13.68 -25.484 -11.898 1 97.12 21 ASN B C 1
ATOM 2738 O O . ASN B 1 21 ? -14.164 -24.656 -11.109 1 97.12 21 ASN B O 1
ATOM 2742 N N . LEU B 1 22 ? -12.406 -25.531 -12.195 1 97.88 22 LEU B N 1
ATOM 2743 C CA . LEU B 1 22 ? -11.445 -24.516 -11.789 1 97.88 22 LEU B CA 1
ATOM 2744 C C . LEU B 1 22 ? -10.867 -23.781 -13 1 97.88 22 LEU B C 1
ATOM 2746 O O . LEU B 1 22 ? -10.211 -24.406 -13.836 1 97.88 22 LEU B O 1
ATOM 2750 N N . VAL B 1 23 ? -11.18 -22.5 -13.133 1 98.38 23 VAL B N 1
ATOM 2751 C CA . VAL B 1 23 ? -10.648 -21.656 -14.195 1 98.38 23 VAL B CA 1
ATOM 2752 C C . VAL B 1 23 ? -9.562 -20.734 -13.633 1 98.38 23 VAL B C 1
ATOM 2754 O O . VAL B 1 23 ? -9.805 -19.984 -12.688 1 98.38 23 VAL B O 1
ATOM 2757 N N . THR B 1 24 ? -8.352 -20.828 -14.188 1 98.75 24 THR B N 1
ATOM 2758 C CA . THR B 1 24 ? -7.246 -20.141 -13.523 1 98.75 24 THR B CA 1
ATOM 2759 C C . THR B 1 24 ? -6.605 -19.125 -14.461 1 98.75 24 THR B C 1
ATOM 2761 O O . THR B 1 24 ? -6.543 -19.344 -15.672 1 98.75 24 THR B O 1
ATOM 2764 N N . PHE B 1 25 ? -6.191 -18.031 -13.898 1 98.88 25 PHE B N 1
ATOM 2765 C CA . PHE B 1 25 ? -5.473 -16.922 -14.523 1 98.88 25 PHE B CA 1
ATOM 2766 C C . PHE B 1 25 ? -4.223 -16.578 -13.727 1 98.88 25 PHE B C 1
ATOM 2768 O O . PHE B 1 25 ? -4.148 -16.844 -12.531 1 98.88 25 PHE B O 1
ATOM 2775 N N . GLY B 1 26 ? -3.281 -15.977 -14.383 1 98.69 26 GLY B N 1
ATOM 2776 C CA . GLY B 1 26 ? -2.109 -15.562 -13.625 1 98.69 26 GLY B CA 1
ATOM 2777 C C . GLY B 1 26 ? -0.831 -15.602 -14.438 1 98.69 26 GLY B C 1
ATOM 2778 O O . GLY B 1 26 ? -0.838 -15.289 -15.633 1 98.69 26 GLY B O 1
ATOM 2779 N N . ASP B 1 27 ? 0.252 -15.859 -13.742 1 98.38 27 ASP B N 1
ATOM 2780 C CA . ASP B 1 27 ? 1.576 -15.875 -14.359 1 98.38 27 ASP B CA 1
ATOM 2781 C C . ASP B 1 27 ? 2.215 -17.266 -14.25 1 98.38 27 ASP B C 1
ATOM 2783 O O . ASP B 1 27 ? 1.517 -18.281 -14.281 1 98.38 27 ASP B O 1
ATOM 2787 N N . SER B 1 28 ? 3.508 -17.375 -14.242 1 97.94 28 SER B N 1
ATOM 2788 C CA . SER B 1 28 ? 4.227 -18.656 -14.258 1 97.94 28 SER B CA 1
ATOM 2789 C C . SER B 1 28 ? 3.906 -19.484 -13.023 1 97.94 28 SER B C 1
ATOM 2791 O O . SER B 1 28 ? 4.105 -20.703 -13.023 1 97.94 28 SER B O 1
ATOM 2793 N N . TYR B 1 29 ? 3.422 -18.875 -11.961 1 97.88 29 TYR B N 1
ATOM 2794 C CA . TYR B 1 29 ? 3.061 -19.609 -10.75 1 97.88 29 TYR B CA 1
ATOM 2795 C C . TYR B 1 29 ? 1.832 -20.469 -10.992 1 97.88 29 TYR B C 1
ATOM 2797 O O . TYR B 1 29 ? 1.59 -21.438 -10.25 1 97.88 29 TYR B O 1
ATOM 2805 N N . THR B 1 30 ? 1.06 -20.109 -12.023 1 98.56 30 THR B N 1
ATOM 2806 C CA . THR B 1 30 ? -0.194 -20.812 -12.289 1 98.56 30 THR B CA 1
ATOM 2807 C C . THR B 1 30 ? -0.136 -21.531 -13.625 1 98.56 30 THR B C 1
ATOM 2809 O O . THR B 1 30 ? -0.733 -22.594 -13.789 1 98.56 30 THR B O 1
ATOM 2812 N N . ASP B 1 31 ? 0.688 -21.047 -14.555 1 98.12 31 ASP B N 1
ATOM 2813 C CA . ASP B 1 31 ? 0.752 -21.5 -15.938 1 98.12 31 ASP B CA 1
ATOM 2814 C C . ASP B 1 31 ? 1.155 -22.969 -16.016 1 98.12 31 ASP B C 1
ATOM 2816 O O . ASP B 1 31 ? 2.318 -23.312 -15.789 1 98.12 31 ASP B O 1
ATOM 2820 N N . ASN B 1 32 ? 0.219 -23.75 -16.375 1 94.06 32 ASN B N 1
ATOM 2821 C CA . ASN B 1 32 ? 0.511 -25.188 -16.391 1 94.06 32 ASN B CA 1
ATOM 2822 C C . ASN B 1 32 ? 0.887 -25.672 -17.781 1 94.06 32 ASN B C 1
ATOM 2824 O O . ASN B 1 32 ? 0.919 -26.875 -18.047 1 94.06 32 ASN B O 1
ATOM 2828 N N . THR B 1 33 ? 1.138 -24.734 -18.688 1 90.12 33 THR B N 1
ATOM 2829 C CA . THR B 1 33 ? 1.513 -25.125 -20.047 1 90.12 33 THR B CA 1
ATOM 2830 C C . THR B 1 33 ? 3.029 -25.234 -20.172 1 90.12 33 THR B C 1
ATOM 2832 O O . THR B 1 33 ? 3.535 -25.688 -21.203 1 90.12 33 THR B O 1
ATOM 2835 N N . MET B 1 34 ? 3.682 -24.844 -19.094 1 79.44 34 MET B N 1
ATOM 2836 C CA . MET B 1 34 ? 5.141 -24.828 -19.172 1 79.44 34 MET B CA 1
ATOM 2837 C C . MET B 1 34 ? 5.75 -25.719 -18.094 1 79.44 34 MET B C 1
ATOM 2839 O O . MET B 1 34 ? 6.797 -25.391 -17.531 1 79.44 34 MET B O 1
ATOM 2843 N N . ASN B 1 35 ? 5.152 -26.812 -17.656 1 77.56 35 ASN B N 1
ATOM 2844 C CA . ASN B 1 35 ? 5.613 -27.656 -16.547 1 77.56 35 ASN B CA 1
ATOM 2845 C C . ASN B 1 35 ? 7.027 -28.172 -16.797 1 77.56 35 ASN B C 1
ATOM 2847 O O . ASN B 1 35 ? 7.926 -27.953 -15.984 1 77.56 35 ASN B O 1
ATOM 2851 N N . GLY B 1 36 ? 7.289 -28.766 -17.906 1 81 36 GLY B N 1
ATOM 2852 C CA . GLY B 1 36 ? 8.586 -29.328 -18.234 1 81 36 GLY B CA 1
ATOM 2853 C C . GLY B 1 36 ? 9.32 -29.906 -17.031 1 81 36 GLY B C 1
ATOM 2854 O O . GLY B 1 36 ? 8.719 -30.594 -16.203 1 81 36 GLY B O 1
ATOM 2855 N N . ASP B 1 37 ? 10.633 -29.672 -16.828 1 86.81 37 ASP B N 1
ATOM 2856 C CA . ASP B 1 37 ? 11.469 -30.203 -15.758 1 86.81 37 ASP B CA 1
ATOM 2857 C C . ASP B 1 37 ? 11.078 -29.625 -14.406 1 86.81 37 ASP B C 1
ATOM 2859 O O . ASP B 1 37 ? 11.367 -30.203 -13.359 1 86.81 37 ASP B O 1
ATOM 2863 N N . ALA B 1 38 ? 10.383 -28.531 -14.375 1 91.56 38 ALA B N 1
ATOM 2864 C CA . ALA B 1 38 ? 10.008 -27.844 -13.148 1 91.56 38 ALA B CA 1
ATOM 2865 C C . ALA B 1 38 ? 8.836 -28.531 -12.461 1 91.56 38 ALA B C 1
ATOM 2867 O O . ALA B 1 38 ? 8.547 -28.266 -11.297 1 91.56 38 ALA B O 1
ATOM 2868 N N . GLY B 1 39 ? 8.195 -29.484 -13.211 1 94.69 39 GLY B N 1
ATOM 2869 C CA . GLY B 1 39 ? 7.082 -30.219 -12.633 1 94.69 39 GLY B CA 1
ATOM 2870 C C . GLY B 1 39 ? 5.75 -29.516 -12.805 1 94.69 39 GLY B C 1
ATOM 2871 O O . GLY B 1 39 ? 5.672 -28.469 -13.461 1 94.69 39 GLY B O 1
ATOM 2872 N N . TYR B 1 40 ? 4.719 -30.094 -12.219 1 97.06 40 TYR B N 1
ATOM 2873 C CA . TYR B 1 40 ? 3.352 -29.609 -12.367 1 97.06 40 TYR B CA 1
ATOM 2874 C C . TYR B 1 40 ? 3.09 -28.422 -11.453 1 97.06 40 TYR B C 1
ATOM 2876 O O . TYR B 1 40 ? 3.684 -28.328 -10.375 1 97.06 40 TYR B O 1
ATOM 2884 N N . ARG B 1 41 ? 2.168 -27.531 -11.898 1 98 41 ARG B N 1
ATOM 2885 C CA . ARG B 1 41 ? 1.745 -26.391 -11.102 1 98 41 ARG B CA 1
ATOM 2886 C C . ARG B 1 41 ? 0.547 -26.75 -10.227 1 98 41 ARG B C 1
ATOM 2888 O O . ARG B 1 41 ? -0.043 -27.812 -10.375 1 98 41 ARG B O 1
ATOM 2895 N N . TRP B 1 42 ? 0.193 -25.828 -9.359 1 98.38 42 TRP B N 1
ATOM 2896 C CA . TRP B 1 42 ? -0.812 -26.109 -8.336 1 98.38 42 TRP B CA 1
ATOM 2897 C C . TRP B 1 42 ? -2.154 -26.453 -8.977 1 98.38 42 TRP B C 1
ATOM 2899 O O . TRP B 1 42 ? -2.881 -27.312 -8.477 1 98.38 42 TRP B O 1
ATOM 2909 N N . PRO B 1 43 ? -2.594 -25.828 -10.148 1 98.19 43 PRO B N 1
ATOM 2910 C CA . PRO B 1 43 ? -3.881 -26.25 -10.703 1 98.19 43 PRO B CA 1
ATOM 2911 C C . PRO B 1 43 ? -3.887 -27.719 -11.125 1 98.19 43 PRO B C 1
ATOM 2913 O O . PRO B 1 43 ? -4.898 -28.406 -10.961 1 98.19 43 PRO B O 1
ATOM 2916 N N . ASP B 1 44 ? -2.77 -28.234 -11.688 1 97.62 44 ASP B N 1
ATOM 2917 C CA . ASP B 1 44 ? -2.656 -29.641 -12.016 1 97.62 44 ASP B CA 1
ATOM 2918 C C . ASP B 1 44 ? -2.842 -30.516 -10.773 1 97.62 44 ASP B C 1
ATOM 2920 O O . ASP B 1 44 ? -3.555 -31.516 -10.812 1 97.62 44 ASP B O 1
ATOM 2924 N N . HIS B 1 45 ? -2.209 -30.109 -9.766 1 98.25 45 HIS B N 1
ATOM 2925 C CA . HIS B 1 45 ? -2.252 -30.906 -8.539 1 98.25 45 HIS B CA 1
ATOM 2926 C C . HIS B 1 45 ? -3.643 -30.875 -7.914 1 98.25 45 HIS B C 1
ATOM 2928 O O . HIS B 1 45 ? -4.059 -31.844 -7.273 1 98.25 45 HIS B O 1
ATOM 2934 N N . VAL B 1 46 ? -4.398 -29.781 -8.078 1 97.88 46 VAL B N 1
ATOM 2935 C CA . VAL B 1 46 ? -5.801 -29.781 -7.672 1 97.88 46 VAL B CA 1
ATOM 2936 C C . VAL B 1 46 ? -6.559 -30.875 -8.414 1 97.88 46 VAL B C 1
ATOM 2938 O O . VAL B 1 46 ? -7.328 -31.625 -7.805 1 97.88 46 VAL B O 1
ATOM 2941 N N . ALA B 1 47 ? -6.336 -30.984 -9.727 1 96.94 47 ALA B N 1
ATOM 2942 C CA . ALA B 1 47 ? -6.992 -32 -10.516 1 96.94 47 ALA B CA 1
ATOM 2943 C C . ALA B 1 47 ? -6.57 -33.406 -10.055 1 96.94 47 ALA B C 1
ATOM 2945 O O . ALA B 1 47 ? -7.414 -34.281 -9.875 1 96.94 47 ALA B O 1
ATOM 2946 N N . PHE B 1 48 ? -5.281 -33.594 -9.797 1 97.5 48 PHE B N 1
ATOM 2947 C CA . PHE B 1 48 ? -4.762 -34.906 -9.367 1 97.5 48 PHE B CA 1
ATOM 2948 C C . PHE B 1 48 ? -5.352 -35.312 -8.016 1 97.5 48 PHE B C 1
ATOM 2950 O O . PHE B 1 48 ? -5.828 -36.438 -7.852 1 97.5 48 PHE B O 1
ATOM 2957 N N . MET B 1 49 ? -5.402 -34.375 -7.109 1 97.06 49 MET B N 1
ATOM 2958 C CA . MET B 1 49 ? -5.766 -34.656 -5.723 1 97.06 49 MET B CA 1
ATOM 2959 C C . MET B 1 49 ? -7.273 -34.812 -5.582 1 97.06 49 MET B C 1
ATOM 2961 O O . MET B 1 49 ? -7.746 -35.344 -4.574 1 97.06 49 MET B O 1
ATOM 2965 N N . SER B 1 50 ? -7.973 -34.344 -6.551 1 95.06 50 SER B N 1
ATOM 2966 C CA . SER B 1 50 ? -9.422 -34.531 -6.551 1 95.06 50 SER B CA 1
ATOM 2967 C C . SER B 1 50 ? -9.82 -35.812 -7.277 1 95.06 50 SER B C 1
ATOM 2969 O O . SER B 1 50 ? -11 -36.062 -7.488 1 95.06 50 SER B O 1
ATOM 2971 N N . ASN B 1 51 ? -8.898 -36.562 -7.68 1 93.75 51 ASN B N 1
ATOM 2972 C CA . ASN B 1 51 ? -9.102 -37.812 -8.43 1 93.75 51 ASN B CA 1
ATOM 2973 C C . ASN B 1 51 ? -9.875 -37.562 -9.727 1 93.75 51 ASN B C 1
ATOM 2975 O O . ASN B 1 51 ? -10.797 -38.281 -10.055 1 93.75 51 ASN B O 1
ATOM 2979 N N . GLY B 1 52 ? -9.695 -36.406 -10.289 1 88.62 52 GLY B N 1
ATOM 2980 C CA . GLY B 1 52 ? -10.234 -36.062 -11.602 1 88.62 52 GLY B CA 1
ATOM 2981 C C . GLY B 1 52 ? -11.656 -35.531 -11.547 1 88.62 52 GLY B C 1
ATOM 2982 O O . GLY B 1 52 ? -12.289 -35.344 -12.586 1 88.62 52 GLY B O 1
ATOM 2983 N N . THR B 1 53 ? -12.133 -35.25 -10.359 1 92.62 53 THR B N 1
ATOM 2984 C CA . THR B 1 53 ? -13.5 -34.75 -10.25 1 92.62 53 THR B CA 1
ATOM 2985 C C . THR B 1 53 ? -13.547 -33.25 -10.523 1 92.62 53 THR B C 1
ATOM 2987 O O . THR B 1 53 ? -14.617 -32.688 -10.727 1 92.62 53 THR B O 1
ATOM 2990 N N . VAL B 1 54 ? -12.344 -32.656 -10.539 1 95.88 54 VAL B N 1
ATOM 2991 C CA . VAL B 1 54 ? -12.273 -31.234 -10.836 1 95.88 54 VAL B CA 1
ATOM 2992 C C . VAL B 1 54 ? -11.602 -31.031 -12.195 1 95.88 54 VAL B C 1
ATOM 2994 O O . VAL B 1 54 ? -10.461 -31.453 -12.398 1 95.88 54 VAL B O 1
ATOM 2997 N N . ASP B 1 55 ? -12.305 -30.438 -13.094 1 96.12 55 ASP B N 1
ATOM 2998 C CA . ASP B 1 55 ? -11.719 -30.031 -14.367 1 96.12 55 ASP B CA 1
ATOM 2999 C C . ASP B 1 55 ? -11.016 -28.672 -14.227 1 96.12 55 ASP B C 1
ATOM 3001 O O . ASP B 1 55 ? -11.586 -27.734 -13.68 1 96.12 55 ASP B O 1
ATOM 3005 N N . VAL B 1 56 ? -9.758 -28.625 -14.758 1 96.81 56 VAL B N 1
ATOM 3006 C CA . VAL B 1 56 ? -8.984 -27.391 -14.695 1 96.81 56 VAL B CA 1
ATOM 3007 C C . VAL B 1 56 ? -8.867 -26.781 -16.094 1 96.81 56 VAL B C 1
ATOM 3009 O O . VAL B 1 56 ? -8.5 -27.469 -17.047 1 96.81 56 VAL B O 1
ATOM 3012 N N . TYR B 1 57 ? -9.242 -25.531 -16.203 1 97.06 57 TYR B N 1
ATOM 3013 C CA . TYR B 1 57 ? -9.055 -24.719 -17.391 1 97.06 57 TYR B CA 1
ATOM 3014 C C . TYR B 1 57 ? -8.102 -23.562 -17.109 1 97.06 57 TYR B C 1
ATOM 3016 O O . TYR B 1 57 ? -8.508 -22.547 -16.531 1 97.06 57 TYR B O 1
ATOM 3024 N N . ASP B 1 58 ? -6.867 -23.75 -17.562 1 97.56 58 ASP B N 1
ATOM 3025 C CA . ASP B 1 58 ? -5.844 -22.766 -17.234 1 97.56 58 ASP B CA 1
ATOM 3026 C C . ASP B 1 58 ? -5.609 -21.797 -18.391 1 97.56 58 ASP B C 1
ATOM 3028 O O . ASP B 1 58 ? -5.379 -22.219 -19.531 1 97.56 58 ASP B O 1
ATOM 3032 N N . PHE B 1 59 ? -5.676 -20.516 -18.078 1 98.25 59 PHE B N 1
ATOM 3033 C CA . PHE B 1 59 ? -5.445 -19.469 -19.078 1 98.25 59 PHE B CA 1
ATOM 3034 C C . PHE B 1 59 ? -4.242 -18.625 -18.703 1 98.25 59 PHE B C 1
ATOM 3036 O O . PHE B 1 59 ? -3.953 -17.609 -19.359 1 98.25 59 PHE B O 1
ATOM 3043 N N . ALA B 1 60 ? -3.549 -19.016 -17.609 1 98.62 60 ALA B N 1
ATOM 3044 C CA . ALA B 1 60 ? -2.383 -18.266 -17.156 1 98.62 60 ALA B CA 1
ATOM 3045 C C . ALA B 1 60 ? -1.252 -18.328 -18.172 1 98.62 60 ALA B C 1
ATOM 3047 O O . ALA B 1 60 ? -1.119 -19.328 -18.906 1 98.62 60 ALA B O 1
ATOM 3048 N N . HIS B 1 61 ? -0.467 -17.266 -18.219 1 98.25 61 HIS B N 1
ATOM 3049 C CA . HIS B 1 61 ? 0.732 -17.219 -19.062 1 98.25 61 HIS B CA 1
ATOM 3050 C C . HIS B 1 61 ? 1.957 -16.828 -18.234 1 98.25 61 HIS B C 1
ATOM 3052 O O . HIS B 1 61 ? 1.933 -15.844 -17.5 1 98.25 61 HIS B O 1
ATOM 3058 N N . SER B 1 62 ? 3.004 -17.609 -18.438 1 97.31 62 SER B N 1
ATOM 3059 C CA . SER B 1 62 ? 4.27 -17.312 -17.781 1 97.31 62 SER B CA 1
ATOM 3060 C C . SER B 1 62 ? 4.75 -15.906 -18.141 1 97.31 62 SER B C 1
ATOM 3062 O O . SER B 1 62 ? 4.656 -15.484 -19.297 1 97.31 62 SER B O 1
ATOM 3064 N N . GLY B 1 63 ? 5.227 -15.141 -17.125 1 96.94 63 GLY B N 1
ATOM 3065 C CA . GLY B 1 63 ? 5.762 -13.805 -17.328 1 96.94 63 GLY B CA 1
ATOM 3066 C C . GLY B 1 63 ? 4.691 -12.727 -17.312 1 96.94 63 GLY B C 1
ATOM 3067 O O . GLY B 1 63 ? 5 -11.531 -17.344 1 96.94 63 GLY B O 1
ATOM 3068 N N . ALA B 1 64 ? 3.469 -13.156 -17.156 1 98.44 64 ALA B N 1
ATOM 3069 C CA . ALA B 1 64 ? 2.344 -12.234 -17.281 1 98.44 64 ALA B CA 1
ATOM 3070 C C . ALA B 1 64 ? 2.326 -11.219 -16.156 1 98.44 64 ALA B C 1
ATOM 3072 O O . ALA B 1 64 ? 2.73 -11.531 -15.023 1 98.44 64 ALA B O 1
ATOM 3073 N N . THR B 1 65 ? 1.895 -10.047 -16.484 1 98.81 65 THR B N 1
ATOM 3074 C CA . THR B 1 65 ? 1.441 -9.047 -15.523 1 98.81 65 THR B CA 1
ATOM 3075 C C . THR B 1 65 ? -0.079 -8.922 -15.539 1 98.81 65 THR B C 1
ATOM 3077 O O . THR B 1 65 ? -0.748 -9.57 -16.344 1 98.81 65 THR B O 1
ATOM 3080 N N . CYS B 1 66 ? -0.635 -8.172 -14.602 1 98.88 66 CYS B N 1
ATOM 3081 C CA . CYS B 1 66 ? -2.088 -8.047 -14.555 1 98.88 66 CYS B CA 1
ATOM 3082 C C . CYS B 1 66 ? -2.613 -7.34 -15.805 1 98.88 66 CYS B C 1
ATOM 3084 O O . CYS B 1 66 ? -3.637 -7.734 -16.359 1 98.88 66 CYS B O 1
ATOM 3086 N N . SER B 1 67 ? -1.924 -6.324 -16.219 1 98.94 67 SER B N 1
ATOM 3087 C CA . SER B 1 67 ? -2.266 -5.574 -17.422 1 98.94 67 SER B CA 1
ATOM 3088 C C . SER B 1 67 ? -1.02 -4.992 -18.078 1 98.94 67 SER B C 1
ATOM 3090 O O . SER B 1 67 ? -0.171 -4.402 -17.422 1 98.94 67 SER B O 1
ATOM 3092 N N . GLY B 1 68 ? -0.94 -5.113 -19.375 1 98.5 68 GLY B N 1
ATOM 3093 C CA . GLY B 1 68 ? 0.158 -4.527 -20.125 1 98.5 68 GLY B CA 1
ATOM 3094 C C . GLY B 1 68 ? 0.128 -3.01 -20.141 1 98.5 68 GLY B C 1
ATOM 3095 O O . GLY B 1 68 ? 1.125 -2.369 -20.484 1 98.5 68 GLY B O 1
ATOM 3096 N N . LYS B 1 69 ? -0.981 -2.424 -19.859 1 98.44 69 LYS B N 1
ATOM 3097 C CA . LYS B 1 69 ? -1.124 -0.972 -19.828 1 98.44 69 LYS B CA 1
ATOM 3098 C C . LYS B 1 69 ? -0.525 -0.389 -18.547 1 98.44 69 LYS B C 1
ATOM 3100 O O . LYS B 1 69 ? -0.184 0.795 -18.5 1 98.44 69 LYS B O 1
ATOM 3105 N N . LEU B 1 70 ? -0.378 -1.207 -17.516 1 98.75 70 LEU B N 1
ATOM 3106 C CA . LEU B 1 70 ? 0.146 -0.77 -16.234 1 98.75 70 LEU B CA 1
ATOM 3107 C C . LEU B 1 70 ? 1.615 -1.152 -16.078 1 98.75 70 LEU B C 1
ATOM 3109 O O . LEU B 1 70 ? 2.451 -0.307 -15.75 1 98.75 70 LEU B O 1
ATOM 3113 N N . THR B 1 71 ? 1.923 -2.4 -16.328 1 98.62 71 THR B N 1
ATOM 3114 C CA . THR B 1 71 ? 3.262 -2.975 -16.25 1 98.62 71 THR B CA 1
ATOM 3115 C C . THR B 1 71 ? 3.584 -3.775 -17.5 1 98.62 71 THR B C 1
ATOM 3117 O O . THR B 1 71 ? 3.498 -5.008 -17.5 1 98.62 71 THR B O 1
ATOM 3120 N N . PRO B 1 72 ? 4.008 -3.08 -18.547 1 97.88 72 PRO B N 1
ATOM 3121 C CA . PRO B 1 72 ? 4.219 -3.725 -19.844 1 97.88 72 PRO B CA 1
ATOM 3122 C C . PRO B 1 72 ? 5.391 -4.703 -19.828 1 97.88 72 PRO B C 1
ATOM 3124 O O . PRO B 1 72 ? 6.453 -4.395 -19.297 1 97.88 72 PRO B O 1
ATOM 3127 N N . ARG B 1 73 ? 5.145 -5.895 -20.359 1 96.06 73 ARG B N 1
ATOM 3128 C CA . ARG B 1 73 ? 6.129 -6.926 -20.656 1 96.06 73 ARG B CA 1
ATOM 3129 C C . ARG B 1 73 ? 5.844 -7.57 -22.016 1 96.06 73 ARG B C 1
ATOM 3131 O O . ARG B 1 73 ? 4.781 -7.355 -22.594 1 96.06 73 ARG B O 1
ATOM 3138 N N . ILE B 1 74 ? 6.809 -8.305 -22.484 1 94.75 74 ILE B N 1
ATOM 3139 C CA . ILE B 1 74 ? 6.656 -8.953 -23.781 1 94.75 74 ILE B CA 1
ATOM 3140 C C . ILE B 1 74 ? 5.738 -10.172 -23.656 1 94.75 74 ILE B C 1
ATOM 3142 O O . ILE B 1 74 ? 5.344 -10.766 -24.656 1 94.75 74 ILE B O 1
ATOM 3146 N N . TYR B 1 75 ? 5.34 -10.484 -22.484 1 95.06 75 TYR B N 1
ATOM 3147 C CA . TYR B 1 75 ? 4.52 -11.656 -22.203 1 95.06 75 TYR B CA 1
ATOM 3148 C C . TYR B 1 75 ? 3.037 -11.305 -22.234 1 95.06 75 TYR B C 1
ATOM 3150 O O . TYR B 1 75 ? 2.672 -10.125 -22.234 1 95.06 75 TYR B O 1
ATOM 3158 N N . ARG B 1 76 ? 2.18 -12.266 -22.219 1 97.69 76 ARG B N 1
ATOM 3159 C CA . ARG B 1 76 ? 0.742 -12.102 -22.406 1 97.69 76 ARG B CA 1
ATOM 3160 C C . ARG B 1 76 ? 0.052 -11.773 -21.094 1 97.69 76 ARG B C 1
ATOM 3162 O O . ARG B 1 76 ? -0.097 -12.641 -20.219 1 97.69 76 ARG B O 1
ATOM 3169 N N . PRO B 1 77 ? -0.411 -10.523 -20.922 1 98.81 77 PRO B N 1
ATOM 3170 C CA . PRO B 1 77 ? -0.984 -10.102 -19.641 1 98.81 77 PRO B CA 1
ATOM 3171 C C . PRO B 1 77 ? -2.383 -10.664 -19.406 1 98.81 77 PRO B C 1
ATOM 3173 O O . PRO B 1 77 ? -3.008 -11.188 -20.328 1 98.81 77 PRO B O 1
ATOM 3176 N N . VAL B 1 78 ? -2.891 -10.547 -18.188 1 98.94 78 VAL B N 1
ATOM 3177 C CA . VAL B 1 78 ? -4.172 -11.125 -17.781 1 98.94 78 VAL B CA 1
ATOM 3178 C C . VAL B 1 78 ? -5.305 -10.43 -18.531 1 98.94 78 VAL B C 1
ATOM 3180 O O . VAL B 1 78 ? -6.062 -11.078 -19.266 1 98.94 78 VAL B O 1
ATOM 3183 N N . LEU B 1 79 ? -5.441 -9.125 -18.453 1 98.88 79 LEU B N 1
ATOM 3184 C CA . LEU B 1 79 ? -6.625 -8.43 -18.953 1 98.88 79 LEU B CA 1
ATOM 3185 C C . LEU B 1 79 ? -6.656 -8.422 -20.469 1 98.88 79 LEU B C 1
ATOM 3187 O O . LEU B 1 79 ? -7.703 -8.664 -21.078 1 98.88 79 LEU B O 1
ATOM 3191 N N . GLU B 1 80 ? -5.48 -8.219 -21.078 1 98.88 80 GLU B N 1
ATOM 3192 C CA . GLU B 1 80 ? -5.484 -7.965 -22.516 1 98.88 80 GLU B CA 1
ATOM 3193 C C . GLU B 1 80 ? -5.32 -9.258 -23.312 1 98.88 80 GLU B C 1
ATOM 3195 O O . GLU B 1 80 ? -5.586 -9.297 -24.5 1 98.88 80 GLU B O 1
ATOM 3200 N N . ALA B 1 81 ? -4.891 -10.344 -22.625 1 98.81 81 ALA B N 1
ATOM 3201 C CA . ALA B 1 81 ? -4.648 -11.57 -23.391 1 98.81 81 ALA B CA 1
ATOM 3202 C C . ALA B 1 81 ? -5.422 -12.742 -22.781 1 98.81 81 ALA B C 1
ATOM 3204 O O . ALA B 1 81 ? -6.238 -13.367 -23.469 1 98.81 81 ALA B O 1
ATOM 3205 N N . GLN B 1 82 ? -5.297 -13.016 -21.484 1 98.88 82 GLN B N 1
ATOM 3206 C CA . GLN B 1 82 ? -5.863 -14.219 -20.875 1 98.88 82 GLN B CA 1
ATOM 3207 C C . GLN B 1 82 ? -7.387 -14.141 -20.828 1 98.88 82 GLN B C 1
ATOM 3209 O O . GLN B 1 82 ? -8.07 -15.125 -21.125 1 98.88 82 GLN B O 1
ATOM 3214 N N . VAL B 1 83 ? -7.922 -12.969 -20.531 1 98.81 83 VAL B N 1
ATOM 3215 C CA . VAL B 1 83 ? -9.367 -12.789 -20.453 1 98.81 83 VAL B CA 1
ATOM 3216 C C . VAL B 1 83 ? -9.984 -12.961 -21.844 1 98.81 83 VAL B C 1
ATOM 3218 O O . VAL B 1 83 ? -10.922 -13.742 -22.016 1 98.81 83 VAL B O 1
ATOM 3221 N N . PRO B 1 84 ? -9.43 -12.32 -22.891 1 98.56 84 PRO B N 1
ATOM 3222 C CA . PRO B 1 84 ? -9.953 -12.57 -24.234 1 98.56 84 PRO B CA 1
ATOM 3223 C C . PRO B 1 84 ? -9.82 -14.031 -24.656 1 98.56 84 PRO B C 1
ATOM 3225 O O . PRO B 1 84 ? -10.711 -14.562 -25.328 1 98.56 84 PRO B O 1
ATOM 3228 N N . GLU B 1 85 ? -8.758 -14.68 -24.312 1 98 85 GLU B N 1
ATOM 3229 C CA . GLU B 1 85 ? -8.586 -16.094 -24.625 1 98 85 GLU B CA 1
ATOM 3230 C C . GLU B 1 85 ? -9.664 -16.938 -23.953 1 98 85 GLU B C 1
ATOM 3232 O O . GLU B 1 85 ? -10.227 -17.844 -24.578 1 98 85 GLU B O 1
ATOM 3237 N N . TYR B 1 86 ? -9.961 -16.641 -22.703 1 98 86 TYR B N 1
ATOM 3238 C CA . TYR B 1 86 ? -11.055 -17.312 -22 1 98 86 TYR B CA 1
ATOM 3239 C C . TYR B 1 86 ? -12.383 -17.094 -22.719 1 98 86 TYR B C 1
ATOM 3241 O O . TYR B 1 86 ? -13.117 -18.047 -22.984 1 98 86 TYR B O 1
ATOM 3249 N N . PHE B 1 87 ? -12.625 -15.844 -23.109 1 96.69 87 PHE B N 1
ATOM 3250 C CA . PHE B 1 87 ? -13.906 -15.508 -23.703 1 96.69 87 PHE B CA 1
ATOM 3251 C C . PHE B 1 87 ? -14.047 -16.141 -25.078 1 96.69 87 PHE B C 1
ATOM 3253 O O . PHE B 1 87 ? -15.156 -16.406 -25.547 1 96.69 87 PHE B O 1
ATOM 3260 N N . ALA B 1 88 ? -12.945 -16.406 -25.719 1 95.56 88 ALA B N 1
ATOM 3261 C CA . ALA B 1 88 ? -12.977 -17.094 -27 1 95.56 88 ALA B CA 1
ATOM 3262 C C . ALA B 1 88 ? -13.305 -18.578 -26.828 1 95.56 88 ALA B C 1
ATOM 3264 O O . ALA B 1 88 ? -13.68 -19.25 -27.781 1 95.56 88 ALA B O 1
ATOM 3265 N N . ASN B 1 89 ? -13.211 -19.062 -25.594 1 94.56 89 ASN B N 1
ATOM 3266 C CA . ASN B 1 89 ? -13.398 -20.484 -25.328 1 94.56 89 ASN B CA 1
ATOM 3267 C C . ASN B 1 89 ? -14.719 -20.766 -24.625 1 94.56 89 ASN B C 1
ATOM 3269 O O . ASN B 1 89 ? -14.961 -21.875 -24.156 1 94.56 89 ASN B O 1
ATOM 3273 N N . VAL B 1 90 ? -15.555 -19.688 -24.453 1 95.12 90 VAL B N 1
ATOM 3274 C CA . VAL B 1 90 ? -16.828 -19.891 -23.766 1 95.12 90 VAL B CA 1
ATOM 3275 C C . VAL B 1 90 ? -17.969 -19.359 -24.609 1 95.12 90 VAL B C 1
ATOM 3277 O O . VAL B 1 90 ? -17.75 -18.609 -25.562 1 95.12 90 VAL B O 1
ATOM 3280 N N . THR B 1 91 ? -19.219 -19.844 -24.328 1 92.44 91 THR B N 1
ATOM 3281 C CA . THR B 1 91 ? -20.469 -19.344 -24.875 1 92.44 91 THR B CA 1
ATOM 3282 C C . THR B 1 91 ? -21.516 -19.203 -23.781 1 92.44 91 THR B C 1
ATOM 3284 O O . THR B 1 91 ? -21.453 -19.875 -22.75 1 92.44 91 THR B O 1
ATOM 3287 N N . VAL B 1 92 ? -22.281 -18.25 -23.922 1 89.38 92 VAL B N 1
ATOM 3288 C CA . VAL B 1 92 ? -23.344 -18 -22.938 1 89.38 92 VAL B CA 1
ATOM 3289 C C . VAL B 1 92 ? -24.688 -18.422 -23.531 1 89.38 92 VAL B C 1
ATOM 3291 O O . VAL B 1 92 ? -25.031 -18.047 -24.656 1 89.38 92 VAL B O 1
ATOM 3294 N N . LYS B 1 93 ? -25.391 -19.188 -22.828 1 86.44 93 LYS B N 1
ATOM 3295 C CA . LYS B 1 93 ? -26.703 -19.672 -23.234 1 86.44 93 LYS B CA 1
ATOM 3296 C C . LYS B 1 93 ? -27.719 -19.484 -22.109 1 86.44 93 LYS B C 1
ATOM 3298 O O . LYS B 1 93 ? -27.344 -19.406 -20.938 1 86.44 93 LYS B O 1
ATOM 3303 N N . PRO B 1 94 ? -28.984 -19.297 -22.484 1 83.06 94 PRO B N 1
ATOM 3304 C CA . PRO B 1 94 ? -30.016 -19.297 -21.438 1 83.06 94 PRO B CA 1
ATOM 3305 C C . PRO B 1 94 ? -29.953 -20.531 -20.547 1 83.06 94 PRO B C 1
ATOM 3307 O O . PRO B 1 94 ? -29.688 -21.625 -21.031 1 83.06 94 PRO B O 1
ATOM 3310 N N . THR B 1 95 ? -30.078 -20.266 -19.25 1 79.88 95 THR B N 1
ATOM 3311 C CA . THR B 1 95 ? -30.094 -21.359 -18.297 1 79.88 95 THR B CA 1
ATOM 3312 C C . THR B 1 95 ? -31.359 -22.203 -18.453 1 79.88 95 THR B C 1
ATOM 3314 O O . THR B 1 95 ? -32.469 -21.672 -18.438 1 79.88 95 THR B O 1
ATOM 3317 N N . PRO B 1 96 ? -31.125 -23.469 -18.641 1 76.75 96 PRO B N 1
ATOM 3318 C CA . PRO B 1 96 ? -32.344 -24.297 -18.766 1 76.75 96 PRO B CA 1
ATOM 3319 C C . PRO B 1 96 ? -33.25 -24.156 -17.562 1 76.75 96 PRO B C 1
ATOM 3321 O O . PRO B 1 96 ? -32.812 -24.297 -16.422 1 76.75 96 PRO B O 1
ATOM 3324 N N . GLY B 1 97 ? -34.5 -23.844 -17.656 1 74.38 97 GLY B N 1
ATOM 3325 C CA . GLY B 1 97 ? -35.5 -23.781 -16.609 1 74.38 97 GLY B CA 1
ATOM 3326 C C . GLY B 1 97 ? -35.531 -22.453 -15.867 1 74.38 97 GLY B C 1
ATOM 3327 O O . GLY B 1 97 ? -36.344 -22.234 -14.992 1 74.38 97 GLY B O 1
ATOM 3328 N N . LYS B 1 98 ? -34.5 -21.672 -16.047 1 73.25 98 LYS B N 1
ATOM 3329 C CA . LYS B 1 98 ? -34.469 -20.359 -15.422 1 73.25 98 LYS B CA 1
ATOM 3330 C C . LYS B 1 98 ? -34.438 -19.25 -16.469 1 73.25 98 LYS B C 1
ATOM 3332 O O . LYS B 1 98 ? -33.375 -18.797 -16.875 1 73.25 98 LYS B O 1
ATOM 3337 N N . PRO B 1 99 ? -35.625 -18.734 -16.75 1 68.12 99 PRO B N 1
ATOM 3338 C CA . PRO B 1 99 ? -35.656 -17.672 -17.766 1 68.12 99 PRO B CA 1
ATOM 3339 C C . PRO B 1 99 ? -35 -16.375 -17.281 1 68.12 99 PRO B C 1
ATOM 3341 O O . PRO B 1 99 ? -34.969 -16.109 -16.078 1 68.12 99 PRO B O 1
ATOM 3344 N N . ARG B 1 100 ? -34.25 -15.945 -17.734 1 72.75 100 ARG B N 1
ATOM 3345 C CA . ARG B 1 100 ? -33.625 -14.641 -17.516 1 72.75 100 ARG B CA 1
ATOM 3346 C C . ARG B 1 100 ? -32.25 -14.789 -16.875 1 72.75 100 ARG B C 1
ATOM 3348 O O . ARG B 1 100 ? -31.688 -13.812 -16.375 1 72.75 100 ARG B O 1
ATOM 3355 N N . GLN B 1 101 ? -32.062 -16.25 -16.766 1 79.19 101 GLN B N 1
ATOM 3356 C CA . GLN B 1 101 ? -30.703 -16.5 -16.281 1 79.19 101 GLN B CA 1
ATOM 3357 C C . GLN B 1 101 ? -29.844 -17.141 -17.359 1 79.19 101 GLN B C 1
ATOM 3359 O O . GLN B 1 101 ? -30.344 -17.969 -18.141 1 79.19 101 GLN B O 1
ATOM 3364 N N . ASN B 1 102 ? -28.672 -16.688 -17.5 1 86.5 102 ASN B N 1
ATOM 3365 C CA . ASN B 1 102 ? -27.734 -17.25 -18.453 1 86.5 102 ASN B CA 1
ATOM 3366 C C . ASN B 1 102 ? -26.641 -18.062 -17.766 1 86.5 102 ASN B C 1
ATOM 3368 O O . ASN B 1 102 ? -26.297 -17.797 -16.609 1 86.5 102 ASN B O 1
ATOM 3372 N N . THR B 1 103 ? -26.297 -19.141 -18.453 1 89.31 103 THR B N 1
ATOM 3373 C CA . THR B 1 103 ? -25.172 -19.938 -18.016 1 89.31 103 THR B CA 1
ATOM 3374 C C . THR B 1 103 ? -24.031 -19.906 -19.031 1 89.31 103 THR B C 1
ATOM 3376 O O . THR B 1 103 ? -24.281 -19.969 -20.234 1 89.31 103 THR B O 1
ATOM 3379 N N . THR B 1 104 ? -22.859 -19.703 -18.531 1 94.25 104 THR B N 1
ATOM 3380 C CA . THR B 1 104 ? -21.672 -19.781 -19.375 1 94.25 104 THR B CA 1
ATOM 3381 C C . THR B 1 104 ? -21.219 -21.219 -19.547 1 94.25 104 THR B C 1
ATOM 3383 O O . THR B 1 104 ? -21.203 -22 -18.578 1 94.25 104 THR B O 1
ATOM 3386 N N . TYR B 1 105 ? -20.922 -21.625 -20.75 1 94.81 105 TYR B N 1
ATOM 3387 C CA . TYR B 1 105 ? -20.375 -22.938 -21.062 1 94.81 105 TYR B CA 1
ATOM 3388 C C . TYR B 1 105 ? -18.969 -22.828 -21.641 1 94.81 105 TYR B C 1
ATOM 3390 O O . TYR B 1 105 ? -18.688 -21.922 -22.438 1 94.81 105 TYR B O 1
ATOM 3398 N N . ILE B 1 106 ? -18.078 -23.734 -21.266 1 96 106 ILE B N 1
ATOM 3399 C CA . ILE B 1 106 ? -16.734 -23.766 -21.812 1 96 106 ILE B CA 1
ATOM 3400 C C . ILE B 1 106 ? -16.562 -25.016 -22.688 1 96 106 ILE B C 1
ATOM 3402 O O . ILE B 1 106 ? -17.203 -26.047 -22.438 1 96 106 ILE B O 1
ATOM 3406 N N . ILE B 1 107 ? -15.719 -24.891 -23.656 1 91.25 107 ILE B N 1
ATOM 3407 C CA . ILE B 1 107 ? -15.359 -26.078 -24.438 1 91.25 107 ILE B CA 1
ATOM 3408 C C . ILE B 1 107 ? -14.477 -27 -23.609 1 91.25 107 ILE B C 1
ATOM 3410 O O . ILE B 1 107 ? -13.344 -26.641 -23.266 1 91.25 107 ILE B O 1
ATOM 3414 N N . GLY B 1 108 ? -15 -28.109 -23.266 1 88.62 108 GLY B N 1
ATOM 3415 C CA . GLY B 1 108 ? -14.266 -29.047 -22.422 1 88.62 108 GLY B CA 1
ATOM 3416 C C . GLY B 1 108 ? -13.141 -29.75 -23.156 1 88.62 108 GLY B C 1
ATOM 3417 O O . GLY B 1 108 ? -12.922 -29.516 -24.344 1 88.62 108 GLY B O 1
ATOM 3418 N N . LYS B 1 109 ? -12.43 -30.578 -22.516 1 83.06 109 LYS B N 1
ATOM 3419 C CA . LYS B 1 109 ? -11.266 -31.297 -23.031 1 83.06 109 LYS B CA 1
ATOM 3420 C C . LYS B 1 109 ? -11.664 -32.25 -24.156 1 83.06 109 LYS B C 1
ATOM 3422 O O . LYS B 1 109 ? -10.883 -32.5 -25.078 1 83.06 109 LYS B O 1
ATOM 3427 N N . ASN B 1 110 ? -12.961 -32.688 -24.031 1 86.62 110 ASN B N 1
ATOM 3428 C CA . ASN B 1 110 ? -13.438 -33.625 -25.047 1 86.62 110 ASN B CA 1
ATOM 3429 C C . ASN B 1 110 ? -14.188 -32.906 -26.156 1 86.62 110 ASN B C 1
ATOM 3431 O O . ASN B 1 110 ? -14.852 -33.531 -26.984 1 86.62 110 ASN B O 1
ATOM 3435 N N . GLY B 1 111 ? -14.148 -31.594 -26.078 1 86.56 111 GLY B N 1
ATOM 3436 C CA . GLY B 1 111 ? -14.773 -30.812 -27.141 1 86.56 111 GLY B CA 1
ATOM 3437 C C . GLY B 1 111 ? -16.234 -30.516 -26.859 1 86.56 111 GLY B C 1
ATOM 3438 O O . GLY B 1 111 ? -16.891 -29.812 -27.641 1 86.56 111 GLY B O 1
ATOM 3439 N N . THR B 1 112 ? -16.75 -31.047 -25.75 1 89.31 112 THR B N 1
ATOM 3440 C CA . THR B 1 112 ? -18.141 -30.797 -25.422 1 89.31 112 THR B CA 1
ATOM 3441 C C . THR B 1 112 ? -18.266 -29.562 -24.516 1 89.31 112 THR B C 1
ATOM 3443 O O . THR B 1 112 ? -17.312 -29.203 -23.844 1 89.31 112 THR B O 1
ATOM 3446 N N . TYR B 1 113 ? -19.438 -29.016 -24.609 1 91.12 113 TYR B N 1
ATOM 3447 C CA . TYR B 1 113 ? -19.703 -27.844 -23.766 1 91.12 113 TYR B CA 1
ATOM 3448 C C . TYR B 1 113 ? -19.969 -28.266 -22.328 1 91.12 113 TYR B C 1
ATOM 3450 O O . TYR B 1 113 ? -20.766 -29.156 -22.062 1 91.12 113 TYR B O 1
ATOM 3458 N N . VAL B 1 114 ? -19.297 -27.688 -21.438 1 94.12 114 VAL B N 1
ATOM 3459 C CA . VAL B 1 114 ? -19.406 -27.922 -20 1 94.12 114 VAL B CA 1
ATOM 3460 C C . VAL B 1 114 ? -19.938 -26.656 -19.328 1 94.12 114 VAL B C 1
ATOM 3462 O O . VAL B 1 114 ? -19.391 -25.562 -19.5 1 94.12 114 VAL B O 1
ATOM 3465 N N . PRO B 1 115 ? -21.031 -26.766 -18.594 1 93.94 115 PRO B N 1
ATOM 3466 C CA . PRO B 1 115 ? -21.516 -25.562 -17.906 1 93.94 115 PRO B CA 1
ATOM 3467 C C . PRO B 1 115 ? -20.594 -25.094 -16.781 1 93.94 115 PRO B C 1
ATOM 3469 O O . PRO B 1 115 ? -20.078 -25.922 -16.016 1 93.94 115 PRO B O 1
ATOM 3472 N N . LEU B 1 116 ? -20.312 -23.859 -16.734 1 95.88 116 LEU B N 1
ATOM 3473 C CA . LEU B 1 116 ? -19.609 -23.203 -15.633 1 95.88 116 LEU B CA 1
ATOM 3474 C C . LEU B 1 116 ? -20.594 -22.562 -14.672 1 95.88 116 LEU B C 1
ATOM 3476 O O . LEU B 1 116 ? -20.641 -21.328 -14.555 1 95.88 116 LEU B O 1
ATOM 3480 N N . ALA B 1 117 ? -21.281 -23.391 -13.945 1 91.56 117 ALA B N 1
ATOM 3481 C CA . ALA B 1 117 ? -22.344 -22.922 -13.047 1 91.56 117 ALA B CA 1
ATOM 3482 C C . ALA B 1 117 ? -21.75 -22.281 -11.789 1 91.56 117 ALA B C 1
ATOM 3484 O O . ALA B 1 117 ? -20.703 -22.719 -11.297 1 91.56 117 ALA B O 1
ATOM 3485 N N . SER B 1 118 ? -22.453 -21.281 -11.25 1 89.56 118 SER B N 1
ATOM 3486 C CA . SER B 1 118 ? -21.969 -20.562 -10.07 1 89.56 118 SER B CA 1
ATOM 3487 C C . SER B 1 118 ? -21.922 -21.484 -8.852 1 89.56 118 SER B C 1
ATOM 3489 O O . SER B 1 118 ? -21.188 -21.219 -7.906 1 89.56 118 SER B O 1
ATOM 3491 N N . GLU B 1 119 ? -22.547 -22.578 -8.867 1 89.69 119 GLU B N 1
ATOM 3492 C CA . GLU B 1 119 ? -22.625 -23.469 -7.715 1 89.69 119 GLU B CA 1
ATOM 3493 C C . GLU B 1 119 ? -21.422 -24.406 -7.656 1 89.69 119 GLU B C 1
ATOM 3495 O O . GLU B 1 119 ? -21.188 -25.047 -6.633 1 89.69 119 GLU B O 1
ATOM 3500 N N . ASP B 1 120 ? -20.625 -24.453 -8.797 1 94.94 120 ASP B N 1
ATOM 3501 C CA . ASP B 1 120 ? -19.594 -25.469 -8.734 1 94.94 120 ASP B CA 1
ATOM 3502 C C . ASP B 1 120 ? -18.344 -25.031 -9.516 1 94.94 120 ASP B C 1
ATOM 3504 O O . ASP B 1 120 ? -17.484 -25.859 -9.82 1 94.94 120 ASP B O 1
ATOM 3508 N N . THR B 1 121 ? -18.266 -23.75 -9.953 1 96.81 121 THR B N 1
ATOM 3509 C CA . THR B 1 121 ? -17.109 -23.234 -10.688 1 96.81 121 THR B CA 1
ATOM 3510 C C . THR B 1 121 ? -16.406 -22.156 -9.875 1 96.81 121 THR B C 1
ATOM 3512 O O . THR B 1 121 ? -17.047 -21.266 -9.32 1 96.81 121 THR B O 1
ATOM 3515 N N . MET B 1 122 ? -15.086 -22.281 -9.758 1 97.75 122 MET B N 1
ATOM 3516 C CA . MET B 1 122 ? -14.242 -21.281 -9.109 1 97.75 122 MET B CA 1
ATOM 3517 C C . MET B 1 122 ? -13.258 -20.672 -10.102 1 97.75 122 MET B C 1
ATOM 3519 O O . MET B 1 122 ? -12.68 -21.375 -10.922 1 97.75 122 MET B O 1
ATOM 3523 N N . TYR B 1 123 ? -13.141 -19.391 -10.062 1 98.62 123 TYR B N 1
ATOM 3524 C CA . TYR B 1 123 ? -12.156 -18.641 -10.836 1 98.62 123 TYR B CA 1
ATOM 3525 C C . TYR B 1 123 ? -11.023 -18.141 -9.945 1 98.62 123 TYR B C 1
ATOM 3527 O O . TYR B 1 123 ? -11.266 -17.516 -8.906 1 98.62 123 TYR B O 1
ATOM 3535 N N . SER B 1 124 ? -9.805 -18.453 -10.297 1 98.75 124 SER B N 1
ATOM 3536 C CA . SER B 1 124 ? -8.664 -18.047 -9.477 1 98.75 124 SER B CA 1
ATOM 3537 C C . SER B 1 124 ? -7.699 -17.172 -10.266 1 98.75 124 SER B C 1
ATOM 3539 O O . SER B 1 124 ? -7.512 -17.375 -11.469 1 98.75 124 SER B O 1
ATOM 3541 N N . ILE B 1 125 ? -7.121 -16.219 -9.602 1 98.94 125 ILE B N 1
ATOM 3542 C CA . ILE B 1 125 ? -6.047 -15.406 -10.164 1 98.94 125 ILE B CA 1
ATOM 3543 C C . ILE B 1 125 ? -4.871 -15.352 -9.188 1 98.94 125 ILE B C 1
ATOM 3545 O O . ILE B 1 125 ? -5.062 -15.133 -7.988 1 98.94 125 ILE B O 1
ATOM 3549 N N . TRP B 1 126 ? -3.713 -15.68 -9.602 1 98.88 126 TRP B N 1
ATOM 3550 C CA . TRP B 1 126 ? -2.447 -15.492 -8.898 1 98.88 126 TRP B CA 1
ATOM 3551 C C . TRP B 1 126 ? -1.488 -14.641 -9.727 1 98.88 126 TRP B C 1
ATOM 3553 O O . TRP B 1 126 ? -0.868 -15.141 -10.672 1 98.88 126 TRP B O 1
ATOM 3563 N N . ILE B 1 127 ? -1.405 -13.344 -9.375 1 98.81 127 ILE B N 1
ATOM 3564 C CA . ILE B 1 127 ? -0.689 -12.375 -10.195 1 98.81 127 ILE B CA 1
ATOM 3565 C C . ILE B 1 127 ? -0 -11.344 -9.305 1 98.81 127 ILE B C 1
ATOM 3567 O O . ILE B 1 127 ? -0.294 -11.25 -8.117 1 98.81 127 ILE B O 1
ATOM 3571 N N . GLY B 1 128 ? 0.9 -10.625 -9.812 1 98.69 128 GLY B N 1
ATOM 3572 C CA . GLY B 1 128 ? 1.62 -9.594 -9.086 1 98.69 128 GLY B CA 1
ATOM 3573 C C . GLY B 1 128 ? 3.125 -9.781 -9.109 1 98.69 128 GLY B C 1
ATOM 3574 O O . GLY B 1 128 ? 3.881 -8.812 -9.023 1 98.69 128 GLY B O 1
ATOM 3575 N N . THR B 1 129 ? 3.594 -11.031 -9.227 1 98.25 129 THR B N 1
ATOM 3576 C CA . THR B 1 129 ? 5.008 -11.375 -9.156 1 98.25 129 THR B CA 1
ATOM 3577 C C . THR B 1 129 ? 5.82 -10.578 -10.164 1 98.25 129 THR B C 1
ATOM 3579 O O . THR B 1 129 ? 6.844 -9.984 -9.82 1 98.25 129 THR B O 1
ATOM 3582 N N . ASN B 1 130 ? 5.32 -10.547 -11.344 1 98.19 130 ASN B N 1
ATOM 3583 C CA . ASN B 1 130 ? 6.039 -9.867 -12.414 1 98.19 130 ASN B CA 1
ATOM 3584 C C . ASN B 1 130 ? 5.73 -8.375 -12.438 1 98.19 130 ASN B C 1
ATOM 3586 O O . ASN B 1 130 ? 6.488 -7.59 -13.016 1 98.19 130 ASN B O 1
ATOM 3590 N N . ASP B 1 131 ? 4.578 -7.977 -11.867 1 98.81 131 ASP B N 1
ATOM 3591 C CA . ASP B 1 131 ? 4.215 -6.566 -11.781 1 98.81 131 ASP B CA 1
ATOM 3592 C C . ASP B 1 131 ? 5.18 -5.801 -10.883 1 98.81 131 ASP B C 1
ATOM 3594 O O . ASP B 1 131 ? 5.602 -4.691 -11.211 1 98.81 131 ASP B O 1
ATOM 3598 N N . VAL B 1 132 ? 5.59 -6.426 -9.781 1 98.56 132 VAL B N 1
ATOM 3599 C CA . VAL B 1 132 ? 6.387 -5.711 -8.789 1 98.56 132 VAL B CA 1
ATOM 3600 C C . VAL B 1 132 ? 7.871 -5.875 -9.102 1 98.56 132 VAL B C 1
ATOM 3602 O O . VAL B 1 132 ? 8.711 -5.156 -8.562 1 98.56 132 VAL B O 1
ATOM 3605 N N . GLY B 1 133 ? 8.273 -6.742 -9.961 1 96.56 133 GLY B N 1
ATOM 3606 C CA . GLY B 1 133 ? 9.656 -7.16 -10.156 1 96.56 133 GLY B CA 1
ATOM 3607 C C . GLY B 1 133 ? 10.445 -6.23 -11.055 1 96.56 133 GLY B C 1
ATOM 3608 O O . GLY B 1 133 ? 9.969 -5.148 -11.406 1 96.56 133 GLY B O 1
ATOM 3609 N N . VAL B 1 134 ? 11.664 -6.68 -11.328 1 94.38 134 VAL B N 1
ATOM 3610 C CA . VAL B 1 134 ? 12.578 -5.969 -12.211 1 94.38 134 VAL B CA 1
ATOM 3611 C C . VAL B 1 134 ? 11.945 -5.797 -13.586 1 94.38 134 VAL B C 1
ATOM 3613 O O . VAL B 1 134 ? 11.273 -6.707 -14.086 1 94.38 134 VAL B O 1
ATOM 3616 N N . GLY B 1 135 ? 12.141 -4.621 -14.195 1 94.12 135 GLY B N 1
ATOM 3617 C CA . GLY B 1 135 ? 11.547 -4.324 -15.484 1 94.12 135 GLY B CA 1
ATOM 3618 C C . GLY B 1 135 ? 10.156 -3.738 -15.375 1 94.12 135 GLY B C 1
ATOM 3619 O O . GLY B 1 135 ? 9.562 -3.348 -16.391 1 94.12 135 GLY B O 1
ATOM 3620 N N . ALA B 1 136 ? 9.602 -3.67 -14.211 1 97.25 136 ALA B N 1
ATOM 3621 C CA . ALA B 1 136 ? 8.289 -3.082 -13.938 1 97.25 136 ALA B CA 1
ATOM 3622 C C . ALA B 1 136 ? 8.359 -2.123 -12.758 1 97.25 136 ALA B C 1
ATOM 3624 O O . ALA B 1 136 ? 9.148 -1.176 -12.758 1 97.25 136 ALA B O 1
ATOM 3625 N N . LEU B 1 137 ? 7.582 -2.305 -11.664 1 98.31 137 LEU B N 1
ATOM 3626 C CA . LEU B 1 137 ? 7.449 -1.305 -10.609 1 98.31 137 LEU B CA 1
ATOM 3627 C C . LEU B 1 137 ? 8.766 -1.113 -9.867 1 98.31 137 LEU B C 1
ATOM 3629 O O . LEU B 1 137 ? 9.07 -0.01 -9.414 1 98.31 137 LEU B O 1
ATOM 3633 N N . LEU B 1 138 ? 9.539 -2.184 -9.68 1 97 138 LEU B N 1
ATOM 3634 C CA . LEU B 1 138 ? 10.781 -2.131 -8.914 1 97 138 LEU B CA 1
ATOM 3635 C C . LEU B 1 138 ? 11.789 -1.196 -9.57 1 97 138 LEU B C 1
ATOM 3637 O O . LEU B 1 138 ? 12.5 -0.461 -8.883 1 97 138 LEU B O 1
ATOM 3641 N N . THR B 1 139 ? 11.836 -1.161 -10.953 1 94.62 139 THR B N 1
ATOM 3642 C CA . THR B 1 139 ? 12.953 -0.482 -11.609 1 94.62 139 THR B CA 1
ATOM 3643 C C . THR B 1 139 ? 12.438 0.489 -12.672 1 94.62 139 THR B C 1
ATOM 3645 O O . THR B 1 139 ? 13.102 1.481 -12.977 1 94.62 139 THR B O 1
ATOM 3648 N N . ASP B 1 140 ? 11.266 0.182 -13.258 1 95 140 ASP B N 1
ATOM 3649 C CA . ASP B 1 140 ? 10.844 0.906 -14.453 1 95 140 ASP B CA 1
ATOM 3650 C C . ASP B 1 140 ? 9.344 1.218 -14.406 1 95 140 ASP B C 1
ATOM 3652 O O . ASP B 1 140 ? 8.617 0.935 -15.359 1 95 140 ASP B O 1
ATOM 3656 N N . PRO B 1 141 ? 8.906 1.831 -13.352 1 97.44 141 PRO B N 1
ATOM 3657 C CA . PRO B 1 141 ? 7.473 2.135 -13.328 1 97.44 141 PRO B CA 1
ATOM 3658 C C . PRO B 1 141 ? 7.066 3.162 -14.383 1 97.44 141 PRO B C 1
ATOM 3660 O O . PRO B 1 141 ? 7.824 4.094 -14.656 1 97.44 141 PRO B O 1
ATOM 3663 N N . LEU B 1 142 ? 5.898 2.953 -14.992 1 97.62 142 LEU B N 1
ATOM 3664 C CA . LEU B 1 142 ? 5.312 3.982 -15.844 1 97.62 142 LEU B CA 1
ATOM 3665 C C . LEU B 1 142 ? 4.883 5.191 -15.023 1 97.62 142 LEU B C 1
ATOM 3667 O O . LEU B 1 142 ? 4.637 5.074 -13.82 1 97.62 142 LEU B O 1
ATOM 3671 N N . PRO B 1 143 ? 4.812 6.312 -15.727 1 94.38 143 PRO B N 1
ATOM 3672 C CA . PRO B 1 143 ? 4.324 7.488 -15 1 94.38 143 PRO B CA 1
ATOM 3673 C C . PRO B 1 143 ? 2.967 7.254 -14.344 1 94.38 143 PRO B C 1
ATOM 3675 O O . PRO B 1 143 ? 2.049 6.734 -14.984 1 94.38 143 PRO B O 1
ATOM 3678 N N . ASP B 1 144 ? 2.838 7.488 -13.062 1 94.06 144 ASP B N 1
ATOM 3679 C CA . ASP B 1 144 ? 1.613 7.5 -12.273 1 94.06 144 ASP B CA 1
ATOM 3680 C C . ASP B 1 144 ? 1.084 6.086 -12.055 1 94.06 144 ASP B C 1
ATOM 3682 O O . ASP B 1 144 ? -0.087 5.898 -11.719 1 94.06 144 ASP B O 1
ATOM 3686 N N . VAL B 1 145 ? 1.872 5.055 -12.391 1 98.31 145 VAL B N 1
ATOM 3687 C CA . VAL B 1 145 ? 1.51 3.67 -12.102 1 98.31 145 VAL B CA 1
ATOM 3688 C C . VAL B 1 145 ? 2.27 3.186 -10.867 1 98.31 145 VAL B C 1
ATOM 3690 O O . VAL B 1 145 ? 3.465 3.453 -10.727 1 98.31 145 VAL B O 1
ATOM 3693 N N . SER B 1 146 ? 1.614 2.594 -9.984 1 98.69 146 SER B N 1
ATOM 3694 C CA . SER B 1 146 ? 2.191 2.059 -8.758 1 98.69 146 SER B CA 1
ATOM 3695 C C . SER B 1 146 ? 1.513 0.756 -8.352 1 98.69 146 SER B C 1
ATOM 3697 O O . SER B 1 146 ? 0.665 0.237 -9.078 1 98.69 146 SER B O 1
ATOM 3699 N N . ILE B 1 147 ? 1.885 0.229 -7.23 1 98.88 147 ILE B N 1
ATOM 3700 C CA . ILE B 1 147 ? 1.315 -0.993 -6.672 1 98.88 147 ILE B CA 1
ATOM 3701 C C . ILE B 1 147 ? -0.187 -0.813 -6.461 1 98.88 147 ILE B C 1
ATOM 3703 O O . ILE B 1 147 ? -0.946 -1.784 -6.504 1 98.88 147 ILE B O 1
ATOM 3707 N N . VAL B 1 148 ? -0.659 0.479 -6.297 1 98.88 148 VAL B N 1
ATOM 3708 C CA . VAL B 1 148 ? -2.076 0.778 -6.125 1 98.88 148 VAL B CA 1
ATOM 3709 C C . VAL B 1 148 ? -2.85 0.355 -7.375 1 98.88 148 VAL B C 1
ATOM 3711 O O . VAL B 1 148 ? -3.854 -0.354 -7.277 1 98.88 148 VAL B O 1
ATOM 3714 N N . ASN B 1 149 ? -2.33 0.662 -8.539 1 98.81 149 ASN B N 1
ATOM 3715 C CA . ASN B 1 149 ? -2.996 0.37 -9.797 1 98.81 149 ASN B CA 1
ATOM 3716 C C . ASN B 1 149 ? -2.982 -1.125 -10.109 1 98.81 149 ASN B C 1
ATOM 3718 O O . ASN B 1 149 ? -3.973 -1.672 -10.594 1 98.81 149 ASN B O 1
ATOM 3722 N N . THR B 1 150 ? -1.876 -1.728 -9.852 1 98.56 150 THR B N 1
ATOM 3723 C CA . THR B 1 150 ? -1.74 -3.133 -10.227 1 98.56 150 THR B CA 1
ATOM 3724 C C . THR B 1 150 ? -2.631 -4.012 -9.352 1 98.56 150 THR B C 1
ATOM 3726 O O . THR B 1 150 ? -3.15 -5.031 -9.812 1 98.56 150 THR B O 1
ATOM 3729 N N . THR B 1 151 ? -2.811 -3.633 -8.086 1 98.5 151 THR B N 1
ATOM 3730 C CA . THR B 1 151 ? -3.705 -4.406 -7.227 1 98.5 151 THR B CA 1
ATOM 3731 C C . THR B 1 151 ? -5.164 -4.152 -7.598 1 98.5 151 THR B C 1
ATOM 3733 O O . THR B 1 151 ? -6 -5.047 -7.492 1 98.5 151 THR B O 1
ATOM 3736 N N . GLU B 1 152 ? -5.535 -2.92 -8 1 98.62 152 GLU B N 1
ATOM 3737 C CA . GLU B 1 152 ? -6.879 -2.635 -8.492 1 98.62 152 GLU B CA 1
ATOM 3738 C C . GLU B 1 152 ? -7.195 -3.445 -9.742 1 98.62 152 GLU B C 1
ATOM 3740 O O . GLU B 1 152 ? -8.344 -3.842 -9.961 1 98.62 152 GLU B O 1
ATOM 3745 N N . CYS B 1 153 ? -6.168 -3.705 -10.531 1 98.81 153 CYS B N 1
ATOM 3746 C CA . CYS B 1 153 ? -6.285 -4.457 -11.773 1 98.81 153 CYS B CA 1
ATOM 3747 C C . CYS B 1 153 ? -6.906 -5.828 -11.531 1 98.81 153 CYS B C 1
ATOM 3749 O O . CYS B 1 153 ? -7.656 -6.336 -12.367 1 98.81 153 CYS B O 1
ATOM 3751 N N . VAL B 1 154 ? -6.633 -6.438 -10.406 1 98.94 154 VAL B N 1
ATOM 3752 C CA . VAL B 1 154 ? -7.203 -7.734 -10.047 1 98.94 154 VAL B CA 1
ATOM 3753 C C . VAL B 1 154 ? -8.727 -7.641 -10.031 1 98.94 154 VAL B C 1
ATOM 3755 O O . VAL B 1 154 ? -9.414 -8.562 -10.477 1 98.94 154 VAL B O 1
ATOM 3758 N N . PHE B 1 155 ? -9.273 -6.559 -9.617 1 98.88 155 PHE B N 1
ATOM 3759 C CA . PHE B 1 155 ? -10.719 -6.426 -9.508 1 98.88 155 PHE B CA 1
ATOM 3760 C C . PHE B 1 155 ? -11.32 -5.996 -10.836 1 98.88 155 PHE B C 1
ATOM 3762 O O . PHE B 1 155 ? -12.523 -6.164 -11.062 1 98.88 155 PHE B O 1
ATOM 3769 N N . ASP B 1 156 ? -10.484 -5.402 -11.711 1 98.88 156 ASP B N 1
ATOM 3770 C CA . ASP B 1 156 ? -10.922 -5.27 -13.094 1 98.88 156 ASP B CA 1
ATOM 3771 C C . ASP B 1 156 ? -11.133 -6.641 -13.742 1 98.88 156 ASP B C 1
ATOM 3773 O O . ASP B 1 156 ? -12.094 -6.836 -14.492 1 98.88 156 ASP B O 1
ATOM 3777 N N . TRP B 1 157 ? -10.203 -7.535 -13.461 1 98.88 157 TRP B N 1
ATOM 3778 C CA . TRP B 1 157 ? -10.352 -8.922 -13.898 1 98.88 157 TRP B CA 1
ATOM 3779 C C . TRP B 1 157 ? -11.641 -9.523 -13.352 1 98.88 157 TRP B C 1
ATOM 3781 O O . TRP B 1 157 ? -12.398 -10.164 -14.086 1 98.88 157 TRP B O 1
ATOM 3791 N N . VAL B 1 158 ? -11.961 -9.32 -12.039 1 98.88 158 VAL B N 1
ATOM 3792 C CA . VAL B 1 158 ? -13.203 -9.805 -11.438 1 98.88 158 VAL B CA 1
ATOM 3793 C C . VAL B 1 158 ? -14.398 -9.25 -12.203 1 98.88 158 VAL B C 1
ATOM 3795 O O . VAL B 1 158 ? -15.32 -9.992 -12.539 1 98.88 158 VAL B O 1
ATOM 3798 N N . GLN B 1 159 ? -14.32 -7.953 -12.492 1 98.81 159 GLN B N 1
ATOM 3799 C CA . GLN B 1 159 ? -15.43 -7.277 -13.156 1 98.81 159 GLN B CA 1
ATOM 3800 C C . GLN B 1 159 ? -15.75 -7.93 -14.5 1 98.81 159 GLN B C 1
ATOM 3802 O O . GLN B 1 159 ? -16.922 -8.172 -14.812 1 98.81 159 GLN B O 1
ATOM 3807 N N . GLU B 1 160 ? -14.703 -8.242 -15.266 1 98.31 160 GLU B N 1
ATOM 3808 C CA . GLU B 1 160 ? -14.891 -8.852 -16.578 1 98.31 160 GLU B CA 1
ATOM 3809 C C . GLU B 1 160 ? -15.594 -10.203 -16.453 1 98.31 160 GLU B C 1
ATOM 3811 O O . GLU B 1 160 ? -16.531 -10.484 -17.203 1 98.31 160 GLU B O 1
ATOM 3816 N N . LEU B 1 161 ? -15.18 -11.008 -15.539 1 98.06 161 LEU B N 1
ATOM 3817 C CA . LEU B 1 161 ? -15.742 -12.344 -15.383 1 98.06 161 LEU B CA 1
ATOM 3818 C C . LEU B 1 161 ? -17.109 -12.281 -14.727 1 98.06 161 LEU B C 1
ATOM 3820 O O . LEU B 1 161 ? -18.016 -13.031 -15.086 1 98.06 161 LEU B O 1
ATOM 3824 N N . TYR B 1 162 ? -17.281 -11.391 -13.703 1 97.06 162 TYR B N 1
ATOM 3825 C CA . TYR B 1 162 ? -18.562 -11.18 -13.023 1 97.06 162 TYR B CA 1
ATOM 3826 C C . TYR B 1 162 ? -19.656 -10.812 -14.016 1 97.06 162 TYR B C 1
ATOM 3828 O O . TYR B 1 162 ? -20.781 -11.312 -13.93 1 97.06 162 TYR B O 1
ATOM 3836 N N . ASN B 1 163 ? -19.266 -10.008 -14.992 1 94.25 163 ASN B N 1
ATOM 3837 C CA . ASN B 1 163 ? -20.203 -9.57 -16.031 1 94.25 163 ASN B CA 1
ATOM 3838 C C . ASN B 1 163 ? -20.672 -10.734 -16.875 1 94.25 163 ASN B C 1
ATOM 3840 O O . ASN B 1 163 ? -21.734 -10.656 -17.516 1 94.25 163 ASN B O 1
ATOM 3844 N N . LYS B 1 164 ? -19.922 -11.812 -16.859 1 92.19 164 LYS B N 1
ATOM 3845 C CA . LYS B 1 164 ? -20.281 -12.984 -17.656 1 92.19 164 LYS B CA 1
ATOM 3846 C C . LYS B 1 164 ? -20.828 -14.109 -16.766 1 92.19 164 LYS B C 1
ATOM 3848 O O . LYS B 1 164 ? -20.891 -15.266 -17.203 1 92.19 164 LYS B O 1
ATOM 3853 N N . GLY B 1 165 ? -21.078 -13.797 -15.508 1 92.25 165 GLY B N 1
ATOM 3854 C CA . GLY B 1 165 ? -21.828 -14.719 -14.68 1 92.25 165 GLY B CA 1
ATOM 3855 C C . GLY B 1 165 ? -20.984 -15.398 -13.617 1 92.25 165 GLY B C 1
ATOM 3856 O O . GLY B 1 165 ? -21.516 -16.141 -12.773 1 92.25 165 GLY B O 1
ATOM 3857 N N . ALA B 1 166 ? -19.672 -15.156 -13.578 1 96.19 166 ALA B N 1
ATOM 3858 C CA . ALA B 1 166 ? -18.812 -15.727 -12.539 1 96.19 166 ALA B CA 1
ATOM 3859 C C . ALA B 1 166 ? -19.203 -15.203 -11.156 1 96.19 166 ALA B C 1
ATOM 3861 O O . ALA B 1 166 ? -19.516 -14.023 -11 1 96.19 166 ALA B O 1
ATOM 3862 N N . ARG B 1 167 ? -19.125 -16.172 -10.148 1 96.5 167 ARG B N 1
ATOM 3863 C CA . ARG B 1 167 ? -19.609 -15.734 -8.844 1 96.5 167 ARG B CA 1
ATOM 3864 C C . ARG B 1 167 ? -18.688 -16.219 -7.73 1 96.5 167 ARG B C 1
ATOM 3866 O O . ARG B 1 167 ? -18.844 -15.82 -6.574 1 96.5 167 ARG B O 1
ATOM 3873 N N . ASN B 1 168 ? -17.719 -17.109 -7.984 1 96.94 168 ASN B N 1
ATOM 3874 C CA . ASN B 1 168 ? -16.766 -17.625 -7 1 96.94 168 ASN B CA 1
ATOM 3875 C C . ASN B 1 168 ? -15.328 -17.312 -7.398 1 96.94 168 ASN B C 1
ATOM 3877 O O . ASN B 1 168 ? -14.836 -17.828 -8.406 1 96.94 168 ASN B O 1
ATOM 3881 N N . PHE B 1 169 ? -14.703 -16.5 -6.586 1 98.31 169 PHE B N 1
ATOM 3882 C CA . PHE B 1 169 ? -13.367 -16.031 -6.926 1 98.31 169 PHE B CA 1
ATOM 3883 C C . PHE B 1 169 ? -12.367 -16.406 -5.832 1 98.31 169 PHE B C 1
ATOM 3885 O O . PHE B 1 169 ? -12.664 -16.266 -4.645 1 98.31 169 PHE B O 1
ATOM 3892 N N . LEU B 1 170 ? -11.281 -16.938 -6.191 1 98.31 170 LEU B N 1
ATOM 3893 C CA . LEU B 1 170 ? -10.125 -17.156 -5.316 1 98.31 170 LEU B CA 1
ATOM 3894 C C . LEU B 1 170 ? -8.977 -16.234 -5.711 1 98.31 170 LEU B C 1
ATOM 3896 O O . LEU B 1 170 ? -8.359 -16.422 -6.766 1 98.31 170 LEU B O 1
ATOM 3900 N N . ILE B 1 171 ? -8.703 -15.281 -4.898 1 98.69 171 ILE B N 1
ATOM 3901 C CA . ILE B 1 171 ? -7.66 -14.297 -5.156 1 98.69 171 ILE B CA 1
ATOM 3902 C C . ILE B 1 171 ? -6.422 -14.617 -4.32 1 98.69 171 ILE B C 1
ATOM 3904 O O . ILE B 1 171 ? -6.473 -14.57 -3.088 1 98.69 171 ILE B O 1
ATOM 3908 N N . GLN B 1 172 ? -5.367 -14.922 -4.938 1 98.62 172 GLN B N 1
ATOM 3909 C CA . GLN B 1 172 ? -4.117 -15.242 -4.254 1 98.62 172 GLN B CA 1
ATOM 3910 C C . GLN B 1 172 ? -3.188 -14.031 -4.207 1 98.62 172 GLN B C 1
ATOM 3912 O O . GLN B 1 172 ? -3.029 -13.328 -5.207 1 98.62 172 GLN B O 1
ATOM 3917 N N . ASN B 1 173 ? -2.619 -13.766 -3.039 1 98.75 173 ASN B N 1
ATOM 3918 C CA . ASN B 1 173 ? -1.715 -12.633 -2.936 1 98.75 173 ASN B CA 1
ATOM 3919 C C . ASN B 1 173 ? -0.273 -13.023 -3.242 1 98.75 173 ASN B C 1
ATOM 3921 O O . ASN B 1 173 ? 0 -14.188 -3.564 1 98.75 173 ASN B O 1
ATOM 3925 N N . MET B 1 174 ? 0.618 -12.094 -3.283 1 98.88 174 MET B N 1
ATOM 3926 C CA . MET B 1 174 ? 2.01 -12.305 -3.67 1 98.88 174 MET B CA 1
ATOM 3927 C C . MET B 1 174 ? 2.775 -13.031 -2.572 1 98.88 174 MET B C 1
ATOM 3929 O O . MET B 1 174 ? 2.498 -12.844 -1.387 1 98.88 174 MET B O 1
ATOM 3933 N N . THR B 1 175 ? 3.715 -13.844 -2.93 1 98.69 175 THR B N 1
ATOM 3934 C CA . THR B 1 175 ? 4.605 -14.508 -1.979 1 98.69 175 THR B CA 1
ATOM 3935 C C . THR B 1 175 ? 5.617 -13.516 -1.409 1 98.69 175 THR B C 1
ATOM 3937 O O . THR B 1 175 ? 5.754 -12.398 -1.914 1 98.69 175 THR B O 1
ATOM 3940 N N . PRO B 1 176 ? 6.297 -13.836 -0.277 1 98.31 176 PRO B N 1
ATOM 3941 C CA . PRO B 1 176 ? 7.336 -12.945 0.237 1 98.31 176 PRO B CA 1
ATOM 3942 C C . PRO B 1 176 ? 8.57 -12.898 -0.658 1 98.31 176 PRO B C 1
ATOM 3944 O O . PRO B 1 176 ? 9.578 -13.555 -0.359 1 98.31 176 PRO B O 1
ATOM 3947 N N . MET B 1 177 ? 8.602 -12.078 -1.603 1 97.81 177 MET B N 1
ATOM 3948 C CA . MET B 1 177 ? 9.508 -12.125 -2.742 1 97.81 177 MET B CA 1
ATOM 3949 C C . MET B 1 177 ? 10.938 -11.805 -2.314 1 97.81 177 MET B C 1
ATOM 3951 O O . MET B 1 177 ? 11.891 -12.125 -3.027 1 97.81 177 MET B O 1
ATOM 3955 N N . TRP B 1 178 ? 11.102 -11.164 -1.114 1 96.81 178 TRP B N 1
ATOM 3956 C CA . TRP B 1 178 ? 12.453 -10.914 -0.625 1 96.81 178 TRP B CA 1
ATOM 3957 C C . TRP B 1 178 ? 13.125 -12.211 -0.186 1 96.81 178 TRP B C 1
ATOM 3959 O O . TRP B 1 178 ? 14.328 -12.242 0.073 1 96.81 178 TRP B O 1
ATOM 3969 N N . LEU B 1 179 ? 12.375 -13.297 -0.11 1 96.38 179 LEU B N 1
ATOM 3970 C CA . LEU B 1 179 ? 12.922 -14.602 0.238 1 96.38 179 LEU B CA 1
ATOM 3971 C C . LEU B 1 179 ? 13.344 -15.367 -1.012 1 96.38 179 LEU B C 1
ATOM 3973 O O . LEU B 1 179 ? 13.992 -16.406 -0.917 1 96.38 179 LEU B O 1
ATOM 3977 N N . LEU B 1 180 ? 12.992 -14.852 -2.221 1 94.56 180 LEU B N 1
ATOM 3978 C CA . LEU B 1 180 ? 13.43 -15.438 -3.48 1 94.56 180 LEU B CA 1
ATOM 3979 C C . LEU B 1 180 ? 14.891 -15.094 -3.76 1 94.56 180 LEU B C 1
ATOM 3981 O O . LEU B 1 180 ? 15.312 -13.953 -3.562 1 94.56 180 LEU B O 1
ATOM 3985 N N . PRO B 1 181 ? 15.633 -16.016 -4.254 1 88.31 181 PRO B N 1
ATOM 3986 C CA . PRO B 1 181 ? 17.062 -15.758 -4.469 1 88.31 181 PRO B CA 1
ATOM 3987 C C . PRO B 1 181 ? 17.312 -14.547 -5.367 1 88.31 181 PRO B C 1
ATOM 3989 O O . PRO B 1 181 ? 18.328 -13.852 -5.207 1 88.31 181 PRO B O 1
ATOM 3992 N N . ILE B 1 182 ? 16.422 -14.227 -6.289 1 92.12 182 ILE B N 1
ATOM 3993 C CA . ILE B 1 182 ? 16.656 -13.102 -7.191 1 92.12 182 ILE B CA 1
ATOM 3994 C C . ILE B 1 182 ? 16.531 -11.789 -6.422 1 92.12 182 ILE B C 1
ATOM 3996 O O . ILE B 1 182 ? 17.156 -10.789 -6.789 1 92.12 182 ILE B O 1
ATOM 4000 N N . TYR B 1 183 ? 15.789 -11.766 -5.301 1 95.19 183 TYR B N 1
ATOM 4001 C CA . TYR B 1 183 ? 15.539 -10.516 -4.602 1 95.19 183 TYR B CA 1
ATOM 4002 C C . TYR B 1 183 ? 16.078 -10.57 -3.176 1 95.19 183 TYR B C 1
ATOM 4004 O O . TYR B 1 183 ? 16.078 -9.555 -2.467 1 95.19 183 TYR B O 1
ATOM 4012 N N . ALA B 1 184 ? 16.516 -11.742 -2.717 1 95.5 184 ALA B N 1
ATOM 4013 C CA . ALA B 1 184 ? 17.109 -11.852 -1.383 1 95.5 184 ALA B CA 1
ATOM 4014 C C . ALA B 1 184 ? 18.359 -10.984 -1.262 1 95.5 184 ALA B C 1
ATOM 4016 O O . ALA B 1 184 ? 19.047 -10.734 -2.254 1 95.5 184 ALA B O 1
ATOM 4017 N N . PRO B 1 185 ? 18.688 -10.492 -0.048 1 92.69 185 PRO B N 1
ATOM 4018 C CA . PRO B 1 185 ? 19.875 -9.656 0.128 1 92.69 185 PRO B CA 1
ATOM 4019 C C . PRO B 1 185 ? 21.156 -10.336 -0.357 1 92.69 185 PRO B C 1
ATOM 4021 O O . PRO B 1 185 ? 22.109 -9.656 -0.767 1 92.69 185 PRO B O 1
ATOM 4024 N N . ASN B 1 186 ? 21.203 -11.633 -0.296 1 89.69 186 ASN B N 1
ATOM 4025 C CA . ASN B 1 186 ? 22.359 -12.383 -0.753 1 89.69 186 ASN B CA 1
ATOM 4026 C C . ASN B 1 186 ? 22.141 -12.984 -2.137 1 89.69 186 ASN B C 1
ATOM 4028 O O . ASN B 1 186 ? 22.781 -13.969 -2.504 1 89.69 186 ASN B O 1
ATOM 4032 N N . GLY B 1 187 ? 21.203 -12.406 -2.871 1 87.94 187 GLY B N 1
ATOM 4033 C CA . GLY B 1 187 ? 20.922 -12.867 -4.227 1 87.94 187 GLY B CA 1
ATOM 4034 C C . GLY B 1 187 ? 22.094 -12.625 -5.176 1 87.94 187 GLY B C 1
ATOM 4035 O O . GLY B 1 187 ? 23.062 -11.969 -4.82 1 87.94 187 GLY B O 1
ATOM 4036 N N . TYR B 1 188 ? 22.031 -13.25 -6.297 1 86.62 188 TYR B N 1
ATOM 4037 C CA . TYR B 1 188 ? 23.078 -13.172 -7.309 1 86.62 188 TYR B CA 1
ATOM 4038 C C . TYR B 1 188 ? 22.5 -12.875 -8.68 1 86.62 188 TYR B C 1
ATOM 4040 O O . TYR B 1 188 ? 21.281 -12.93 -8.867 1 86.62 188 TYR B O 1
ATOM 4048 N N . ASP B 1 189 ? 23.375 -12.508 -9.586 1 86.62 189 ASP B N 1
ATOM 4049 C CA . ASP B 1 189 ? 22.938 -12.219 -10.953 1 86.62 189 ASP B CA 1
ATOM 4050 C C . ASP B 1 189 ? 22.438 -13.484 -11.648 1 86.62 189 ASP B C 1
ATOM 4052 O O . ASP B 1 189 ? 23.094 -14.516 -11.617 1 86.62 189 ASP B O 1
ATOM 4056 N N . THR B 1 190 ? 21.297 -13.336 -12.195 1 89.12 190 THR B N 1
ATOM 4057 C CA . THR B 1 190 ? 20.625 -14.492 -12.773 1 89.12 190 THR B CA 1
ATOM 4058 C C . THR B 1 190 ? 20.297 -14.234 -14.242 1 89.12 190 THR B C 1
ATOM 4060 O O . THR B 1 190 ? 20.594 -13.172 -14.781 1 89.12 190 THR B O 1
ATOM 4063 N N . LYS B 1 191 ? 19.703 -15.266 -14.867 1 85.44 191 LYS B N 1
ATOM 4064 C CA . LYS B 1 191 ? 19.25 -15.133 -16.25 1 85.44 191 LYS B CA 1
ATOM 4065 C C . LYS B 1 191 ? 18.094 -14.141 -16.359 1 85.44 191 LYS B C 1
ATOM 4067 O O . LYS B 1 191 ? 17.812 -13.633 -17.438 1 85.44 191 LYS B O 1
ATOM 4072 N N . TYR B 1 192 ? 17.469 -13.859 -15.25 1 86.31 192 TYR B N 1
ATOM 4073 C CA . TYR B 1 192 ? 16.312 -12.961 -15.258 1 86.31 192 TYR B CA 1
ATOM 4074 C C . TYR B 1 192 ? 16.766 -11.5 -15.188 1 86.31 192 TYR B C 1
ATOM 4076 O O . TYR B 1 192 ? 16.062 -10.609 -15.688 1 86.31 192 TYR B O 1
ATOM 4084 N N . TRP B 1 193 ? 17.906 -11.242 -14.516 1 82.25 193 TRP B N 1
ATOM 4085 C CA . TRP B 1 193 ? 18.438 -9.883 -14.414 1 82.25 193 TRP B CA 1
ATOM 4086 C C . TRP B 1 193 ? 19.906 -9.898 -14.023 1 82.25 193 TRP B C 1
ATOM 4088 O O . TRP B 1 193 ? 20.297 -10.531 -13.031 1 82.25 193 TRP B O 1
ATOM 4098 N N . ASN B 1 194 ? 20.656 -9.133 -14.812 1 82.56 194 ASN B N 1
ATOM 4099 C CA . ASN B 1 194 ? 22.094 -9.156 -14.547 1 82.56 194 ASN B CA 1
ATOM 4100 C C . ASN B 1 194 ? 22.688 -7.754 -14.586 1 82.56 194 ASN B C 1
ATOM 4102 O O . ASN B 1 194 ? 23.906 -7.598 -14.586 1 82.56 194 ASN B O 1
ATOM 4106 N N . SER B 1 195 ? 21.859 -6.75 -14.555 1 84.19 195 SER B N 1
ATOM 4107 C CA . SER B 1 195 ? 22.375 -5.387 -14.523 1 84.19 195 SER B CA 1
ATOM 4108 C C . SER B 1 195 ? 22.828 -4.996 -13.117 1 84.19 195 SER B C 1
ATOM 4110 O O . SER B 1 195 ? 22.234 -5.438 -12.133 1 84.19 195 SER B O 1
ATOM 4112 N N . PRO B 1 196 ? 23.859 -4.191 -13.086 1 85.75 196 PRO B N 1
ATOM 4113 C CA . PRO B 1 196 ? 24.328 -3.742 -11.773 1 85.75 196 PRO B CA 1
ATOM 4114 C C . PRO B 1 196 ? 23.219 -3.102 -10.938 1 85.75 196 PRO B C 1
ATOM 4116 O O . PRO B 1 196 ? 22.406 -2.344 -11.469 1 85.75 196 PRO B O 1
ATOM 4119 N N . HIS B 1 197 ? 23.141 -3.521 -9.688 1 87.75 197 HIS B N 1
ATOM 4120 C CA . HIS B 1 197 ? 22.141 -3.006 -8.758 1 87.75 197 HIS B CA 1
ATOM 4121 C C . HIS B 1 197 ? 22.562 -3.238 -7.312 1 87.75 197 HIS B C 1
ATOM 4123 O O . HIS B 1 197 ? 23.484 -4.023 -7.047 1 87.75 197 HIS B O 1
ATOM 4129 N N . ASN B 1 198 ? 22.031 -2.404 -6.457 1 90.25 198 ASN B N 1
ATOM 4130 C CA . ASN B 1 198 ? 22.203 -2.666 -5.031 1 90.25 198 ASN B CA 1
ATOM 4131 C C . ASN B 1 198 ? 21.219 -3.725 -4.539 1 90.25 198 ASN B C 1
ATOM 4133 O O . ASN B 1 198 ? 20.031 -3.449 -4.383 1 90.25 198 ASN B O 1
ATOM 4137 N N . GLN B 1 199 ? 21.766 -4.91 -4.258 1 91.44 199 GLN B N 1
ATOM 4138 C CA . GLN B 1 199 ? 20.953 -6.074 -3.934 1 91.44 199 GLN B CA 1
ATOM 4139 C C . GLN B 1 199 ? 20.172 -5.859 -2.639 1 91.44 199 GLN B C 1
ATOM 4141 O O . GLN B 1 199 ? 19.016 -6.273 -2.525 1 91.44 199 GLN B O 1
ATOM 4146 N N . THR B 1 200 ? 20.797 -5.199 -1.714 1 92.44 200 THR B N 1
ATOM 4147 C CA . THR B 1 200 ? 20.141 -4.934 -0.437 1 92.44 200 THR B CA 1
ATOM 4148 C C . THR B 1 200 ? 18.969 -3.984 -0.62 1 92.44 200 THR B C 1
ATOM 4150 O O . THR B 1 200 ? 17.891 -4.211 -0.065 1 92.44 200 THR B O 1
ATOM 4153 N N . GLU B 1 201 ? 19.109 -2.969 -1.422 1 92.56 201 GLU B N 1
ATOM 4154 C CA . GLU B 1 201 ? 18.047 -2.01 -1.679 1 92.56 201 GLU B CA 1
ATOM 4155 C C . GLU B 1 201 ? 16.891 -2.662 -2.426 1 92.56 201 GLU B C 1
ATOM 4157 O O . GLU B 1 201 ? 15.719 -2.398 -2.123 1 92.56 201 GLU B O 1
ATOM 4162 N N . TRP B 1 202 ? 17.234 -3.588 -3.334 1 93.69 202 TRP B N 1
ATOM 4163 C CA . TRP B 1 202 ? 16.203 -4.305 -4.059 1 93.69 202 TRP B CA 1
ATOM 4164 C C . TRP B 1 202 ? 15.367 -5.168 -3.111 1 93.69 202 TRP B C 1
ATOM 4166 O O . TRP B 1 202 ? 14.148 -5.238 -3.238 1 93.69 202 TRP B O 1
ATOM 4176 N N . SER B 1 203 ? 16.078 -5.789 -2.221 1 96.19 203 SER B N 1
ATOM 4177 C CA . SER B 1 203 ? 15.391 -6.648 -1.262 1 96.19 203 SER B CA 1
ATOM 4178 C C . SER B 1 203 ? 14.438 -5.848 -0.378 1 96.19 203 SER B C 1
ATOM 4180 O O . SER B 1 203 ? 13.312 -6.27 -0.13 1 96.19 203 SER B O 1
ATOM 4182 N N . ILE B 1 204 ? 14.836 -4.641 0.011 1 96.06 204 ILE B N 1
ATOM 4183 C CA . ILE B 1 204 ? 14.016 -3.766 0.842 1 96.06 204 ILE B CA 1
ATOM 4184 C C . ILE B 1 204 ? 12.805 -3.281 0.044 1 96.06 204 ILE B C 1
ATOM 4186 O O . ILE B 1 204 ? 11.672 -3.336 0.527 1 96.06 204 ILE B O 1
ATOM 4190 N N . PHE B 1 205 ? 13.07 -2.906 -1.196 1 97.19 205 PHE B N 1
ATOM 4191 C CA . PHE B 1 205 ? 12.023 -2.303 -2.012 1 97.19 205 PHE B CA 1
ATOM 4192 C C . PHE B 1 205 ? 10.977 -3.34 -2.404 1 97.19 205 PHE B C 1
ATOM 4194 O O . PHE B 1 205 ? 9.773 -3.092 -2.295 1 97.19 205 PHE B O 1
ATOM 4201 N N . ILE B 1 206 ? 11.406 -4.516 -2.771 1 97.75 206 ILE B N 1
ATOM 4202 C CA . ILE B 1 206 ? 10.453 -5.543 -3.195 1 97.75 206 ILE B CA 1
ATOM 4203 C C . ILE B 1 206 ? 9.602 -5.973 -2.008 1 97.75 206 ILE B C 1
ATOM 4205 O O . ILE B 1 206 ? 8.414 -6.289 -2.17 1 97.75 206 ILE B O 1
ATOM 4209 N N . ALA B 1 207 ? 10.195 -6.027 -0.84 1 98.12 207 ALA B N 1
ATOM 4210 C CA . ALA B 1 207 ? 9.438 -6.363 0.364 1 98.12 207 ALA B CA 1
ATOM 4211 C C . ALA B 1 207 ? 8.344 -5.332 0.625 1 98.12 207 ALA B C 1
ATOM 4213 O O . ALA B 1 207 ? 7.211 -5.688 0.958 1 98.12 207 ALA B O 1
ATOM 4214 N N . GLU B 1 208 ? 8.695 -4.09 0.454 1 98.19 208 GLU B N 1
ATOM 4215 C CA . GLU B 1 208 ? 7.734 -3.014 0.656 1 98.19 208 GLU B CA 1
ATOM 4216 C C . GLU B 1 208 ? 6.594 -3.1 -0.353 1 98.19 208 GLU B C 1
ATOM 4218 O O . GLU B 1 208 ? 5.422 -2.979 0.014 1 98.19 208 GLU B O 1
ATOM 4223 N N . LEU B 1 209 ? 6.941 -3.334 -1.627 1 98.75 209 LEU B N 1
ATOM 4224 C CA . LEU B 1 209 ? 5.934 -3.459 -2.676 1 98.75 209 LEU B CA 1
ATOM 4225 C C . LEU B 1 209 ? 4.98 -4.609 -2.377 1 98.75 209 LEU B C 1
ATOM 4227 O O . LEU B 1 209 ? 3.76 -4.445 -2.451 1 98.75 209 LEU B O 1
ATOM 4231 N N . VAL B 1 210 ? 5.516 -5.695 -1.979 1 98.75 210 VAL B N 1
ATOM 4232 C CA . VAL B 1 210 ? 4.734 -6.906 -1.752 1 98.75 210 VAL B CA 1
ATOM 4233 C C . VAL B 1 210 ? 3.826 -6.715 -0.539 1 98.75 210 VAL B C 1
ATOM 4235 O O . VAL B 1 210 ? 2.629 -7.004 -0.6 1 98.75 210 VAL B O 1
ATOM 4238 N N . ARG B 1 211 ? 4.367 -6.176 0.538 1 98.75 211 ARG B N 1
ATOM 4239 C CA . ARG B 1 211 ? 3.578 -5.98 1.749 1 98.75 211 ARG B CA 1
ATOM 4240 C C . ARG B 1 211 ? 2.459 -4.973 1.516 1 98.75 211 ARG B C 1
ATOM 4242 O O . ARG B 1 211 ? 1.314 -5.203 1.914 1 98.75 211 ARG B O 1
ATOM 4249 N N . ALA B 1 212 ? 2.801 -3.924 0.861 1 98.88 212 ALA B N 1
ATOM 4250 C CA . ALA B 1 212 ? 1.788 -2.916 0.556 1 98.88 212 ALA B CA 1
ATOM 4251 C C . ALA B 1 212 ? 0.725 -3.475 -0.385 1 98.88 212 ALA B C 1
ATOM 4253 O O . ALA B 1 212 ? -0.474 -3.305 -0.149 1 98.88 212 ALA B O 1
ATOM 4254 N N . GLY B 1 213 ? 1.16 -4.141 -1.467 1 98.94 213 GLY B N 1
ATOM 4255 C CA . GLY B 1 213 ? 0.234 -4.703 -2.434 1 98.94 213 GLY B CA 1
ATOM 4256 C C . GLY B 1 213 ? -0.697 -5.742 -1.834 1 98.94 213 GLY B C 1
ATOM 4257 O O . GLY B 1 213 ? -1.895 -5.75 -2.125 1 98.94 213 GLY B O 1
ATOM 4258 N N . ASN B 1 214 ? -0.123 -6.617 -1.01 1 98.88 214 ASN B N 1
ATOM 4259 C CA . ASN B 1 214 ? -0.937 -7.645 -0.371 1 98.88 214 ASN B CA 1
ATOM 4260 C C . ASN B 1 214 ? -1.967 -7.039 0.577 1 98.88 214 ASN B C 1
ATOM 4262 O O . ASN B 1 214 ? -3.105 -7.504 0.645 1 98.88 214 ASN B O 1
ATOM 4266 N N . GLU B 1 215 ? -1.588 -6.012 1.298 1 98.88 215 GLU B N 1
ATOM 4267 C CA . GLU B 1 215 ? -2.535 -5.359 2.197 1 98.88 215 GLU B CA 1
ATOM 4268 C C . GLU B 1 215 ? -3.635 -4.645 1.417 1 98.88 215 GLU B C 1
ATOM 4270 O O . GLU B 1 215 ? -4.809 -4.711 1.785 1 98.88 215 GLU B O 1
ATOM 4275 N N . LEU B 1 216 ? -3.285 -3.955 0.365 1 98.94 216 LEU B N 1
ATOM 4276 C CA . LEU B 1 216 ? -4.277 -3.297 -0.479 1 98.94 216 LEU B CA 1
ATOM 4277 C C . LEU B 1 216 ? -5.273 -4.309 -1.032 1 98.94 216 LEU B C 1
ATOM 4279 O O . LEU B 1 216 ? -6.484 -4.07 -1 1 98.94 216 LEU B O 1
ATOM 4283 N N . GLN B 1 217 ? -4.738 -5.379 -1.538 1 98.81 217 GLN B N 1
ATOM 4284 C CA . GLN B 1 217 ? -5.605 -6.422 -2.072 1 98.81 217 GLN B CA 1
ATOM 4285 C C . GLN B 1 217 ? -6.535 -6.973 -0.993 1 98.81 217 GLN B C 1
ATOM 4287 O O . GLN B 1 217 ? -7.715 -7.219 -1.248 1 98.81 217 GLN B O 1
ATOM 4292 N N . ALA B 1 218 ? -6.035 -7.188 0.193 1 98.62 218 ALA B N 1
ATOM 4293 C CA . ALA B 1 218 ? -6.832 -7.699 1.302 1 98.62 218 ALA B CA 1
ATOM 4294 C C . ALA B 1 218 ? -7.969 -6.742 1.648 1 98.62 218 ALA B C 1
ATOM 4296 O O . ALA B 1 218 ? -9.125 -7.16 1.787 1 98.62 218 ALA B O 1
ATOM 4297 N N . LEU B 1 219 ? -7.668 -5.461 1.751 1 98.56 219 LEU B N 1
ATOM 4298 C CA . LEU B 1 219 ? -8.672 -4.461 2.105 1 98.56 219 LEU B CA 1
ATOM 4299 C C . LEU B 1 219 ? -9.734 -4.352 1.021 1 98.56 219 LEU B C 1
ATOM 4301 O O . LEU B 1 219 ? -10.93 -4.273 1.323 1 98.56 219 LEU B O 1
ATOM 4305 N N . ARG B 1 220 ? -9.328 -4.387 -0.225 1 98.75 220 ARG B N 1
ATOM 4306 C CA . ARG B 1 220 ? -10.281 -4.297 -1.323 1 98.75 220 ARG B CA 1
ATOM 4307 C C . ARG B 1 220 ? -11.18 -5.527 -1.366 1 98.75 220 ARG B C 1
ATOM 4309 O O . ARG B 1 220 ? -12.391 -5.41 -1.606 1 98.75 220 ARG B O 1
ATOM 4316 N N . THR B 1 221 ? -10.578 -6.684 -1.109 1 98.62 221 THR B N 1
ATOM 4317 C CA . THR B 1 221 ? -11.352 -7.922 -1.125 1 98.62 221 THR B CA 1
ATOM 4318 C C . THR B 1 221 ? -12.383 -7.93 0 1 98.62 221 THR B C 1
ATOM 4320 O O . THR B 1 221 ? -13.531 -8.312 -0.209 1 98.62 221 THR B O 1
ATOM 4323 N N . LYS B 1 222 ? -12.008 -7.457 1.13 1 97.62 222 LYS B N 1
ATOM 4324 C CA . LYS B 1 222 ? -12.844 -7.547 2.32 1 97.62 222 LYS B CA 1
ATOM 4325 C C . LYS B 1 222 ? -13.898 -6.445 2.336 1 97.62 222 LYS B C 1
ATOM 4327 O O . LYS B 1 222 ? -15.07 -6.699 2.637 1 97.62 222 LYS B O 1
ATOM 4332 N N . TYR B 1 223 ? -13.57 -5.223 1.899 1 97.38 223 TYR B N 1
ATOM 4333 C CA . TYR B 1 223 ? -14.43 -4.094 2.227 1 97.38 223 TYR B CA 1
ATOM 4334 C C . TYR B 1 223 ? -15.078 -3.52 0.971 1 97.38 223 TYR B C 1
ATOM 4336 O O . TYR B 1 223 ? -16.094 -2.822 1.05 1 97.38 223 TYR B O 1
ATOM 4344 N N . ILE B 1 224 ? -14.469 -3.832 -0.176 1 98 224 ILE B N 1
ATOM 4345 C CA . ILE B 1 224 ? -14.984 -3.199 -1.384 1 98 224 ILE B CA 1
ATOM 4346 C C . ILE B 1 224 ? -15.695 -4.238 -2.25 1 98 224 ILE B C 1
ATOM 4348 O O . ILE B 1 224 ? -16.828 -4.027 -2.68 1 98 224 ILE B O 1
ATOM 4352 N N . ALA B 1 225 ? -15.117 -5.395 -2.467 1 98.31 225 ALA B N 1
ATOM 4353 C CA . ALA B 1 225 ? -15.562 -6.391 -3.438 1 98.31 225 ALA B CA 1
ATOM 4354 C C . ALA B 1 225 ? -17 -6.836 -3.141 1 98.31 225 ALA B C 1
ATOM 4356 O O . ALA B 1 225 ? -17.828 -6.91 -4.047 1 98.31 225 ALA B O 1
ATOM 4357 N N . PRO B 1 226 ? -17.359 -7.098 -1.869 1 97.06 226 PRO B N 1
ATOM 4358 C CA . PRO B 1 226 ? -18.719 -7.582 -1.625 1 97.06 226 PRO B CA 1
ATOM 4359 C C . PRO B 1 226 ? -19.797 -6.578 -2.055 1 97.06 226 PRO B C 1
ATOM 4361 O O . PRO B 1 226 ? -20.859 -6.973 -2.525 1 97.06 226 PRO B O 1
ATOM 4364 N N . GLY B 1 227 ? -19.516 -5.285 -1.928 1 96.75 227 GLY B N 1
ATOM 4365 C CA . GLY B 1 227 ? -20.453 -4.262 -2.355 1 96.75 227 GLY B CA 1
ATOM 4366 C C . GLY B 1 227 ? -20.438 -4.031 -3.855 1 96.75 227 GLY B C 1
ATOM 4367 O O . GLY B 1 227 ? -21.484 -3.811 -4.461 1 96.75 227 GLY B O 1
ATOM 4368 N N . ARG B 1 228 ? -19.312 -4.105 -4.41 1 97.62 228 ARG B N 1
ATOM 4369 C CA . ARG B 1 228 ? -19.141 -3.859 -5.836 1 97.62 228 ARG B CA 1
ATOM 4370 C C . ARG B 1 228 ? -19.688 -5.012 -6.664 1 97.62 228 ARG B C 1
ATOM 4372 O O . ARG B 1 228 ? -20.156 -4.809 -7.785 1 97.62 228 ARG B O 1
ATOM 4379 N N . PHE B 1 229 ? -19.641 -6.219 -6.094 1 98.25 229 PHE B N 1
ATOM 4380 C CA . PHE B 1 229 ? -20.047 -7.422 -6.812 1 98.25 229 PHE B CA 1
ATOM 4381 C C . PHE B 1 229 ? -21.047 -8.227 -5.996 1 98.25 229 PHE B C 1
ATOM 4383 O O . PHE B 1 229 ? -20.766 -9.352 -5.594 1 98.25 229 PHE B O 1
ATOM 4390 N N . PRO B 1 230 ? -22.234 -7.742 -5.84 1 97.62 230 PRO B N 1
ATOM 4391 C CA . PRO B 1 230 ? -23.234 -8.461 -5.043 1 97.62 230 PRO B CA 1
ATOM 4392 C C . PRO B 1 230 ? -23.5 -9.875 -5.566 1 97.62 230 PRO B C 1
ATOM 4394 O O . PRO B 1 230 ? -23.562 -10.086 -6.781 1 97.62 230 PRO B O 1
ATOM 4397 N N . GLY B 1 231 ? -23.578 -10.797 -4.703 1 96.12 231 GLY B N 1
ATOM 4398 C CA . GLY B 1 231 ? -23.875 -12.172 -5.062 1 96.12 231 GLY B CA 1
ATOM 4399 C C . GLY B 1 231 ? -22.641 -13.008 -5.316 1 96.12 231 GLY B C 1
ATOM 4400 O O . GLY B 1 231 ? -22.719 -14.227 -5.496 1 96.12 231 GLY B O 1
ATOM 4401 N N . ALA B 1 232 ? -21.484 -12.391 -5.289 1 97.38 232 ALA B N 1
ATOM 4402 C CA . ALA B 1 232 ? -20.234 -13.117 -5.496 1 97.38 232 ALA B CA 1
ATOM 4403 C C . ALA B 1 232 ? -19.547 -13.414 -4.164 1 97.38 232 ALA B C 1
ATOM 4405 O O . ALA B 1 232 ? -19.797 -12.734 -3.166 1 97.38 232 ALA B O 1
ATOM 4406 N N . ARG B 1 233 ? -18.781 -14.438 -4.152 1 95.62 233 ARG B N 1
ATOM 4407 C CA . ARG B 1 233 ? -17.953 -14.805 -3.01 1 95.62 233 ARG B CA 1
ATOM 4408 C C . ARG B 1 233 ? -16.469 -14.719 -3.361 1 95.62 233 ARG B C 1
ATOM 4410 O O . ARG B 1 233 ? -16.078 -15.047 -4.48 1 95.62 233 ARG B O 1
ATOM 4417 N N . PHE B 1 234 ? -15.734 -14.273 -2.383 1 97.31 234 PHE B N 1
ATOM 4418 C CA . PHE B 1 234 ? -14.312 -14.039 -2.59 1 97.31 234 PHE B CA 1
ATOM 4419 C C . PHE B 1 234 ? -13.484 -14.773 -1.544 1 97.31 234 PHE B C 1
ATOM 4421 O O . PHE B 1 234 ? -13.586 -14.492 -0.349 1 97.31 234 PHE B O 1
ATOM 4428 N N . GLY B 1 235 ? -12.711 -15.758 -1.98 1 96.81 235 GLY B N 1
ATOM 4429 C CA . GLY B 1 235 ? -11.672 -16.312 -1.137 1 96.81 235 GLY B CA 1
ATOM 4430 C C . GLY B 1 235 ? -10.344 -15.602 -1.272 1 96.81 235 GLY B C 1
ATOM 4431 O O . GLY B 1 235 ? -9.82 -15.453 -2.379 1 96.81 235 GLY B O 1
ATOM 4432 N N . MET B 1 236 ? -9.883 -15.117 -0.214 1 97.5 236 MET B N 1
ATOM 4433 C CA . MET B 1 236 ? -8.531 -14.57 -0.159 1 97.5 236 MET B CA 1
ATOM 4434 C C . MET B 1 236 ? -7.531 -15.633 0.272 1 97.5 236 MET B C 1
ATOM 4436 O O . MET B 1 236 ? -7.469 -15.992 1.448 1 97.5 236 MET B O 1
ATOM 4440 N N . PHE B 1 237 ? -6.82 -16.125 -0.659 1 98.25 237 PHE B N 1
ATOM 4441 C CA . PHE B 1 237 ? -5.789 -17.109 -0.365 1 98.25 237 PHE B CA 1
ATOM 4442 C C . PHE B 1 237 ? -4.469 -16.438 -0.023 1 98.25 237 PHE B C 1
ATOM 4444 O O . PHE B 1 237 ? -3.848 -15.812 -0.883 1 98.25 237 PHE B O 1
ATOM 4451 N N . ASP B 1 238 ? -3.973 -16.594 1.18 1 98.56 238 ASP B N 1
ATOM 4452 C CA . ASP B 1 238 ? -2.783 -15.922 1.693 1 98.56 238 ASP B CA 1
ATOM 4453 C C . ASP B 1 238 ? -1.518 -16.703 1.346 1 98.56 238 ASP B C 1
ATOM 4455 O O . ASP B 1 238 ? -0.864 -17.266 2.23 1 98.56 238 ASP B O 1
ATOM 4459 N N . SER B 1 239 ? -1.154 -16.594 0.108 1 98.75 239 SER B N 1
ATOM 4460 C CA . SER B 1 239 ? 0.074 -17.219 -0.367 1 98.75 239 SER B CA 1
ATOM 4461 C C . SER B 1 239 ? 1.296 -16.656 0.35 1 98.75 239 SER B C 1
ATOM 4463 O O . SER B 1 239 ? 2.271 -17.375 0.583 1 98.75 239 SER B O 1
ATOM 4465 N N . HIS B 1 240 ? 1.236 -15.43 0.688 1 98.69 240 HIS B N 1
ATOM 4466 C CA . HIS B 1 240 ? 2.316 -14.781 1.424 1 98.69 240 HIS B CA 1
ATOM 4467 C C . HIS B 1 240 ? 2.607 -15.508 2.732 1 98.69 240 HIS B C 1
ATOM 4469 O O . HIS B 1 240 ? 3.744 -15.922 2.979 1 98.69 240 HIS B O 1
ATOM 4475 N N . ARG B 1 241 ? 1.631 -15.672 3.494 1 98.31 241 ARG B N 1
ATOM 4476 C CA . ARG B 1 241 ? 1.781 -16.328 4.789 1 98.31 241 ARG B CA 1
ATOM 4477 C C . ARG B 1 241 ? 2.17 -17.797 4.617 1 98.31 241 ARG B C 1
ATOM 4479 O O . ARG B 1 241 ? 2.998 -18.312 5.367 1 98.31 241 ARG B O 1
ATOM 4486 N N . LEU B 1 242 ? 1.544 -18.469 3.668 1 98.75 242 LEU B N 1
ATOM 4487 C CA . LEU B 1 242 ? 1.85 -19.891 3.432 1 98.75 242 LEU B CA 1
ATOM 4488 C C . LEU B 1 242 ? 3.32 -20.062 3.076 1 98.75 242 LEU B C 1
ATOM 4490 O O . LEU B 1 242 ? 3.994 -20.938 3.639 1 98.75 242 LEU B O 1
ATOM 4494 N N . PHE B 1 243 ? 3.836 -19.266 2.191 1 98.75 243 PHE B N 1
ATOM 4495 C CA . PHE B 1 243 ? 5.223 -19.422 1.763 1 98.75 243 PHE B CA 1
ATOM 4496 C C . PHE B 1 243 ? 6.18 -19 2.873 1 98.75 243 PHE B C 1
ATOM 4498 O O . PHE B 1 243 ? 7.27 -19.562 3.004 1 98.75 243 PHE B O 1
ATOM 4505 N N . LYS B 1 244 ? 5.805 -18 3.66 1 98.19 244 LYS B N 1
ATOM 4506 C CA . LYS B 1 244 ? 6.602 -17.688 4.844 1 98.19 244 LYS B CA 1
ATOM 4507 C C . LYS B 1 244 ? 6.648 -18.875 5.801 1 98.19 244 LYS B C 1
ATOM 4509 O O . LYS B 1 244 ? 7.707 -19.203 6.348 1 98.19 244 LYS B O 1
ATOM 4514 N N . ASP B 1 245 ? 5.5 -19.484 5.977 1 98.44 245 ASP B N 1
ATOM 4515 C CA . ASP B 1 245 ? 5.441 -20.641 6.859 1 98.44 245 ASP B CA 1
ATOM 4516 C C . ASP B 1 245 ? 6.301 -21.781 6.32 1 98.44 245 ASP B C 1
ATOM 4518 O O . ASP B 1 245 ? 7.023 -22.438 7.078 1 98.44 245 ASP B O 1
ATOM 4522 N N . MET B 1 246 ? 6.27 -22.016 5.027 1 98.5 246 MET B N 1
ATOM 4523 C CA . MET B 1 246 ? 7.125 -23.031 4.422 1 98.5 246 MET B CA 1
ATOM 4524 C C . MET B 1 246 ? 8.602 -22.688 4.613 1 98.5 246 MET B C 1
ATOM 4526 O O . MET B 1 246 ? 9.414 -23.578 4.867 1 98.5 246 MET B O 1
ATOM 4530 N N . TYR B 1 247 ? 8.898 -21.453 4.512 1 98.25 247 TYR B N 1
ATOM 4531 C CA . TYR B 1 247 ? 10.281 -21 4.625 1 98.25 247 TYR B CA 1
ATOM 4532 C C . TYR B 1 247 ? 10.805 -21.203 6.043 1 98.25 247 TYR B C 1
ATOM 4534 O O . TYR B 1 247 ? 11.914 -21.703 6.238 1 98.25 247 TYR B O 1
ATOM 4542 N N . TYR B 1 248 ? 10.039 -20.875 7.023 1 97.81 248 TYR B N 1
ATOM 4543 C CA . TYR B 1 248 ? 10.516 -20.859 8.398 1 97.81 248 TYR B CA 1
ATOM 4544 C C . TYR B 1 248 ? 10.227 -22.188 9.094 1 97.81 248 TYR B C 1
ATOM 4546 O O . TYR B 1 248 ? 10.82 -22.5 10.125 1 97.81 248 TYR B O 1
ATOM 4554 N N . ASN B 1 249 ? 9.281 -22.953 8.594 1 98.06 249 ASN B N 1
ATOM 4555 C CA . ASN B 1 249 ? 8.922 -24.266 9.125 1 98.06 249 ASN B CA 1
ATOM 4556 C C . ASN B 1 249 ? 8.898 -25.312 8.023 1 98.06 249 ASN B C 1
ATOM 4558 O O . ASN B 1 249 ? 7.906 -26.031 7.859 1 98.06 249 ASN B O 1
ATOM 4562 N N . PRO B 1 250 ? 9.992 -25.531 7.32 1 98.12 250 PRO B N 1
ATOM 4563 C CA . PRO B 1 250 ? 9.992 -26.406 6.145 1 98.12 250 PRO B CA 1
ATOM 4564 C C . PRO B 1 250 ? 9.688 -27.875 6.496 1 98.12 250 PRO B C 1
ATOM 4566 O O . PRO B 1 250 ? 9.172 -28.609 5.656 1 98.12 250 PRO B O 1
ATOM 4569 N N . GLN B 1 251 ? 9.875 -28.312 7.688 1 97.38 251 GLN B N 1
ATOM 4570 C CA . GLN B 1 251 ? 9.641 -29.688 8.109 1 97.38 251 GLN B CA 1
ATOM 4571 C C . GLN B 1 251 ? 8.164 -30.047 8.039 1 97.38 251 GLN B C 1
ATOM 4573 O O . GLN B 1 251 ? 7.801 -31.219 7.957 1 97.38 251 GLN B O 1
ATOM 4578 N N . ASP B 1 252 ? 7.348 -29.062 8.016 1 97.5 252 ASP B N 1
ATOM 4579 C CA . ASP B 1 252 ? 5.906 -29.297 7.992 1 97.5 252 ASP B CA 1
ATOM 4580 C C . ASP B 1 252 ? 5.398 -29.438 6.559 1 97.5 252 ASP B C 1
ATOM 4582 O O . ASP B 1 252 ? 4.27 -29.891 6.336 1 97.5 252 ASP B O 1
ATOM 4586 N N . TYR B 1 253 ? 6.27 -29.125 5.539 1 98.12 253 TYR B N 1
ATOM 4587 C CA . TYR B 1 253 ? 5.734 -28.984 4.188 1 98.12 253 TYR B CA 1
ATOM 4588 C C . TYR B 1 253 ? 6.602 -29.734 3.182 1 98.12 253 TYR B C 1
ATOM 4590 O O . TYR B 1 253 ? 6.086 -30.312 2.221 1 98.12 253 TYR B O 1
ATOM 4598 N N . LEU B 1 254 ? 7.895 -29.703 3.412 1 98.31 254 LEU B N 1
ATOM 4599 C CA . LEU B 1 254 ? 8.836 -30.297 2.461 1 98.31 254 LEU B CA 1
ATOM 4600 C C . LEU B 1 254 ? 9.172 -31.719 2.844 1 98.31 254 LEU B C 1
ATOM 4602 O O . LEU B 1 254 ? 8.906 -32.156 3.971 1 98.31 254 LEU B O 1
ATOM 4606 N N . VAL B 1 255 ? 9.719 -32.438 1.84 1 96.56 255 VAL B N 1
ATOM 4607 C CA . VAL B 1 255 ? 10 -33.844 2.033 1 96.56 255 VAL B CA 1
ATOM 4608 C C . VAL B 1 255 ? 11.477 -34.125 1.762 1 96.56 255 VAL B C 1
ATOM 4610 O O . VAL B 1 255 ? 11.992 -33.781 0.696 1 96.56 255 VAL B O 1
ATOM 4613 N N . GLY B 1 256 ? 12.117 -34.719 2.703 1 87.25 256 GLY B N 1
ATOM 4614 C CA . GLY B 1 256 ? 13.516 -35.094 2.527 1 87.25 256 GLY B CA 1
ATOM 4615 C C . GLY B 1 256 ? 14.375 -34.719 3.723 1 87.25 256 GLY B C 1
ATOM 4616 O O . GLY B 1 256 ? 13.922 -34.062 4.656 1 87.25 256 GLY B O 1
ATOM 4617 N N . PRO B 1 257 ? 15.547 -35.25 3.732 1 79.88 257 PRO B N 1
ATOM 4618 C CA . PRO B 1 257 ? 16.406 -35.156 4.918 1 79.88 257 PRO B CA 1
ATOM 4619 C C . PRO B 1 257 ? 16.953 -33.75 5.152 1 79.88 257 PRO B C 1
ATOM 4621 O O . PRO B 1 257 ? 17.266 -33.406 6.289 1 79.88 257 PRO B O 1
ATOM 4624 N N . THR B 1 258 ? 17.203 -33.031 4.152 1 91.94 258 THR B N 1
ATOM 4625 C CA . THR B 1 258 ? 17.75 -31.688 4.316 1 91.94 258 THR B CA 1
ATOM 4626 C C . THR B 1 258 ? 16.922 -30.672 3.527 1 91.94 258 THR B C 1
ATOM 4628 O O . THR B 1 258 ? 17.016 -30.609 2.299 1 91.94 258 THR B O 1
ATOM 4631 N N . TYR B 1 259 ? 16.156 -29.984 4.359 1 97 259 TYR B N 1
ATOM 4632 C CA . TYR B 1 259 ? 15.32 -28.984 3.719 1 97 259 TYR B CA 1
ATOM 4633 C C . TYR B 1 259 ? 16.156 -27.797 3.246 1 97 259 TYR B C 1
ATOM 4635 O O . TYR B 1 259 ? 17.094 -27.375 3.93 1 97 259 TYR B O 1
ATOM 4643 N N . ASN B 1 260 ? 15.898 -27.312 2.072 1 97.44 260 ASN B N 1
ATOM 4644 C CA . ASN B 1 260 ? 16.578 -26.172 1.489 1 97.44 260 ASN B CA 1
ATOM 4645 C C . ASN B 1 260 ? 15.602 -25.078 1.071 1 97.44 260 ASN B C 1
ATOM 4647 O O . ASN B 1 260 ? 14.891 -25.234 0.075 1 97.44 260 ASN B O 1
ATOM 4651 N N . VAL B 1 261 ? 15.57 -23.938 1.846 1 96.88 261 VAL B N 1
ATOM 4652 C CA . VAL B 1 261 ? 14.57 -22.906 1.605 1 96.88 261 VAL B CA 1
ATOM 4653 C C . VAL B 1 261 ? 15.242 -21.656 1.018 1 96.88 261 VAL B C 1
ATOM 4655 O O . VAL B 1 261 ? 14.57 -20.766 0.504 1 96.88 261 VAL B O 1
ATOM 4658 N N . SER B 1 262 ? 16.578 -21.609 1.083 1 94.94 262 SER B N 1
ATOM 4659 C CA . SER B 1 262 ? 17.297 -20.453 0.553 1 94.94 262 SER B CA 1
ATOM 4660 C C . SER B 1 262 ? 17.953 -20.766 -0.788 1 94.94 262 SER B C 1
ATOM 4662 O O . SER B 1 262 ? 18.344 -19.859 -1.522 1 94.94 262 SER B O 1
ATOM 4664 N N . GLY B 1 263 ? 18.078 -22.062 -1.092 1 94.88 263 GLY B N 1
ATOM 4665 C CA . GLY B 1 263 ? 18.609 -22.516 -2.371 1 94.88 263 GLY B CA 1
ATOM 4666 C C . GLY B 1 263 ? 17.531 -22.906 -3.359 1 94.88 263 GLY B C 1
ATOM 4667 O O . GLY B 1 263 ? 16.328 -22.719 -3.092 1 94.88 263 GLY B O 1
ATOM 4668 N N . VAL B 1 264 ? 18.016 -23.328 -4.59 1 96.81 264 VAL B N 1
ATOM 4669 C CA . VAL B 1 264 ? 17.078 -23.656 -5.66 1 96.81 264 VAL B CA 1
ATOM 4670 C C . VAL B 1 264 ? 17.469 -24.984 -6.305 1 96.81 264 VAL B C 1
ATOM 4672 O O . VAL B 1 264 ? 18.609 -25.422 -6.199 1 96.81 264 VAL B O 1
ATOM 4675 N N . ILE B 1 265 ? 16.516 -25.625 -6.918 1 97.19 265 ILE B N 1
ATOM 4676 C CA . ILE B 1 265 ? 16.719 -26.875 -7.621 1 97.19 265 ILE B CA 1
ATOM 4677 C C . ILE B 1 265 ? 17.547 -26.641 -8.883 1 97.19 265 ILE B C 1
ATOM 4679 O O . ILE B 1 265 ? 18.531 -27.344 -9.133 1 97.19 265 ILE B O 1
ATOM 4683 N N . GLN B 1 266 ? 17.172 -25.641 -9.625 1 96.94 266 GLN B N 1
ATOM 4684 C CA . GLN B 1 266 ? 17.938 -25.266 -10.805 1 96.94 266 GLN B CA 1
ATOM 4685 C C . GLN B 1 266 ? 18.5 -23.859 -10.656 1 96.94 266 GLN B C 1
ATOM 4687 O O . GLN B 1 266 ? 17.781 -22.875 -10.805 1 96.94 266 GLN B O 1
ATOM 4692 N N . ALA B 1 267 ? 19.812 -23.797 -10.414 1 94.75 267 ALA B N 1
ATOM 4693 C CA . ALA B 1 267 ? 20.484 -22.516 -10.305 1 94.75 267 ALA B CA 1
ATOM 4694 C C . ALA B 1 267 ? 21.141 -22.125 -11.625 1 94.75 267 ALA B C 1
ATOM 4696 O O . ALA B 1 267 ? 21.891 -22.906 -12.211 1 94.75 267 ALA B O 1
ATOM 4697 N N . CYS B 1 268 ? 20.844 -21.016 -12.125 1 93.06 268 CYS B N 1
ATOM 4698 C CA . CYS B 1 268 ? 21.516 -20.453 -13.281 1 93.06 268 CYS B CA 1
ATOM 4699 C C . CYS B 1 268 ? 22.125 -19.094 -12.953 1 93.06 268 CYS B C 1
ATOM 4701 O O . CYS B 1 268 ? 21.406 -18.094 -12.805 1 93.06 268 CYS B O 1
ATOM 4703 N N . ARG B 1 269 ? 23.422 -18.984 -12.914 1 89.5 269 ARG B N 1
ATOM 4704 C CA . ARG B 1 269 ? 24.125 -17.812 -12.422 1 89.5 269 ARG B CA 1
ATOM 4705 C C . ARG B 1 269 ? 25.125 -17.297 -13.453 1 89.5 269 ARG B C 1
ATOM 4707 O O . ARG B 1 269 ? 25.703 -18.078 -14.211 1 89.5 269 ARG B O 1
ATOM 4714 N N . TYR B 1 270 ? 25.172 -15.969 -13.484 1 86.06 270 TYR B N 1
ATOM 4715 C CA . TYR B 1 270 ? 26.328 -15.359 -14.125 1 86.06 270 TYR B CA 1
ATOM 4716 C C . TYR B 1 270 ? 27.484 -15.195 -13.133 1 86.06 270 TYR B C 1
ATOM 4718 O O . TYR B 1 270 ? 27.375 -14.43 -12.172 1 86.06 270 TYR B O 1
ATOM 4726 N N . PRO B 1 271 ? 28.547 -15.961 -13.367 1 77.19 271 PRO B N 1
ATOM 4727 C CA . PRO B 1 271 ? 29.672 -15.758 -12.453 1 77.19 271 PRO B CA 1
ATOM 4728 C C . PRO B 1 271 ? 30.234 -14.344 -12.516 1 77.19 271 PRO B C 1
ATOM 4730 O O . PRO B 1 271 ? 30.094 -13.664 -13.531 1 77.19 271 PRO B O 1
ATOM 4733 N N . TYR B 1 272 ? 30.734 -13.961 -11.32 1 72.94 272 TYR B N 1
ATOM 4734 C CA . TYR B 1 272 ? 31.344 -12.641 -11.273 1 72.94 272 TYR B CA 1
ATOM 4735 C C . TYR B 1 272 ? 32.344 -12.469 -12.398 1 72.94 272 TYR B C 1
ATOM 4737 O O . TYR B 1 272 ? 33.25 -13.305 -12.578 1 72.94 272 TYR B O 1
ATOM 4745 N N . GLY B 1 273 ? 32.188 -11.453 -13.125 1 69.62 273 GLY B N 1
ATOM 4746 C CA . GLY B 1 273 ? 33.125 -11.125 -14.188 1 69.62 273 GLY B CA 1
ATOM 4747 C C . GLY B 1 273 ? 32.969 -11.969 -15.43 1 69.62 273 GLY B C 1
ATOM 4748 O O . GLY B 1 273 ? 33.719 -11.867 -16.375 1 69.62 273 GLY B O 1
ATOM 4749 N N . ASN B 1 274 ? 32.062 -12.898 -15.336 1 73.44 274 ASN B N 1
ATOM 4750 C CA . ASN B 1 274 ? 31.828 -13.789 -16.469 1 73.44 274 ASN B CA 1
ATOM 4751 C C . ASN B 1 274 ? 30.422 -13.633 -17.031 1 73.44 274 ASN B C 1
ATOM 4753 O O . ASN B 1 274 ? 29.438 -13.672 -16.297 1 73.44 274 ASN B O 1
ATOM 4757 N N . ASN B 1 275 ? 30.359 -13.477 -18.344 1 80.38 275 ASN B N 1
ATOM 4758 C CA . ASN B 1 275 ? 29.078 -13.242 -19.016 1 80.38 275 ASN B CA 1
ATOM 4759 C C . ASN B 1 275 ? 28.453 -14.539 -19.516 1 80.38 275 ASN B C 1
ATOM 4761 O O . ASN B 1 275 ? 27.484 -14.508 -20.281 1 80.38 275 ASN B O 1
ATOM 4765 N N . THR B 1 276 ? 29.078 -15.641 -19.016 1 87.19 276 THR B N 1
ATOM 4766 C CA . THR B 1 276 ? 28.5 -16.922 -19.422 1 87.19 276 THR B CA 1
ATOM 4767 C C . THR B 1 276 ? 27.625 -17.5 -18.312 1 87.19 276 THR B C 1
ATOM 4769 O O . THR B 1 276 ? 28.094 -17.656 -17.188 1 87.19 276 THR B O 1
ATOM 4772 N N . LEU B 1 277 ? 26.391 -17.828 -18.703 1 89.88 277 LEU B N 1
ATOM 4773 C CA . LEU B 1 277 ? 25.438 -18.406 -17.766 1 89.88 277 LEU B CA 1
ATOM 4774 C C . LEU B 1 277 ? 25.781 -19.859 -17.453 1 89.88 277 LEU B C 1
ATOM 4776 O O . LEU B 1 277 ? 26.062 -20.641 -18.375 1 89.88 277 LEU B O 1
ATOM 4780 N N . VAL B 1 278 ? 25.922 -20.25 -16.188 1 91.25 278 VAL B N 1
ATOM 4781 C CA . VAL B 1 278 ? 26.141 -21.609 -15.742 1 91.25 278 VAL B CA 1
ATOM 4782 C C . VAL B 1 278 ? 24.922 -22.109 -14.969 1 91.25 278 VAL B C 1
ATOM 4784 O O . VAL B 1 278 ? 24.484 -21.469 -14.016 1 91.25 278 VAL B O 1
ATOM 4787 N N . CYS B 1 279 ? 24.453 -23.297 -15.445 1 93.94 279 CYS B N 1
ATOM 4788 C CA . CYS B 1 279 ? 23.266 -23.844 -14.805 1 93.94 279 CYS B CA 1
ATOM 4789 C C . CYS B 1 279 ? 23.562 -25.203 -14.172 1 93.94 279 CYS B C 1
ATOM 4791 O O . CYS B 1 279 ? 24.281 -26.016 -14.758 1 93.94 279 CYS B O 1
ATOM 4793 N N . GLU B 1 280 ? 23.125 -25.344 -12.977 1 94.56 280 GLU B N 1
ATOM 4794 C CA . GLU B 1 280 ? 23.188 -26.609 -12.234 1 94.56 280 GLU B CA 1
ATOM 4795 C C . GLU B 1 280 ? 21.812 -27.031 -11.742 1 94.56 280 GLU B C 1
ATOM 4797 O O . GLU B 1 280 ? 21.031 -26.203 -11.297 1 94.56 280 GLU B O 1
ATOM 4802 N N . THR B 1 281 ? 21.562 -28.328 -11.859 1 96.75 281 THR B N 1
ATOM 4803 C CA . THR B 1 281 ? 20.25 -28.828 -11.477 1 96.75 281 THR B CA 1
ATOM 4804 C C . THR B 1 281 ? 20.391 -30 -10.5 1 96.75 281 THR B C 1
ATOM 4806 O O . THR B 1 281 ? 21.172 -30.922 -10.727 1 96.75 281 THR B O 1
ATOM 4809 N N . GLU B 1 282 ? 19.641 -29.922 -9.469 1 96.31 282 GLU B N 1
ATOM 4810 C CA . GLU B 1 282 ? 19.609 -31 -8.477 1 96.31 282 GLU B CA 1
ATOM 4811 C C . GLU B 1 282 ? 18.953 -32.25 -9.047 1 96.31 282 GLU B C 1
ATOM 4813 O O . GLU B 1 282 ? 18.031 -32.156 -9.852 1 96.31 282 GLU B O 1
ATOM 4818 N N . PRO B 1 283 ? 19.344 -33.438 -8.602 1 95.44 283 PRO B N 1
ATOM 4819 C CA . PRO B 1 283 ? 18.688 -34.688 -9.07 1 95.44 283 PRO B CA 1
ATOM 4820 C C . PRO B 1 283 ? 17.266 -34.812 -8.539 1 95.44 283 PRO B C 1
ATOM 4822 O O . PRO B 1 283 ? 16.938 -34.281 -7.488 1 95.44 283 PRO B O 1
ATOM 4825 N N . PRO B 1 284 ? 16.484 -35.562 -9.281 1 94.69 284 PRO B N 1
ATOM 4826 C CA . PRO B 1 284 ? 15.07 -35.719 -8.938 1 94.69 284 PRO B CA 1
ATOM 4827 C C . PRO B 1 284 ? 14.859 -36.188 -7.5 1 94.69 284 PRO B C 1
ATOM 4829 O O . PRO B 1 284 ? 13.922 -35.781 -6.832 1 94.69 284 PRO B O 1
ATOM 4832 N N . ALA B 1 285 ? 15.75 -36.906 -6.926 1 94.56 285 ALA B N 1
ATOM 4833 C CA . ALA B 1 285 ? 15.586 -37.594 -5.648 1 94.56 285 ALA B CA 1
ATOM 4834 C C . ALA B 1 285 ? 15.531 -36.594 -4.496 1 94.56 285 ALA B C 1
ATOM 4836 O O . ALA B 1 285 ? 15.023 -36.906 -3.416 1 94.56 285 ALA B O 1
ATOM 4837 N N . VAL B 1 286 ? 15.984 -35.375 -4.684 1 96.5 286 VAL B N 1
ATOM 4838 C CA . VAL B 1 286 ? 16.078 -34.5 -3.543 1 96.5 286 VAL B CA 1
ATOM 4839 C C . VAL B 1 286 ? 15.164 -33.281 -3.771 1 96.5 286 VAL B C 1
ATOM 4841 O O . VAL B 1 286 ? 15.07 -32.406 -2.916 1 96.5 286 VAL B O 1
ATOM 4844 N N . ARG B 1 287 ? 14.453 -33.219 -4.832 1 97.12 287 ARG B N 1
ATOM 4845 C CA . ARG B 1 287 ? 13.805 -31.984 -5.262 1 97.12 287 ARG B CA 1
ATOM 4846 C C . ARG B 1 287 ? 12.625 -31.641 -4.352 1 97.12 287 ARG B C 1
ATOM 4848 O O . ARG B 1 287 ? 12.305 -30.453 -4.168 1 97.12 287 ARG B O 1
ATOM 4855 N N . ASP B 1 288 ? 12.047 -32.625 -3.713 1 97.81 288 ASP B N 1
ATOM 4856 C CA . ASP B 1 288 ? 10.906 -32.375 -2.838 1 97.81 288 ASP B CA 1
ATOM 4857 C C . ASP B 1 288 ? 11.352 -31.719 -1.534 1 97.81 288 ASP B C 1
ATOM 4859 O O . ASP B 1 288 ? 10.516 -31.25 -0.751 1 97.81 288 ASP B O 1
ATOM 4863 N N . SER B 1 289 ? 12.625 -31.594 -1.331 1 98.12 289 SER B N 1
ATOM 4864 C CA . SER B 1 289 ? 13.148 -30.938 -0.133 1 98.12 289 SER B CA 1
ATOM 4865 C C . SER B 1 289 ? 13.391 -29.453 -0.374 1 98.12 289 SER B C 1
ATOM 4867 O O . SER B 1 289 ? 13.781 -28.734 0.543 1 98.12 289 SER B O 1
ATOM 4869 N N . TYR B 1 290 ? 13.109 -28.969 -1.582 1 98 290 TYR B N 1
ATOM 4870 C CA . TYR B 1 290 ? 13.359 -27.578 -1.936 1 98 290 TYR B CA 1
ATOM 4871 C C . TYR B 1 290 ? 12.062 -26.781 -1.989 1 98 290 TYR B C 1
ATOM 4873 O O . TYR B 1 290 ? 11.047 -27.281 -2.482 1 98 290 TYR B O 1
ATOM 4881 N N . LEU B 1 291 ? 12.164 -25.531 -1.561 1 98.19 291 LEU B N 1
ATOM 4882 C CA . LEU B 1 291 ? 11.031 -24.609 -1.661 1 98.19 291 LEU B CA 1
ATOM 4883 C C . LEU B 1 291 ? 10.945 -24 -3.059 1 98.19 291 LEU B C 1
ATOM 4885 O O . LEU B 1 291 ? 9.852 -23.719 -3.551 1 98.19 291 LEU B O 1
ATOM 4889 N N . TRP B 1 292 ? 12.102 -23.891 -3.695 1 97.81 292 TRP B N 1
ATOM 4890 C CA . TRP B 1 292 ? 12.141 -23.156 -4.957 1 97.81 292 TRP B CA 1
ATOM 4891 C C . TRP B 1 292 ? 12.703 -24.031 -6.078 1 97.81 292 TRP B C 1
ATOM 4893 O O . TRP B 1 292 ? 13.656 -24.781 -5.871 1 97.81 292 TRP B O 1
ATOM 4903 N N . TRP B 1 293 ? 12.094 -23.891 -7.281 1 97.06 293 TRP B N 1
ATOM 4904 C CA . TRP B 1 293 ? 12.617 -24.547 -8.477 1 97.06 293 TRP B CA 1
ATOM 4905 C C . TRP B 1 293 ? 13.859 -23.828 -9 1 97.06 293 TRP B C 1
ATOM 4907 O O . TRP B 1 293 ? 14.891 -24.453 -9.234 1 97.06 293 TRP B O 1
ATOM 4917 N N . ASN B 1 294 ? 13.742 -22.547 -9.133 1 96.56 294 ASN B N 1
ATOM 4918 C CA . ASN B 1 294 ? 14.844 -21.672 -9.523 1 96.56 294 ASN B CA 1
ATOM 4919 C C . ASN B 1 294 ? 14.766 -20.312 -8.805 1 96.56 294 ASN B C 1
ATOM 4921 O O . ASN B 1 294 ? 14.086 -20.188 -7.789 1 96.56 294 ASN B O 1
ATOM 4925 N N . GLU B 1 295 ? 15.406 -19.312 -9.273 1 95.75 295 GLU B N 1
ATOM 4926 C CA . GLU B 1 295 ? 15.602 -18.078 -8.523 1 95.75 295 GLU B CA 1
ATOM 4927 C C . GLU B 1 295 ? 14.297 -17.281 -8.414 1 95.75 295 GLU B C 1
ATOM 4929 O O . GLU B 1 295 ? 14.195 -16.344 -7.629 1 95.75 295 GLU B O 1
ATOM 4934 N N . LEU B 1 296 ? 13.227 -17.766 -9.133 1 96.12 296 LEU B N 1
ATOM 4935 C CA . LEU B 1 296 ? 12.008 -16.969 -9.18 1 96.12 296 LEU B CA 1
ATOM 4936 C C . LEU B 1 296 ? 10.773 -17.844 -8.953 1 96.12 296 LEU B C 1
ATOM 4938 O O . LEU B 1 296 ? 9.703 -17.328 -8.609 1 96.12 296 LEU B O 1
ATOM 4942 N N . HIS B 1 297 ? 10.898 -19.219 -9.125 1 97.25 297 HIS B N 1
ATOM 4943 C CA . HIS B 1 297 ? 9.695 -20.047 -9.195 1 97.25 297 HIS B CA 1
ATOM 4944 C C . HIS B 1 297 ? 9.648 -21.031 -8.039 1 97.25 297 HIS B C 1
ATOM 4946 O O . HIS B 1 297 ? 10.672 -21.594 -7.648 1 97.25 297 HIS B O 1
ATOM 4952 N N . PRO B 1 298 ? 8.445 -21.328 -7.547 1 97.56 298 PRO B N 1
ATOM 4953 C CA . PRO B 1 298 ? 8.289 -22.375 -6.531 1 97.56 298 PRO B CA 1
ATOM 4954 C C . PRO B 1 298 ? 8.578 -23.766 -7.078 1 97.56 298 PRO B C 1
ATOM 4956 O O . PRO B 1 298 ? 8.445 -24.016 -8.281 1 97.56 298 PRO B O 1
ATOM 4959 N N . SER B 1 299 ? 8.93 -24.641 -6.223 1 97.75 299 SER B N 1
ATOM 4960 C CA . SER B 1 299 ? 9.125 -26.047 -6.566 1 97.75 299 SER B CA 1
ATOM 4961 C C . SER B 1 299 ? 7.793 -26.766 -6.758 1 97.75 299 SER B C 1
ATOM 4963 O O . SER B 1 299 ? 6.746 -26.25 -6.359 1 97.75 299 SER B O 1
ATOM 4965 N N . GLU B 1 300 ? 7.855 -27.906 -7.359 1 97.81 300 GLU B N 1
ATOM 4966 C CA . GLU B 1 300 ? 6.645 -28.719 -7.492 1 97.81 300 GLU B CA 1
ATOM 4967 C C . GLU B 1 300 ? 6.066 -29.062 -6.125 1 97.81 300 GLU B C 1
ATOM 4969 O O . GLU B 1 300 ? 4.848 -29.078 -5.941 1 97.81 300 GLU B O 1
ATOM 4974 N N . GLN B 1 301 ? 6.961 -29.344 -5.164 1 98.44 301 GLN B N 1
ATOM 4975 C CA . GLN B 1 301 ? 6.492 -29.641 -3.812 1 98.44 301 GLN B CA 1
ATOM 4976 C C . GLN B 1 301 ? 5.711 -28.453 -3.232 1 98.44 301 GLN B C 1
ATOM 4978 O O . GLN B 1 301 ? 4.68 -28.656 -2.584 1 98.44 301 GLN B O 1
ATOM 4983 N N . ALA B 1 302 ? 6.219 -27.297 -3.436 1 98.5 302 ALA B N 1
ATOM 4984 C CA . ALA B 1 302 ? 5.484 -26.109 -2.994 1 98.5 302 ALA B CA 1
ATOM 4985 C C . ALA B 1 302 ? 4.121 -26.031 -3.674 1 98.5 302 ALA B C 1
ATOM 4987 O O . ALA B 1 302 ? 3.125 -25.672 -3.037 1 98.5 302 ALA B O 1
ATOM 4988 N N . HIS B 1 303 ? 4.023 -26.359 -4.945 1 98.44 303 HIS B N 1
ATOM 4989 C CA . HIS B 1 303 ? 2.76 -26.344 -5.672 1 98.44 303 HIS B CA 1
ATOM 4990 C C . HIS B 1 303 ? 1.79 -27.375 -5.102 1 98.44 303 HIS B C 1
ATOM 4992 O O . HIS B 1 303 ? 0.584 -27.125 -5.031 1 98.44 303 HIS B O 1
ATOM 4998 N N . LYS B 1 304 ? 2.279 -28.547 -4.73 1 98.56 304 LYS B N 1
ATOM 4999 C CA . LYS B 1 304 ? 1.444 -29.531 -4.062 1 98.56 304 LYS B CA 1
ATOM 5000 C C . LYS B 1 304 ? 0.83 -28.969 -2.785 1 98.56 304 LYS B C 1
ATOM 5002 O O . LYS B 1 304 ? -0.35 -29.188 -2.506 1 98.56 304 LYS B O 1
ATOM 5007 N N . VAL B 1 305 ? 1.655 -28.25 -2.059 1 98.62 305 VAL B N 1
ATOM 5008 C CA . VAL B 1 305 ? 1.188 -27.656 -0.809 1 98.62 305 VAL B CA 1
ATOM 5009 C C . VAL B 1 305 ? 0.106 -26.625 -1.103 1 98.62 305 VAL B C 1
ATOM 5011 O O . VAL B 1 305 ? -0.921 -26.578 -0.422 1 98.62 305 VAL B O 1
ATOM 5014 N N . VAL B 1 306 ? 0.304 -25.781 -2.115 1 98.69 306 VAL B N 1
ATOM 5015 C CA . VAL B 1 306 ? -0.694 -24.781 -2.502 1 98.69 306 VAL B CA 1
ATOM 5016 C C . VAL B 1 306 ? -1.999 -25.484 -2.875 1 98.69 306 VAL B C 1
ATOM 5018 O O . VAL B 1 306 ? -3.07 -25.109 -2.387 1 98.69 306 VAL B O 1
ATOM 5021 N N . ALA B 1 307 ? -1.934 -26.516 -3.682 1 98.38 307 ALA B N 1
ATOM 5022 C CA . ALA B 1 307 ? -3.113 -27.25 -4.137 1 98.38 307 ALA B CA 1
ATOM 5023 C C . ALA B 1 307 ? -3.883 -27.844 -2.953 1 98.38 307 ALA B C 1
ATOM 5025 O O . ALA B 1 307 ? -5.113 -27.75 -2.898 1 98.38 307 ALA B O 1
ATOM 5026 N N . ARG B 1 308 ? -3.162 -28.422 -2.012 1 97.38 308 ARG B N 1
ATOM 5027 C CA . ARG B 1 308 ? -3.785 -29 -0.822 1 97.38 308 ARG B CA 1
ATOM 5028 C C . ARG B 1 308 ? -4.555 -27.938 -0.044 1 97.38 308 ARG B C 1
ATOM 5030 O O . ARG B 1 308 ? -5.66 -28.188 0.435 1 97.38 308 ARG B O 1
ATOM 5037 N N . ASN B 1 309 ? -3.969 -26.797 0.051 1 97.5 309 ASN B N 1
ATOM 5038 C CA . ASN B 1 309 ? -4.613 -25.75 0.83 1 97.5 309 ASN B CA 1
ATOM 5039 C C . ASN B 1 309 ? -5.781 -25.125 0.071 1 97.5 309 ASN B C 1
ATOM 5041 O O . ASN B 1 309 ? -6.742 -24.641 0.681 1 97.5 309 ASN B O 1
ATOM 5045 N N . VAL B 1 310 ? -5.742 -25.125 -1.279 1 96.69 310 VAL B N 1
ATOM 5046 C CA . VAL B 1 310 ? -6.906 -24.719 -2.066 1 96.69 310 VAL B CA 1
ATOM 5047 C C . VAL B 1 310 ? -8.07 -25.688 -1.791 1 96.69 310 VAL B C 1
ATOM 5049 O O . VAL B 1 310 ? -9.172 -25.25 -1.448 1 96.69 310 VAL B O 1
ATOM 5052 N N . LEU B 1 311 ? -7.832 -26.969 -1.844 1 95.44 311 LEU B N 1
ATOM 5053 C CA . LEU B 1 311 ? -8.875 -27.969 -1.647 1 95.44 311 LEU B CA 1
ATOM 5054 C C . LEU B 1 311 ? -9.391 -27.953 -0.212 1 95.44 311 LEU B C 1
ATOM 5056 O O . LEU B 1 311 ? -10.594 -28.047 0.02 1 95.44 311 LEU B O 1
ATOM 5060 N N . ASN B 1 312 ? -8.445 -27.797 0.742 1 93.44 312 ASN B N 1
ATOM 5061 C CA . ASN B 1 312 ? -8.852 -27.703 2.141 1 93.44 312 ASN B CA 1
ATOM 5062 C C . ASN B 1 312 ? -9.781 -26.516 2.377 1 93.44 312 ASN B C 1
ATOM 5064 O O . ASN B 1 312 ? -10.727 -26.609 3.162 1 93.44 312 ASN B O 1
ATOM 5068 N N . SER B 1 313 ? -9.531 -25.469 1.696 1 91.12 313 SER B N 1
ATOM 5069 C CA . SER B 1 313 ? -10.305 -24.25 1.919 1 91.12 313 SER B CA 1
ATOM 5070 C C . SER B 1 313 ? -11.75 -24.422 1.463 1 91.12 313 SER B C 1
ATOM 5072 O O . SER B 1 313 ? -12.656 -23.797 2.008 1 91.12 313 SER B O 1
ATOM 5074 N N . LEU B 1 314 ? -11.992 -25.234 0.491 1 89.38 314 LEU B N 1
ATOM 5075 C CA . LEU B 1 314 ? -13.336 -25.469 -0.043 1 89.38 314 LEU B CA 1
ATOM 5076 C C . LEU B 1 314 ? -14.18 -26.266 0.935 1 89.38 314 LEU B C 1
ATOM 5078 O O . LEU B 1 314 ? -15.414 -26.25 0.861 1 89.38 314 LEU B O 1
ATOM 5082 N N . SER B 1 315 ? -13.523 -26.938 1.854 1 84.88 315 SER B N 1
ATOM 5083 C CA . SER B 1 315 ? -14.227 -27.703 2.883 1 84.88 315 SER B CA 1
ATOM 5084 C C . SER B 1 315 ? -14.266 -26.938 4.203 1 84.88 315 SER B C 1
ATOM 5086 O O . SER B 1 315 ? -14.594 -27.516 5.246 1 84.88 315 SER B O 1
ATOM 5088 N N . GLY B 1 316 ? -13.852 -25.672 4.148 1 81.44 316 GLY B N 1
ATOM 5089 C CA . GLY B 1 316 ? -13.867 -24.812 5.328 1 81.44 316 GLY B CA 1
ATOM 5090 C C . GLY B 1 316 ? -12.711 -25.094 6.277 1 81.44 316 GLY B C 1
ATOM 5091 O O . GLY B 1 316 ? -12.781 -24.75 7.461 1 81.44 316 GLY B O 1
ATOM 5092 N N . LYS B 1 317 ? -11.805 -25.719 5.73 1 82.25 317 LYS B N 1
ATOM 5093 C CA . LYS B 1 317 ? -10.641 -26.062 6.543 1 82.25 317 LYS B CA 1
ATOM 5094 C C . LYS B 1 317 ? -9.43 -25.219 6.164 1 82.25 317 LYS B C 1
ATOM 5096 O O . LYS B 1 317 ? -9.391 -24.625 5.078 1 82.25 317 LYS B O 1
ATOM 5101 N N . GLY B 1 318 ? -8.594 -25.016 7.086 1 83.19 318 GLY B N 1
ATOM 5102 C CA . GLY B 1 318 ? -7.289 -24.422 6.84 1 83.19 318 GLY B CA 1
ATOM 5103 C C . GLY B 1 318 ? -7.238 -22.938 7.16 1 83.19 318 GLY B C 1
ATOM 5104 O O . GLY B 1 318 ? -8.258 -22.25 7.086 1 83.19 318 GLY B O 1
ATOM 5105 N N . PRO B 1 319 ? -6.043 -22.547 7.426 1 92.06 319 PRO B N 1
ATOM 5106 C CA . PRO B 1 319 ? -5.898 -21.203 7.988 1 92.06 319 PRO B CA 1
ATOM 5107 C C . PRO B 1 319 ? -5.539 -20.156 6.934 1 92.06 319 PRO B C 1
ATOM 5109 O O . PRO B 1 319 ? -5.441 -18.969 7.246 1 92.06 319 PRO B O 1
ATOM 5112 N N . PHE B 1 320 ? -5.461 -20.578 5.637 1 96.69 320 PHE B N 1
ATOM 5113 C CA . PHE B 1 320 ? -4.809 -19.672 4.707 1 96.69 320 PHE B CA 1
ATOM 5114 C C . PHE B 1 320 ? -5.832 -19 3.795 1 96.69 320 PHE B C 1
ATOM 5116 O O . PHE B 1 320 ? -5.48 -18.141 2.982 1 96.69 320 PHE B O 1
ATOM 5123 N N . VAL B 1 321 ? -7.102 -19.406 3.871 1 95.75 321 VAL B N 1
ATOM 5124 C CA . VAL B 1 321 ? -8.109 -18.766 3.025 1 95.75 321 VAL B CA 1
ATOM 5125 C C . VAL B 1 321 ? -9.211 -18.172 3.895 1 95.75 321 VAL B C 1
ATOM 5127 O O . VAL B 1 321 ? -9.727 -18.828 4.801 1 95.75 321 VAL B O 1
ATOM 5130 N N . GLN B 1 322 ? -9.547 -16.906 3.703 1 95.12 322 GLN B N 1
ATOM 5131 C CA . GLN B 1 322 ? -10.695 -16.234 4.301 1 95.12 322 GLN B CA 1
ATOM 5132 C C . GLN B 1 322 ? -11.734 -15.867 3.246 1 95.12 322 GLN B C 1
ATOM 5134 O O . GLN B 1 322 ? -11.383 -15.375 2.17 1 95.12 322 GLN B O 1
ATOM 5139 N N . TRP B 1 323 ? -12.977 -16.156 3.514 1 94.81 323 TRP B N 1
ATOM 5140 C CA . TRP B 1 323 ? -14.039 -15.953 2.535 1 94.81 323 TRP B CA 1
ATOM 5141 C C . TRP B 1 323 ? -14.867 -14.727 2.885 1 94.81 323 TRP B C 1
ATOM 5143 O O . TRP B 1 323 ? -15.164 -14.477 4.059 1 94.81 323 TRP B O 1
ATOM 5153 N N . TYR B 1 324 ? -15.234 -13.969 1.883 1 95.25 324 TYR B N 1
ATOM 5154 C CA . TYR B 1 324 ? -16.047 -12.766 2.006 1 95.25 324 TYR B CA 1
ATOM 5155 C C . TYR B 1 324 ? -17.172 -12.758 0.965 1 95.25 324 TYR B C 1
ATOM 5157 O O . TYR B 1 324 ? -17.094 -13.469 -0.041 1 95.25 324 TYR B O 1
ATOM 5165 N N . GLY B 1 325 ? -18.172 -11.977 1.202 1 92.56 325 GLY B N 1
ATOM 5166 C CA . GLY B 1 325 ? -19.25 -11.836 0.251 1 92.56 325 GLY B CA 1
ATOM 5167 C C . GLY B 1 325 ? -20.375 -12.836 0.482 1 92.56 325 GLY B C 1
ATOM 5168 O O . GLY B 1 325 ? -20.734 -13.117 1.626 1 92.56 325 GLY B O 1
ATOM 5169 N N . ALA B 1 326 ? -20.891 -13.328 -0.571 1 83.56 326 ALA B N 1
ATOM 5170 C CA . ALA B 1 326 ? -22.062 -14.188 -0.492 1 83.56 326 ALA B CA 1
ATOM 5171 C C . ALA B 1 326 ? -21.734 -15.516 0.182 1 83.56 326 ALA B C 1
ATOM 5173 O O . ALA B 1 326 ? -20.594 -15.977 0.13 1 83.56 326 ALA B O 1
ATOM 5174 N N . LYS B 1 327 ? -22.766 -16.094 0.83 1 74.31 327 LYS B N 1
ATOM 5175 C CA . LYS B 1 327 ? -22.625 -17.391 1.49 1 74.31 327 LYS B CA 1
ATOM 5176 C C . LYS B 1 327 ? -23.156 -18.516 0.6 1 74.31 327 LYS B C 1
ATOM 5178 O O . LYS B 1 327 ? -24.078 -18.312 -0.186 1 74.31 327 LYS B O 1
#

pLDDT: mean 91.89, std 12.72, range [33.53, 98.94]

Foldseek 3Di:
DDDPPPPPPPPPPPPQAAAQEEEEEEAPQQDQVPQPPLHGHLQVLLCVVVVNSHHYHYLYYHLEALDCVWWNDPTAYCPPHSLVVQVVFKDWDQDVVHRPDIWIWGQGPVRDTDTQAQRHYEYEYDYDLNCLDPSHQLDDGDPPHALLVRLVSVVVSVVSVLVVPHAHYEYEADAQLCLFLCQPQNHAAFPVHHDDDNSNVSSVRSNVSRVVNLVSNVCCQAPPCQVVRARHKYKYFYNHVVLVCCLVPVVVQADDDAAEENAAQWEWHAPVVHPDIDIDGHDPVCQSSYQHHYRRYGGVSVSSVVNVQVVQVSVVDDDGIDMHHDD/DDDPPPPPPPPPPPPQAAAQEEEEEEAPQQDQVPQPPLHGHLQVLLCVVVVNSHHYHYLYYHLEALDCVWWNDPTAYCPPHSLVVQVVFKDWDADVPDPPDIWIWGQGPVRDTDTCAQRHYEYEYDYDLNCLDPSHQLDDGDPPHALLVRLVSVVVSVVSVLVRPHAHYEYEADAQLCLFLCQPQNHAAFPVHHDDDNSNVSSVRSNVSRVVNLVSNVCCQAPPCQVVRARHKYKYFYNHVVLVCCLVPVVVQADDDDADENAAQWEWHAPVVHPDIDIDGHDPVCQSSYQHHYRRYGGVSVSSVVNVQVVQVSVVDDDGIDMHHDD

Radius of gyration: 28.75 Å; Cα contacts (8 Å, |Δi|>4): 1336; chains: 2; bounding box: 98×77×62 Å

Secondary structure (DSSP, 8-state):
--------------------EEEEEESTTT-TT--GGG---HHHHHHHHTTT-SEEEE---TT--S-TTTS--SS--IIIIIHHHHHHTEEEEEETTEEEEEEEEEE-TTS-EEE--TTTEEEEEE--HHHHSTTTTTT-PPTT--HHHHHHHHHHHHHHHHTTT--EEEEE----GGGSTTTSTT---BSS--S---HHHHHHHHHHHHHHHHHHHHHIIIIIHHHHSTT-EEEEE-HHHHHHHHHH-GGGT--SSS-EEEEESEEEE--TT--S-EEEE--GGGGGGEEESSSSSB-HHHHHHHHHHHHHHHTT--SSEEEEE--/--------------------EEEEEESTTT-TT--GGG---HHHHHHHHTTT-SEEEE---TT--S-TTTS--SS--IIIIIHHHHHHTEEEEEETTEEEEEEEEEE-TTS-EEE--TTTEEEEEE--HHHHSTTTTTT-PPTT--HHHHHHHHHHHHHHHHTTT--EEEEE----GGGSTTTSTT---BSS--S---HHHHHHHHHHHHHHHHHHHHHIIIIIHHHHSTT-EEEEE-HHHHHHHHHH-GGGT--SSS-EEEEESEEEE--TT--S-EEEE--GGGGGGEEESSSSSB-HHHHHHHHHHHHHHHTT--SSEEEEE--